Protein AF-0000000078627079 (afdb_homodimer)

Nearest PDB structures (foldseek):
  5yqt-assembly2_B  TM=7.638E-01  e=1.837E-06  Rhodococcus erythropolis
  4xdw-assembly2_F  TM=7.660E-01  e=4.203E-06  Rhodococcus erythropolis
  5cf1-assembly3_D  TM=7.705E-01  e=9.064E-06  Rhodococcus erythropolis
  3ef8-assembly1_A  TM=7.731E-01  e=2.967E-04  Novosphingobium aromaticivorans DSM 12444
  3dm8-assembly1_A-2  TM=7.293E-01  e=3.148E-04  Rhodopseudomonas palustris

Organism: Amborella trichopoda (NCBI:txid13333)

InterPro domains:
  IPR032710 NTF2-like domain superfamily [SSF54427] (51-167)

Foldseek 3Di:
DDDDPPPCPCPPPPCPDDPPDDPDPPPPPCPVPLPQPCCVPVVDDALLCVVQVVLVQCLQFLNHFPVSLVLADQQAWEDELQATAGGSLLSLLVSNCLVVFFVGKGFRYKDWDWADPDNQWTKIKMFTWMWTHGPNDIDIWTWIWIFGTDRSHTRYIYTGTVHDDNDPPVVCVPVVVSVVSVVVNHVVSVVSCVVSVSNDGD/DPDPPPPDPCPPPPCPDDPPDDPDPPPPPCPVPLVQPCCVPVVDDALLCVVQVVLVQCLQFLNHFPVSLVLADQQAWEDELQATAGGSLLSLLVSNCLVVFFVGKGFRYKDWDWADPDNQWTKIKIFTWMWTHGPNDIDIWTWIWMFGTDRSHTRYIYTGTVHDDNDPPVVPVPVVVSVVSVVVNHVVSVVSCVVSVSNDGD

Solvent-accessible surface area (backbone atoms only — not comparable to full-atom values): 22394 Å² total; per-residue (Å²): 141,79,86,74,83,74,79,79,72,82,75,77,78,80,79,85,69,79,90,69,76,82,75,71,78,76,79,80,70,78,76,71,73,79,68,37,59,63,67,53,65,62,95,66,57,46,75,58,48,68,68,46,48,66,32,52,50,28,40,55,31,50,63,55,53,72,72,46,55,65,47,43,32,73,78,14,36,39,41,39,89,75,40,43,27,68,20,52,42,35,43,40,16,60,39,60,45,43,52,76,63,25,85,37,40,30,59,44,37,49,45,80,48,71,52,68,80,48,88,37,29,32,35,40,39,33,43,35,36,35,39,34,25,47,91,89,38,82,42,76,46,49,28,32,35,40,34,35,30,52,85,65,16,33,45,35,39,38,42,18,59,76,62,37,68,82,76,39,75,80,70,36,78,40,66,65,58,47,54,52,50,49,52,46,23,41,24,18,36,46,17,42,20,59,75,40,59,59,28,53,75,131,140,88,82,77,82,78,81,81,74,88,68,82,76,78,80,83,67,78,87,67,72,86,72,75,78,75,78,81,70,77,73,71,71,77,66,36,59,63,66,53,65,64,95,65,57,46,76,58,48,67,67,46,48,64,33,52,50,28,40,55,30,50,64,56,52,73,72,45,55,64,47,43,31,72,76,14,36,38,40,38,90,76,42,43,26,68,19,52,41,36,42,40,16,60,40,59,45,42,52,77,64,25,86,38,38,31,61,45,38,50,46,80,46,72,52,68,79,48,87,37,30,32,34,40,39,33,45,35,36,34,40,36,24,46,92,88,38,81,43,76,46,48,29,32,36,40,35,36,30,51,84,65,16,34,44,35,40,38,42,16,58,74,62,38,70,80,77,40,73,77,72,35,79,41,67,64,56,45,53,52,50,48,51,48,23,43,24,18,35,46,17,43,18,58,76,39,59,60,27,54,74,131

pLDDT: mean 78.37, std 28.72, range [17.34, 98.81]

Radius of gyration: 31.0 Å; Cα contacts (8 Å, |Δi|>4): 709; chains: 2; bounding box: 144×73×47 Å

Secondary structure (DSSP, 8-state):
------------------TTS---------------B----GGG--HHHHHHHHHHHHHHTT---GGGGGGEEEEEEEE-SS-EEESHHHHHHHHHTHHHH-SEEEEEEEEEEEEESSSS-EEEEEEEEEEEEETTEEEEEEEEEEEEEETTEEEEEEEEETT--SS-TTT-SSHHHHHHHHHHHHHHHHHHHHHTTTT---/------------------TTS---------------B----GGG--HHHHHHHHHHHHHHTT---GGGGGGEEEEEEEE-SS-EEESHHHHHHHHHTHHHH-SEEEEEEEEEEEEESSSS-EEEEEEEEEEEEETTEEEEEEEEEEEEEETTEEEEEEEEETT--SS-TTT-SSHHHHHHHHHHHHHHHHHHHHHTTTT---

Structure (mmCIF, N/CA/C/O backbone):
data_AF-0000000078627079-model_v1
#
loop_
_entity.id
_entity.type
_entity.pdbx_description
1 polymer 'SnoaL-like domain-containing protein'
#
loop_
_atom_site.group_PDB
_atom_site.id
_atom_site.type_symbol
_atom_site.label_atom_id
_atom_site.label_alt_id
_atom_site.label_comp_id
_atom_site.label_asym_id
_atom_site.label_entity_id
_atom_site.label_seq_id
_atom_site.pdbx_PDB_ins_code
_atom_site.Cartn_x
_atom_site.Cartn_y
_atom_site.Cartn_z
_atom_site.occupancy
_atom_site.B_iso_or_equiv
_atom_site.auth_seq_id
_atom_site.auth_comp_id
_atom_site.auth_asym_id
_atom_site.auth_atom_id
_atom_site.pdbx_PDB_model_num
ATOM 1 N N . MET A 1 1 ? 75.375 30.641 18.703 1 23.47 1 MET A N 1
ATOM 2 C CA . MET A 1 1 ? 75.938 29.312 18.531 1 23.47 1 MET A CA 1
ATOM 3 C C . MET A 1 1 ? 74.875 28.234 18.625 1 23.47 1 MET A C 1
ATOM 5 O O . MET A 1 1 ? 74.812 27.5 19.609 1 23.47 1 MET A O 1
ATOM 9 N N . ARG A 1 2 ? 73.562 28.672 18.25 1 27.56 2 ARG A N 1
ATOM 10 C CA . ARG A 1 2 ? 72.188 28.281 18.297 1 27.56 2 ARG A CA 1
ATOM 11 C C . ARG A 1 2 ? 71.938 26.891 17.688 1 27.56 2 ARG A C 1
ATOM 13 O O . ARG A 1 2 ? 72.625 26.547 16.703 1 27.56 2 ARG A O 1
ATOM 20 N N . THR A 1 3 ? 71.438 25.922 18.484 1 22.64 3 THR A N 1
ATOM 21 C CA . THR A 1 3 ? 71.188 24.5 18.516 1 22.64 3 THR A CA 1
ATOM 22 C C . THR A 1 3 ? 70.438 24.062 17.25 1 22.64 3 THR A C 1
ATOM 24 O O . THR A 1 3 ? 69.5 24.719 16.812 1 22.64 3 THR A O 1
ATOM 27 N N . ASP A 1 4 ? 70.938 23.141 16.422 1 20.39 4 ASP A N 1
ATOM 28 C CA . ASP A 1 4 ? 71.062 22.531 15.094 1 20.39 4 ASP A CA 1
ATOM 29 C C . ASP A 1 4 ? 69.812 21.672 14.781 1 20.39 4 ASP A C 1
ATOM 31 O O . ASP A 1 4 ? 69.75 21.062 13.711 1 20.39 4 ASP A O 1
ATOM 35 N N . THR A 1 5 ? 69 21.391 15.891 1 23.48 5 THR A N 1
ATOM 36 C CA . THR A 1 5 ? 68.438 20.031 15.797 1 23.48 5 THR A CA 1
ATOM 37 C C . THR A 1 5 ? 67.625 19.891 14.547 1 23.48 5 THR A C 1
ATOM 39 O O . THR A 1 5 ? 66.625 20.656 14.344 1 23.48 5 THR A O 1
ATOM 42 N N . VAL A 1 6 ? 68 19.078 13.586 1 23.22 6 VAL A N 1
ATOM 43 C CA . VAL A 1 6 ? 67.812 18.609 12.219 1 23.22 6 VAL A CA 1
ATOM 44 C C . VAL A 1 6 ? 66.5 17.875 12.109 1 23.22 6 VAL A C 1
ATOM 46 O O . VAL A 1 6 ? 66.25 16.844 12.75 1 23.22 6 VAL A O 1
ATOM 49 N N . LEU A 1 7 ? 65.312 18.578 12.258 1 22.67 7 LEU A N 1
ATOM 50 C CA . LEU A 1 7 ? 63.938 18.047 12.266 1 22.67 7 LEU A CA 1
ATOM 51 C C . LEU A 1 7 ? 63.688 17.203 11.023 1 22.67 7 LEU A C 1
ATOM 53 O O . LEU A 1 7 ? 63.781 17.688 9.898 1 22.67 7 LEU A O 1
ATOM 57 N N . ARG A 1 8 ? 64.125 15.875 11.078 1 20.59 8 ARG A N 1
ATOM 58 C CA . ARG A 1 8 ? 64.125 14.781 10.117 1 20.59 8 ARG A CA 1
ATOM 59 C C . ARG A 1 8 ? 62.719 14.625 9.508 1 20.59 8 ARG A C 1
ATOM 61 O O . ARG A 1 8 ? 61.719 14.477 10.234 1 20.59 8 ARG A O 1
ATOM 68 N N . SER A 1 9 ? 62.375 15.133 8.344 1 19.88 9 SER A N 1
ATOM 69 C CA . SER A 1 9 ? 61.25 15.234 7.406 1 19.88 9 SER A CA 1
ATOM 70 C C . SER A 1 9 ? 60.812 13.852 6.934 1 19.88 9 SER A C 1
ATOM 72 O O . SER A 1 9 ? 60.094 13.734 5.934 1 19.88 9 SER A O 1
ATOM 74 N N . HIS A 1 10 ? 60.969 12.719 7.734 1 19.64 10 HIS A N 1
ATOM 75 C CA . HIS A 1 10 ? 60.906 11.406 7.09 1 19.64 10 HIS A CA 1
ATOM 76 C C . HIS A 1 10 ? 59.562 11.164 6.465 1 19.64 10 HIS A C 1
ATOM 78 O O . HIS A 1 10 ? 58.531 11.078 7.176 1 19.64 10 HIS A O 1
ATOM 84 N N . ALA A 1 11 ? 59.156 11.734 5.301 1 20.22 11 ALA A N 1
ATOM 85 C CA . ALA A 1 11 ? 58.031 11.586 4.406 1 20.22 11 ALA A CA 1
ATOM 86 C C . ALA A 1 11 ? 57.844 10.141 3.959 1 20.22 11 ALA A C 1
ATOM 88 O O . ALA A 1 11 ? 58.562 9.672 3.066 1 20.22 11 ALA A O 1
ATOM 89 N N . ASP A 1 12 ? 57.938 9.117 4.848 1 18.8 12 ASP A N 1
ATOM 90 C CA . ASP A 1 12 ? 58 7.73 4.398 1 18.8 12 ASP A CA 1
ATOM 91 C C . ASP A 1 12 ? 56.844 7.391 3.465 1 18.8 12 ASP A C 1
ATOM 93 O O . ASP A 1 12 ? 55.719 7.809 3.703 1 18.8 12 ASP A O 1
ATOM 97 N N . LYS A 1 13 ? 57.125 6.992 2.16 1 21.25 13 LYS A N 1
ATOM 98 C CA . LYS A 1 13 ? 56.531 6.508 0.915 1 21.25 13 LYS A CA 1
ATOM 99 C C . LYS A 1 13 ? 55.594 5.324 1.171 1 21.25 13 LYS A C 1
ATOM 101 O O . LYS A 1 13 ? 56.062 4.23 1.506 1 21.25 13 LYS A O 1
ATOM 106 N N . VAL A 1 14 ? 54.562 5.398 1.98 1 21.3 14 VAL A N 1
ATOM 107 C CA . VAL A 1 14 ? 53.75 4.207 2.244 1 21.3 14 VAL A CA 1
ATOM 108 C C . VAL A 1 14 ? 53.281 3.602 0.924 1 21.3 14 VAL A C 1
ATOM 110 O O . VAL A 1 14 ? 52.656 4.285 0.109 1 21.3 14 VAL A O 1
ATOM 113 N N . GLY A 1 15 ? 54 2.703 0.254 1 17.41 15 GLY A N 1
ATOM 114 C CA . GLY A 1 15 ? 53.875 1.931 -0.972 1 17.41 15 GLY A CA 1
ATOM 115 C C . GLY A 1 15 ? 52.531 1.235 -1.104 1 17.41 15 GLY A C 1
ATOM 116 O O . GLY A 1 15 ? 52.219 0.366 -0.298 1 17.41 15 GLY A O 1
ATOM 117 N N . LEU A 1 16 ? 51.406 1.848 -1.576 1 20.73 16 LEU A N 1
ATOM 118 C CA . LEU A 1 16 ? 50.031 1.476 -1.943 1 20.73 16 LEU A CA 1
ATOM 119 C C . LEU A 1 16 ? 50.031 0.351 -2.973 1 20.73 16 LEU A C 1
ATOM 121 O O . LEU A 1 16 ? 49.781 0.588 -4.16 1 20.73 16 LEU A O 1
ATOM 125 N N . SER A 1 17 ? 51.031 -0.522 -3.051 1 18.67 17 SER A N 1
ATOM 126 C CA . SER A 1 17 ? 51.25 -1.398 -4.195 1 18.67 17 SER A CA 1
ATOM 127 C C . SER A 1 17 ? 50.031 -2.25 -4.484 1 18.67 17 SER A C 1
ATOM 129 O O . SER A 1 17 ? 49.531 -2.301 -5.621 1 18.67 17 SER A O 1
ATOM 131 N N . ALA A 1 18 ? 49.75 -3.453 -3.771 1 19.14 18 ALA A N 1
ATOM 132 C CA . ALA A 1 18 ? 49.656 -4.789 -4.344 1 19.14 18 ALA A CA 1
ATOM 133 C C . ALA A 1 18 ? 48.219 -5.059 -4.812 1 19.14 18 ALA A C 1
ATOM 135 O O . ALA A 1 18 ? 47.906 -6.176 -5.234 1 19.14 18 ALA A O 1
ATOM 136 N N . PHE A 1 19 ? 47.156 -4.289 -4.543 1 18.89 19 PHE A N 1
ATOM 137 C CA . PHE A 1 19 ? 45.844 -4.91 -4.652 1 18.89 19 PHE A CA 1
ATOM 138 C C . PHE A 1 19 ? 45.531 -5.238 -6.105 1 18.89 19 PHE A C 1
ATOM 140 O O . PHE A 1 19 ? 44.656 -4.605 -6.715 1 18.89 19 PHE A O 1
ATOM 147 N N . GLY A 1 20 ? 46.438 -5.223 -7.047 1 19.2 20 GLY A N 1
ATOM 148 C CA . GLY A 1 20 ? 46.188 -5.309 -8.477 1 19.2 20 GLY A CA 1
ATOM 149 C C . GLY A 1 20 ? 45.438 -6.559 -8.883 1 19.2 20 GLY A C 1
ATOM 150 O O . GLY A 1 20 ? 44.531 -6.492 -9.703 1 19.2 20 GLY A O 1
ATOM 151 N N . ASP A 1 21 ? 45.938 -7.762 -8.789 1 20.08 21 ASP A N 1
ATOM 152 C CA . ASP A 1 21 ? 45.938 -8.82 -9.797 1 20.08 21 ASP A CA 1
ATOM 153 C C . ASP A 1 21 ? 44.594 -9.547 -9.836 1 20.08 21 ASP A C 1
ATOM 155 O O . ASP A 1 21 ? 44.312 -10.266 -10.789 1 20.08 21 ASP A O 1
ATOM 159 N N . VAL A 1 22 ? 43.906 -9.961 -8.727 1 20.58 22 VAL A N 1
ATOM 160 C CA . VAL A 1 22 ? 43.219 -11.258 -8.734 1 20.58 22 VAL A CA 1
ATOM 161 C C . VAL A 1 22 ? 41.906 -11.156 -9.5 1 20.58 22 VAL A C 1
ATOM 163 O O . VAL A 1 22 ? 41 -11.938 -9.25 1 20.58 22 VAL A O 1
ATOM 166 N N . LEU A 1 23 ? 41.656 -10.258 -10.398 1 23.12 23 LEU A N 1
ATOM 167 C CA . LEU A 1 23 ? 40.406 -10.164 -11.148 1 23.12 23 LEU A CA 1
ATOM 168 C C . LEU A 1 23 ? 40.188 -11.414 -11.992 1 23.12 23 LEU A C 1
ATOM 170 O O . LEU A 1 23 ? 39.875 -11.312 -13.188 1 23.12 23 LEU A O 1
ATOM 174 N N . GLY A 1 24 ? 40.562 -12.594 -11.602 1 22.09 24 GLY A N 1
ATOM 175 C CA . GLY A 1 24 ? 40.375 -13.672 -12.555 1 22.09 24 GLY A CA 1
ATOM 176 C C . GLY A 1 24 ? 38.938 -13.812 -13.016 1 22.09 24 GLY A C 1
ATOM 177 O O . GLY A 1 24 ? 38 -13.523 -12.266 1 22.09 24 GLY A O 1
ATOM 178 N N . THR A 1 25 ? 38.562 -13.82 -14.32 1 23.72 25 THR A N 1
ATOM 179 C CA . THR A 1 25 ? 37.438 -13.984 -15.242 1 23.72 25 THR A CA 1
ATOM 180 C C . THR A 1 25 ? 36.688 -15.273 -14.953 1 23.72 25 THR A C 1
ATOM 182 O O . THR A 1 25 ? 36.469 -16.078 -15.859 1 23.72 25 THR A O 1
ATOM 185 N N . LYS A 1 26 ? 36.75 -15.922 -13.781 1 26.56 26 LYS A N 1
ATOM 186 C CA . LYS A 1 26 ? 36.125 -17.234 -13.914 1 26.56 26 LYS A CA 1
ATOM 187 C C . LYS A 1 26 ? 34.656 -17.109 -14.406 1 26.56 26 LYS A C 1
ATOM 189 O O . LYS A 1 26 ? 33.938 -16.25 -13.93 1 26.56 26 LYS A O 1
ATOM 194 N N . SER A 1 27 ? 34.281 -17.578 -15.617 1 26.45 27 SER A N 1
ATOM 195 C CA . SER A 1 27 ? 33.031 -17.844 -16.359 1 26.45 27 SER A CA 1
ATOM 196 C C . SER A 1 27 ? 32 -18.547 -15.484 1 26.45 27 SER A C 1
ATOM 198 O O . SER A 1 27 ? 32.188 -19.703 -15.102 1 26.45 27 SER A O 1
ATOM 200 N N . PHE A 1 28 ? 31.562 -18.016 -14.359 1 24.69 28 PHE A N 1
ATOM 201 C CA . PHE A 1 28 ? 30.547 -18.703 -13.57 1 24.69 28 PHE A CA 1
ATOM 202 C C . PHE A 1 28 ? 29.344 -19.078 -14.43 1 24.69 28 PHE A C 1
ATOM 204 O O . PHE A 1 28 ? 28.469 -18.25 -14.688 1 24.69 28 PHE A O 1
ATOM 211 N N . ASP A 1 29 ? 29.406 -19.859 -15.523 1 27.47 29 ASP A N 1
ATOM 212 C CA . ASP A 1 29 ? 28.391 -20.594 -16.266 1 27.47 29 ASP A CA 1
ATOM 213 C C . ASP A 1 29 ? 27.531 -21.438 -15.336 1 27.47 29 ASP A C 1
ATOM 215 O O . ASP A 1 29 ? 26.938 -22.438 -15.766 1 27.47 29 ASP A O 1
ATOM 219 N N . GLN A 1 30 ? 27.703 -21.484 -13.992 1 28.11 30 GLN A N 1
ATOM 220 C CA . GLN A 1 30 ? 26.938 -22.547 -13.352 1 28.11 30 GLN A CA 1
ATOM 221 C C . GLN A 1 30 ? 25.438 -22.359 -13.57 1 28.11 30 GLN A C 1
ATOM 223 O O . GLN A 1 30 ? 24.844 -21.422 -13.023 1 28.11 30 GLN A O 1
ATOM 228 N N . SER A 1 31 ? 24.797 -22.594 -14.68 1 31.38 31 SER A N 1
ATOM 229 C CA . SER A 1 31 ? 23.422 -22.984 -14.914 1 31.38 31 SER A CA 1
ATOM 230 C C . SER A 1 31 ? 22.891 -23.875 -13.797 1 31.38 31 SER A C 1
ATOM 232 O O . SER A 1 31 ? 22.641 -25.062 -14.008 1 31.38 31 SER A O 1
ATOM 234 N N . LYS A 1 32 ? 23.359 -23.844 -12.562 1 33.47 32 LYS A N 1
ATOM 235 C CA . LYS A 1 32 ? 22.766 -24.781 -11.625 1 33.47 32 LYS A CA 1
ATOM 236 C C . LYS A 1 32 ? 21.234 -24.688 -11.648 1 33.47 32 LYS A C 1
ATOM 238 O O . LYS A 1 32 ? 20.672 -23.625 -11.383 1 33.47 32 LYS A O 1
ATOM 243 N N . GLU A 1 33 ? 20.531 -25.453 -12.461 1 33.59 33 GLU A N 1
ATOM 244 C CA . GLU A 1 33 ? 19.141 -25.906 -12.438 1 33.59 33 GLU A CA 1
ATOM 245 C C . GLU A 1 33 ? 18.656 -26.109 -11.008 1 33.59 33 GLU A C 1
ATOM 247 O O . GLU A 1 33 ? 19.141 -27 -10.305 1 33.59 33 GLU A O 1
ATOM 252 N N . LEU A 1 34 ? 18.641 -25.125 -10.172 1 35.12 34 LEU A N 1
ATOM 253 C CA . LEU A 1 34 ? 17.875 -25.297 -8.938 1 35.12 34 LEU A CA 1
ATOM 254 C C . LEU A 1 34 ? 16.656 -26.188 -9.164 1 35.12 34 LEU A C 1
ATOM 256 O O . LEU A 1 34 ? 15.656 -25.734 -9.727 1 35.12 34 LEU A O 1
ATOM 260 N N . GLN A 1 35 ? 16.828 -27.469 -9.609 1 33 35 GLN A N 1
ATOM 261 C CA . GLN A 1 35 ? 15.773 -28.469 -9.586 1 33 35 GLN A CA 1
ATOM 262 C C . GLN A 1 35 ? 15.039 -28.469 -8.25 1 33 35 GLN A C 1
ATOM 264 O O . GLN A 1 35 ? 15.617 -28.812 -7.219 1 33 35 GLN A O 1
ATOM 269 N N . GLY A 1 36 ? 14.203 -27.531 -7.949 1 38.09 36 GLY A N 1
ATOM 270 C CA . GLY A 1 36 ? 13.297 -27.703 -6.824 1 38.09 36 GLY A CA 1
ATOM 271 C C . GLY A 1 36 ? 12.922 -29.156 -6.57 1 38.09 36 GLY A C 1
ATOM 272 O O . GLY A 1 36 ? 12.922 -29.969 -7.496 1 38.09 36 GLY A O 1
ATOM 273 N N . LYS A 1 37 ? 13.414 -29.828 -5.578 1 42 37 LYS A N 1
ATOM 274 C CA . LYS A 1 37 ? 12.984 -31.172 -5.215 1 42 37 LYS A CA 1
ATOM 275 C C . LYS A 1 37 ? 11.508 -31.375 -5.543 1 42 37 LYS A C 1
ATOM 277 O O . LYS A 1 37 ? 10.641 -30.719 -4.98 1 42 37 LYS A O 1
ATOM 282 N N . GLU A 1 38 ? 11.18 -31.672 -6.805 1 41.34 38 GLU A N 1
ATOM 283 C CA . GLU A 1 38 ? 9.883 -32.219 -7.176 1 41.34 38 GLU A CA 1
ATOM 284 C C .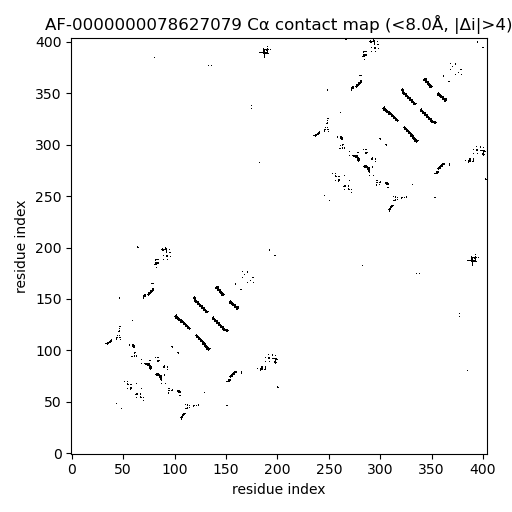 GLU A 1 38 ? 9.477 -33.344 -6.234 1 41.34 38 GLU A C 1
ATOM 286 O O . GLU A 1 38 ? 10.055 -34.438 -6.281 1 41.34 38 GLU A O 1
ATOM 291 N N . SER A 1 39 ? 9.453 -33.25 -5.094 1 42.62 39 SER A N 1
ATOM 292 C CA . SER A 1 39 ? 8.625 -34.344 -4.625 1 42.62 39 SER A CA 1
ATOM 293 C C . SER A 1 39 ? 7.355 -34.469 -5.457 1 42.62 39 SER A C 1
ATOM 295 O O . SER A 1 39 ? 6.246 -34.344 -4.938 1 42.62 39 SER A O 1
ATOM 297 N N . ALA A 1 40 ? 7.355 -33.906 -6.633 1 41.78 40 ALA A N 1
ATOM 298 C CA . ALA A 1 40 ? 6.23 -34.062 -7.551 1 41.78 40 ALA A CA 1
ATOM 299 C C . ALA A 1 40 ? 6.039 -35.531 -7.914 1 41.78 40 ALA A C 1
ATOM 301 O O . ALA A 1 40 ? 6.855 -36.125 -8.633 1 41.78 40 ALA A O 1
ATOM 302 N N . ASP A 1 41 ? 5.629 -36.312 -7.168 1 41.59 41 ASP A N 1
ATOM 303 C CA . ASP A 1 41 ? 5.043 -37.469 -7.797 1 41.59 41 ASP A CA 1
ATOM 304 C C . ASP A 1 41 ? 4.215 -37.094 -9.023 1 41.59 41 ASP A C 1
ATOM 306 O O . ASP A 1 41 ? 3.047 -36.719 -8.891 1 41.59 41 ASP A O 1
ATOM 310 N N . SER A 1 42 ? 4.801 -36.438 -10.031 1 45.69 42 SER A N 1
ATOM 311 C CA . SER A 1 42 ? 4.168 -36.156 -11.312 1 45.69 42 SER A CA 1
ATOM 312 C C . SER A 1 42 ? 3.18 -37.25 -11.703 1 45.69 42 SER A C 1
ATOM 314 O O . SER A 1 42 ? 2.199 -37 -12.398 1 45.69 42 SER A O 1
ATOM 316 N N . LYS A 1 43 ? 3.576 -38.469 -11.383 1 53.81 43 LYS A N 1
ATOM 317 C CA . LYS A 1 43 ? 2.799 -39.656 -11.789 1 53.81 43 LYS A CA 1
ATOM 318 C C . LYS A 1 43 ? 1.375 -39.562 -11.25 1 53.81 43 LYS A C 1
ATOM 320 O O . LYS A 1 43 ? 0.509 -40.344 -11.656 1 53.81 43 LYS A O 1
ATOM 325 N N . GLY A 1 44 ? 1.033 -38.25 -10.625 1 62.44 44 GLY A N 1
ATOM 326 C CA . GLY A 1 44 ? -0.257 -38.25 -9.953 1 62.44 44 GLY A CA 1
ATOM 327 C C . GLY A 1 44 ? -0.945 -36.875 -10.031 1 62.44 44 GLY A C 1
ATOM 328 O O . GLY A 1 44 ? -1.989 -36.688 -9.406 1 62.44 44 GLY A O 1
ATOM 329 N N . LEU A 1 45 ? -0.298 -36.031 -10.922 1 72.81 45 LEU A N 1
ATOM 330 C CA . LEU A 1 45 ? -1.014 -34.75 -10.961 1 72.81 45 LEU A CA 1
ATOM 331 C C . LEU A 1 45 ? -2.287 -34.875 -11.789 1 72.81 45 LEU A C 1
ATOM 333 O O . LEU A 1 45 ? -2.287 -35.5 -12.844 1 72.81 45 LEU A O 1
ATOM 337 N N . GLY A 1 46 ? -3.342 -34.375 -11.312 1 83.19 46 GLY A N 1
ATOM 338 C CA . GLY A 1 46 ? -4.57 -34.281 -12.078 1 83.19 46 GLY A CA 1
ATOM 339 C C . GLY A 1 46 ? -4.418 -33.469 -13.359 1 83.19 46 GLY A C 1
ATOM 340 O O . GLY A 1 46 ? -3.4 -32.781 -13.555 1 83.19 46 GLY A O 1
ATOM 341 N N . LYS A 1 47 ? -5.234 -33.688 -14.312 1 87.94 47 LYS A N 1
ATOM 342 C CA . LYS A 1 47 ? -5.191 -33.062 -15.641 1 87.94 47 LYS A CA 1
ATOM 343 C C . LYS A 1 47 ? -5.09 -31.547 -15.547 1 87.94 47 LYS A C 1
ATOM 345 O O . LYS A 1 47 ? -4.34 -30.922 -16.297 1 87.94 47 LYS A O 1
ATOM 350 N N . LEU A 1 48 ? -5.852 -30.938 -14.695 1 93.62 48 LEU A N 1
ATOM 351 C CA . LEU A 1 48 ? -5.809 -29.484 -14.523 1 93.62 48 LEU A CA 1
ATOM 352 C C . LEU A 1 48 ? -4.434 -29.047 -14.047 1 93.62 48 LEU A C 1
ATOM 354 O O . LEU A 1 48 ? -3.865 -28.078 -14.578 1 93.62 48 LEU A O 1
ATOM 358 N N . SER A 1 49 ? -3.879 -29.703 -13.094 1 95.56 49 SER A N 1
ATOM 359 C CA . SER A 1 49 ? -2.59 -29.359 -12.508 1 95.56 49 SER A CA 1
ATOM 360 C C . SER A 1 49 ? -1.471 -29.453 -13.539 1 95.56 49 SER A C 1
ATOM 362 O O . SER A 1 49 ? -0.56 -28.625 -13.562 1 95.56 49 SER A O 1
ATOM 364 N N . GLU A 1 50 ? -1.482 -30.469 -14.344 1 94.94 50 GLU A N 1
ATOM 365 C CA . GLU A 1 50 ? -0.459 -30.672 -15.359 1 94.94 50 GLU A CA 1
ATOM 366 C C . GLU A 1 50 ? -0.382 -29.469 -16.312 1 94.94 50 GLU A C 1
ATOM 368 O O . GLU A 1 50 ? 0.702 -29.109 -16.766 1 94.94 50 GLU A O 1
ATOM 373 N N . LYS A 1 51 ? -1.52 -28.938 -16.531 1 95.38 51 LYS A N 1
ATOM 374 C CA . LYS A 1 51 ? -1.592 -27.844 -17.484 1 95.38 51 LYS A CA 1
ATOM 375 C C . LYS A 1 51 ? -1.228 -26.516 -16.812 1 95.38 51 LYS A C 1
ATOM 377 O O . LYS A 1 51 ? -0.621 -25.641 -17.453 1 95.38 51 LYS A O 1
ATOM 382 N N . ILE A 1 52 ? -1.521 -26.281 -15.609 1 97.75 52 ILE A N 1
ATOM 383 C CA . ILE A 1 52 ? -1.507 -24.969 -14.977 1 97.75 52 ILE A CA 1
ATOM 384 C C . ILE A 1 52 ? -0.227 -24.812 -14.156 1 97.75 52 ILE A C 1
ATOM 386 O O . ILE A 1 52 ? 0.4 -23.75 -14.18 1 97.75 52 ILE A O 1
ATOM 390 N N . VAL A 1 53 ? 0.277 -25.797 -13.461 1 97.94 53 VAL A N 1
ATOM 391 C CA . VAL A 1 53 ? 1.307 -25.719 -12.43 1 97.94 53 VAL A CA 1
ATOM 392 C C . VAL A 1 53 ? 2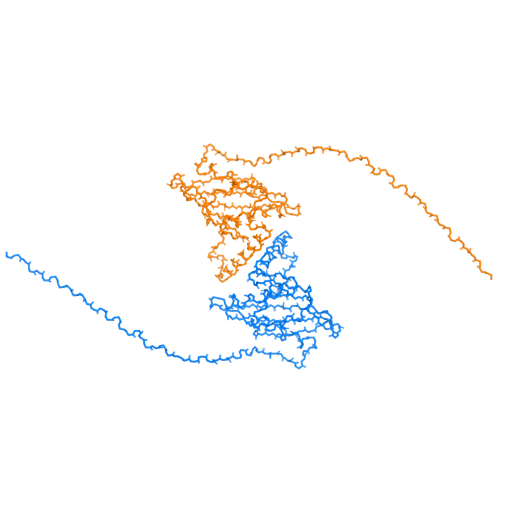.619 -25.234 -13.047 1 97.94 53 VAL A C 1
ATOM 394 O O . VAL A 1 53 ? 3.305 -24.375 -12.484 1 97.94 53 VAL A O 1
ATOM 397 N N . PRO A 1 54 ? 2.992 -25.734 -14.234 1 97.94 54 PRO A N 1
ATOM 398 C CA . PRO A 1 54 ? 4.238 -25.25 -14.828 1 97.94 54 PRO A CA 1
ATOM 399 C C . PRO A 1 54 ? 4.238 -23.734 -15.031 1 97.94 54 PRO A C 1
ATOM 401 O O . PRO A 1 54 ? 5.27 -23.078 -14.852 1 97.94 54 PRO A O 1
ATOM 404 N N . HIS A 1 55 ? 3.121 -23.188 -15.391 1 98.56 55 HIS A N 1
ATOM 405 C CA . HIS A 1 55 ? 3.016 -21.75 -15.578 1 98.56 55 HIS A CA 1
ATOM 406 C C . HIS A 1 55 ? 3.131 -21 -14.258 1 98.56 55 HIS A C 1
ATOM 408 O O . HIS A 1 55 ? 3.754 -19.938 -14.188 1 98.56 55 HIS A O 1
ATOM 414 N N . ILE A 1 56 ? 2.568 -21.562 -13.188 1 98.69 56 ILE A N 1
ATOM 415 C CA . ILE A 1 56 ? 2.66 -20.969 -11.859 1 98.69 56 ILE A CA 1
ATOM 416 C C . ILE A 1 56 ? 4.117 -20.953 -11.406 1 98.69 56 ILE A C 1
ATOM 418 O O . ILE A 1 56 ? 4.582 -19.953 -10.836 1 98.69 56 ILE A O 1
ATOM 422 N N . LEU A 1 57 ? 4.836 -22.016 -11.68 1 98.38 57 LEU A N 1
ATOM 423 C CA . LEU A 1 57 ? 6.246 -22.078 -11.312 1 98.38 57 LEU A CA 1
ATOM 424 C C . LEU A 1 57 ? 7.051 -21.016 -12.031 1 98.38 57 LEU A C 1
ATOM 426 O O . LEU A 1 57 ? 7.922 -20.375 -11.438 1 98.38 57 LEU A O 1
ATOM 430 N N . ASN A 1 58 ? 6.73 -20.766 -13.289 1 98.25 58 ASN A N 1
ATOM 431 C CA . ASN A 1 58 ? 7.406 -19.703 -14.047 1 98.25 58 ASN A CA 1
ATOM 432 C C . ASN A 1 58 ? 7.07 -18.328 -13.5 1 98.25 58 ASN A C 1
ATOM 434 O O . ASN A 1 58 ? 7.957 -17.469 -13.367 1 98.25 58 ASN A O 1
ATOM 438 N N . ILE A 1 59 ? 5.855 -18.125 -13.195 1 98.06 59 ILE A N 1
ATOM 439 C CA . ILE A 1 59 ? 5.34 -16.844 -12.719 1 98.06 59 ILE A CA 1
ATOM 440 C C . ILE A 1 59 ? 5.996 -16.484 -11.391 1 98.06 59 ILE A C 1
ATOM 442 O O . ILE A 1 59 ? 6.504 -15.375 -11.227 1 98.06 59 ILE A O 1
ATOM 446 N N . TYR A 1 60 ? 6.082 -17.438 -10.523 1 98.19 60 TYR A N 1
ATOM 447 C CA . TYR A 1 60 ? 6.68 -17.203 -9.219 1 98.19 60 TYR A CA 1
ATOM 448 C C . TYR A 1 60 ? 8.203 -17.219 -9.305 1 98.19 60 TYR A C 1
ATOM 450 O O . TYR A 1 60 ? 8.883 -16.734 -8.391 1 98.19 60 TYR A O 1
ATOM 458 N N . GLY A 1 61 ? 8.75 -17.734 -10.328 1 97.56 61 GLY A N 1
ATOM 459 C CA . GLY A 1 61 ? 10.188 -17.844 -10.5 1 97.56 61 GLY A CA 1
ATOM 460 C C . GLY A 1 61 ? 10.805 -16.641 -11.195 1 97.56 61 GLY A C 1
ATOM 461 O O . GLY A 1 61 ? 11.992 -16.641 -11.516 1 97.56 61 GLY A O 1
ATOM 462 N N . SER A 1 62 ? 9.984 -15.648 -11.492 1 94.88 62 SER A N 1
ATOM 463 C CA . SER A 1 62 ? 10.398 -14.414 -12.164 1 94.88 62 SER A CA 1
ATOM 464 C C . SER A 1 62 ? 10.914 -14.695 -13.57 1 94.88 62 SER A C 1
ATOM 466 O O . SER A 1 62 ? 11.781 -13.977 -14.078 1 94.88 62 SER A O 1
ATOM 468 N N . CYS A 1 63 ? 10.469 -15.695 -14.172 1 95.06 63 CYS A N 1
ATOM 469 C CA . CYS A 1 63 ? 10.836 -16.031 -15.547 1 95.06 63 CYS A CA 1
ATOM 470 C C . CYS A 1 63 ? 9.586 -16.219 -16.406 1 95.06 63 CYS A C 1
ATOM 472 O O . CYS A 1 63 ? 9.617 -16.953 -17.391 1 95.06 63 CYS A O 1
ATOM 474 N N . ALA A 1 64 ? 8.562 -15.547 -16.016 1 96.25 64 ALA A N 1
ATOM 475 C CA . ALA A 1 64 ? 7.289 -15.648 -16.719 1 96.25 64 ALA A CA 1
ATOM 476 C C . ALA A 1 64 ? 7.371 -14.969 -18.094 1 96.25 64 ALA A C 1
ATOM 478 O O . ALA A 1 64 ? 8.055 -13.953 -18.25 1 96.25 64 ALA A O 1
ATOM 479 N N . THR A 1 65 ? 6.699 -15.555 -19.047 1 96.19 65 THR A N 1
ATOM 480 C CA . THR A 1 65 ? 6.453 -14.961 -20.344 1 96.19 65 THR A CA 1
ATOM 481 C C . THR A 1 65 ? 4.961 -14.734 -20.578 1 96.19 65 THR A C 1
ATOM 483 O O . THR A 1 65 ? 4.137 -15.141 -19.75 1 96.19 65 THR A O 1
ATOM 486 N N . ALA A 1 66 ? 4.652 -14.062 -21.641 1 97 66 ALA A N 1
ATOM 487 C CA . ALA A 1 66 ? 3.256 -13.758 -21.953 1 97 66 ALA A CA 1
ATOM 488 C C . ALA A 1 66 ? 2.406 -15.031 -21.938 1 97 66 ALA A C 1
ATOM 490 O O . ALA A 1 66 ? 1.269 -15.016 -21.469 1 97 66 ALA A O 1
ATOM 491 N N . CYS A 1 67 ? 2.969 -16.094 -22.391 1 97.81 67 CYS A N 1
ATOM 492 C CA . CYS A 1 67 ? 2.244 -17.359 -22.531 1 97.81 67 CYS A CA 1
ATOM 493 C C . CYS A 1 67 ? 1.849 -17.922 -21.172 1 97.81 67 CYS A C 1
ATOM 495 O O . CYS A 1 67 ? 0.81 -18.562 -21.047 1 97.81 67 CYS A O 1
ATOM 497 N N . ASP A 1 68 ? 2.604 -17.625 -20.203 1 98.5 68 ASP A N 1
ATOM 498 C CA . ASP A 1 68 ? 2.334 -18.172 -18.859 1 98.5 68 ASP A CA 1
ATOM 499 C C . ASP A 1 68 ? 1.058 -17.562 -18.281 1 98.5 68 ASP A C 1
ATOM 501 O O . ASP A 1 68 ? 0.426 -18.172 -17.406 1 98.5 68 ASP A O 1
ATOM 505 N N . PHE A 1 69 ? 0.644 -16.453 -18.797 1 98.75 69 PHE A N 1
ATOM 506 C CA . PHE A 1 69 ? -0.522 -15.781 -18.25 1 98.75 69 PHE A CA 1
ATOM 507 C C . PHE A 1 69 ? -1.788 -16.172 -18.984 1 98.75 69 PHE A C 1
ATOM 509 O O . PHE A 1 69 ? -2.893 -15.789 -18.594 1 98.75 69 PHE A O 1
ATOM 516 N N . GLU A 1 70 ? -1.66 -16.969 -19.984 1 98.38 70 GLU A N 1
ATOM 517 C CA . GLU A 1 70 ? -2.811 -17.422 -20.75 1 98.38 70 GLU A CA 1
ATOM 518 C C . GLU A 1 70 ? -3.664 -18.391 -19.938 1 98.38 70 GLU A C 1
ATOM 520 O O . GLU A 1 70 ? -4.801 -18.703 -20.312 1 98.38 70 GLU A O 1
ATOM 525 N N . ILE A 1 71 ? -3.125 -18.859 -18.844 1 98.62 71 ILE A N 1
ATOM 526 C CA . ILE A 1 71 ? -3.869 -19.781 -18 1 98.62 71 ILE A CA 1
ATOM 527 C C . ILE A 1 71 ? -4.996 -19.031 -17.281 1 98.62 71 ILE A C 1
ATOM 529 O O . ILE A 1 71 ? -5.91 -19.641 -16.734 1 98.62 71 ILE A O 1
ATOM 533 N N . TYR A 1 72 ? -4.996 -17.703 -17.266 1 98.81 72 TYR A N 1
ATOM 534 C CA . TYR A 1 72 ? -5.969 -16.906 -16.531 1 98.81 72 TYR A CA 1
ATOM 535 C C . TYR A 1 72 ? -7.164 -16.547 -17.406 1 98.81 72 TYR A C 1
ATOM 537 O O . TYR A 1 72 ? -7.008 -16.281 -18.594 1 98.81 72 TYR A O 1
ATOM 545 N N . ALA A 1 73 ? -8.32 -16.562 -16.781 1 98.69 73 ALA A N 1
ATOM 546 C CA . ALA A 1 73 ? -9.477 -15.93 -17.391 1 98.69 73 ALA A CA 1
ATOM 547 C C . ALA A 1 73 ? -9.289 -14.422 -17.516 1 98.69 73 ALA A C 1
ATOM 549 O O . ALA A 1 73 ? -8.539 -13.82 -16.734 1 98.69 73 ALA A O 1
ATOM 550 N N . PRO A 1 74 ? -9.961 -13.773 -18.438 1 97.75 74 PRO A N 1
ATOM 551 C CA . PRO A 1 74 ? -9.758 -12.336 -18.672 1 97.75 74 PRO A CA 1
ATOM 552 C C . PRO A 1 74 ? -10.023 -11.492 -17.422 1 97.75 74 PRO A C 1
ATOM 554 O O . PRO A 1 74 ? -9.336 -10.492 -17.203 1 97.75 74 PRO A O 1
ATOM 557 N N . ASN A 1 75 ? -10.961 -11.891 -16.578 1 97.44 75 ASN A N 1
ATOM 558 C CA . ASN A 1 75 ? -11.328 -11.117 -15.398 1 97.44 75 ASN A CA 1
ATOM 559 C C . ASN A 1 75 ? -10.867 -11.789 -14.109 1 97.44 75 ASN A C 1
ATOM 561 O O . ASN A 1 75 ? -11.484 -11.633 -13.055 1 97.44 75 ASN A O 1
ATOM 565 N N . ALA A 1 76 ? -9.805 -12.602 -14.234 1 98.69 76 ALA A N 1
ATOM 566 C CA . ALA A 1 76 ? -9.281 -13.32 -13.078 1 98.69 76 ALA A CA 1
ATOM 567 C C . ALA A 1 76 ? -8.812 -12.352 -11.992 1 98.69 76 ALA A C 1
ATOM 569 O O . ALA A 1 76 ? -8.484 -11.195 -12.289 1 98.69 76 ALA A O 1
ATOM 570 N N . ILE A 1 77 ? -8.789 -12.828 -10.789 1 98.25 77 ILE A N 1
ATOM 571 C CA . ILE A 1 77 ? -8.352 -12.031 -9.648 1 98.25 77 ILE A CA 1
ATOM 572 C C . ILE A 1 77 ? -7.168 -12.711 -8.961 1 98.25 77 ILE A C 1
ATOM 574 O O . ILE A 1 77 ? -7.145 -13.938 -8.828 1 98.25 77 ILE A O 1
ATOM 578 N N . PHE A 1 78 ? -6.199 -11.977 -8.555 1 98.12 78 PHE A N 1
ATOM 579 C CA . PHE A 1 78 ? -5.074 -12.43 -7.75 1 98.12 78 PHE A CA 1
ATOM 580 C C . PHE A 1 78 ? -4.996 -11.648 -6.441 1 98.12 78 PHE A C 1
ATOM 582 O O . PHE A 1 78 ? -5.105 -10.422 -6.441 1 98.12 78 PHE A O 1
ATOM 589 N N . GLU A 1 79 ? -4.824 -12.352 -5.352 1 95.75 79 GLU A N 1
ATOM 590 C CA . GLU A 1 79 ? -4.688 -11.68 -4.066 1 95.75 79 GLU A CA 1
ATOM 591 C C . GLU A 1 79 ? -3.629 -12.359 -3.199 1 95.75 79 GLU A C 1
ATOM 593 O O . GLU A 1 79 ? -3.578 -13.586 -3.121 1 95.75 79 GLU A O 1
ATOM 598 N N . ASP A 1 80 ? -2.787 -11.625 -2.623 1 93.75 80 ASP A N 1
ATOM 599 C CA . ASP A 1 80 ? -1.892 -12.008 -1.538 1 93.75 80 ASP A CA 1
ATOM 600 C C . ASP A 1 80 ? -1.839 -10.93 -0.459 1 93.75 80 ASP A C 1
ATOM 602 O O . ASP A 1 80 ? -2.531 -9.914 -0.556 1 93.75 80 ASP A O 1
ATOM 606 N N . PRO A 1 81 ? -1.146 -11.109 0.641 1 89.88 81 PRO A N 1
ATOM 607 C CA . PRO A 1 81 ? -1.153 -10.117 1.718 1 89.88 81 PRO A CA 1
ATOM 608 C C . PRO A 1 81 ? -0.688 -8.734 1.254 1 89.88 81 PRO A C 1
ATOM 610 O O . PRO A 1 81 ? -1.071 -7.723 1.841 1 89.88 81 PRO A O 1
ATOM 613 N N . LEU A 1 82 ? 0.023 -8.641 0.118 1 89.25 82 LEU A N 1
ATOM 614 C CA . LEU A 1 82 ? 0.627 -7.371 -0.28 1 89.25 82 LEU A CA 1
ATOM 615 C C . LEU A 1 82 ? -0.052 -6.812 -1.525 1 89.25 82 LEU A C 1
ATOM 617 O O . LEU A 1 82 ? 0.052 -5.617 -1.812 1 89.25 82 LEU A O 1
ATOM 621 N N . SER A 1 83 ? -0.766 -7.684 -2.164 1 92.31 83 SER A N 1
ATOM 622 C CA . SER A 1 83 ? -1.213 -7.27 -3.49 1 92.31 83 SER A CA 1
ATOM 623 C C . SER A 1 83 ? -2.635 -7.746 -3.768 1 92.31 83 SER A C 1
ATOM 625 O O . SER A 1 83 ? -3.076 -8.758 -3.217 1 92.31 83 SER A O 1
ATOM 627 N N . CYS A 1 84 ? -3.293 -6.953 -4.566 1 93.81 84 CYS A N 1
ATOM 628 C CA . CYS A 1 84 ? -4.59 -7.277 -5.152 1 93.81 84 CYS A CA 1
ATOM 629 C C . CYS A 1 84 ? -4.648 -6.855 -6.617 1 93.81 84 CYS A C 1
ATOM 631 O O . CYS A 1 84 ? -4.469 -5.68 -6.934 1 93.81 84 CYS A O 1
ATOM 633 N N . ALA A 1 85 ? -4.859 -7.812 -7.488 1 97.69 85 ALA A N 1
ATOM 634 C CA . ALA A 1 85 ? -4.879 -7.543 -8.922 1 97.69 85 ALA A CA 1
ATOM 635 C C . ALA A 1 85 ? -6.168 -8.055 -9.562 1 97.69 85 ALA A C 1
ATOM 637 O O . ALA A 1 85 ? -6.652 -9.133 -9.219 1 97.69 85 ALA A O 1
ATOM 638 N N . GLN A 1 86 ? -6.691 -7.246 -10.406 1 97.44 86 GLN A N 1
ATOM 639 C CA . GLN A 1 86 ? -7.891 -7.621 -11.156 1 97.44 86 GLN A CA 1
ATOM 640 C C . GLN A 1 86 ? -7.645 -7.559 -12.656 1 97.44 86 GLN A C 1
ATOM 642 O O . GLN A 1 86 ? -7.277 -6.508 -13.188 1 97.44 86 GLN A O 1
ATOM 647 N N . GLY A 1 87 ? -7.852 -8.75 -13.266 1 98.19 87 GLY A N 1
ATOM 648 C CA . GLY A 1 87 ? -7.605 -8.836 -14.703 1 98.19 87 GLY A CA 1
ATOM 649 C C . GLY A 1 87 ? -6.191 -9.266 -15.039 1 98.19 87 GLY A C 1
ATOM 650 O O . GLY A 1 87 ? -5.266 -9.023 -14.258 1 98.19 87 GLY A O 1
ATOM 651 N N . VAL A 1 88 ? -6.023 -9.781 -16.172 1 98.62 88 VAL A N 1
ATOM 652 C CA . VAL A 1 88 ? -4.762 -10.383 -16.594 1 98.62 88 VAL A CA 1
ATOM 653 C C . VAL A 1 88 ? -3.67 -9.32 -16.641 1 98.62 88 VAL A C 1
ATOM 655 O O . VAL A 1 88 ? -2.523 -9.578 -16.266 1 98.62 88 VAL A O 1
ATOM 658 N N . LYS A 1 89 ? -4.008 -8.109 -17.062 1 98.31 89 LYS A N 1
ATOM 659 C CA . LYS A 1 89 ? -3 -7.062 -17.188 1 98.31 89 LYS A CA 1
ATOM 660 C C . LYS A 1 89 ? -2.416 -6.699 -15.82 1 98.31 89 LYS A C 1
ATOM 662 O O . LYS A 1 89 ? -1.2 -6.547 -15.68 1 98.31 89 LYS A O 1
ATOM 667 N N . GLN A 1 90 ? -3.264 -6.543 -14.812 1 98.38 90 GLN A N 1
ATOM 668 C CA . GLN A 1 90 ? -2.76 -6.254 -13.477 1 98.38 90 GLN A CA 1
ATOM 669 C C . GLN A 1 90 ? -2.014 -7.449 -12.898 1 98.38 90 GLN A C 1
ATOM 671 O O . GLN A 1 90 ? -1.018 -7.285 -12.188 1 98.38 90 GLN A O 1
ATOM 676 N N . ILE A 1 91 ? -2.49 -8.648 -13.211 1 98.69 91 ILE A N 1
ATOM 677 C CA . ILE A 1 91 ? -1.803 -9.852 -12.742 1 98.69 91 ILE A CA 1
ATOM 678 C C . ILE A 1 91 ? -0.401 -9.906 -13.344 1 98.69 91 ILE A C 1
ATOM 680 O O . ILE A 1 91 ? 0.572 -10.188 -12.633 1 98.69 91 ILE A O 1
ATOM 684 N N . LYS A 1 92 ? -0.312 -9.609 -14.594 1 98.5 92 LYS A N 1
ATOM 685 C CA . LYS A 1 92 ? 0.996 -9.523 -15.242 1 98.5 92 LYS A CA 1
ATOM 686 C C . LYS A 1 92 ? 1.898 -8.523 -14.516 1 98.5 92 LYS A C 1
ATOM 688 O O . LYS A 1 92 ? 3.047 -8.836 -14.195 1 98.5 92 LYS A O 1
ATOM 693 N N . SER A 1 93 ? 1.354 -7.387 -14.273 1 98.12 93 SER A N 1
ATOM 694 C CA . SER A 1 93 ? 2.135 -6.352 -13.609 1 98.12 93 SER A CA 1
ATOM 695 C C . SER A 1 93 ? 2.639 -6.828 -12.25 1 98.12 93 SER A C 1
ATOM 697 O O . SER A 1 93 ? 3.793 -6.586 -11.891 1 98.12 93 SER A O 1
ATOM 699 N N . ALA A 1 94 ? 1.756 -7.469 -11.531 1 97.75 94 ALA A N 1
ATOM 700 C CA . ALA A 1 94 ? 2.117 -7.969 -10.211 1 97.75 94 ALA A CA 1
ATOM 701 C C . ALA A 1 94 ? 3.312 -8.914 -10.289 1 97.75 94 ALA A C 1
ATOM 703 O O . ALA A 1 94 ? 4.293 -8.75 -9.555 1 97.75 94 ALA A O 1
ATOM 704 N N . PHE A 1 95 ? 3.279 -9.805 -11.234 1 98.06 95 PHE A N 1
ATOM 705 C CA . PHE A 1 95 ? 4.297 -10.852 -11.242 1 98.06 95 PHE A CA 1
ATOM 706 C C . PHE A 1 95 ? 5.527 -10.398 -12.016 1 98.06 95 PHE A C 1
ATOM 708 O O . PHE A 1 95 ? 6.652 -10.781 -11.68 1 98.06 95 PHE A O 1
ATOM 715 N N . TYR A 1 96 ? 5.391 -9.516 -13.008 1 97.31 96 TYR A N 1
ATOM 716 C CA . TYR A 1 96 ? 6.555 -8.953 -13.68 1 97.31 96 TYR A CA 1
ATOM 717 C C . TYR A 1 96 ? 7.359 -8.07 -12.734 1 97.31 96 TYR A C 1
ATOM 719 O O . TYR A 1 96 ? 8.578 -7.941 -12.875 1 97.31 96 TYR A O 1
ATOM 727 N N . SER A 1 97 ? 6.703 -7.496 -11.781 1 96.12 97 SER A N 1
ATOM 728 C CA . SER A 1 97 ? 7.402 -6.617 -10.852 1 96.12 97 SER A CA 1
ATOM 729 C C . SER A 1 97 ? 8.344 -7.402 -9.945 1 96.12 97 SER A C 1
ATOM 731 O O . SER A 1 97 ? 9.281 -6.84 -9.375 1 96.12 97 SER A O 1
ATOM 733 N N . LEU A 1 98 ? 8.109 -8.711 -9.797 1 94.81 98 LEU A N 1
ATOM 734 C CA . LEU A 1 98 ? 8.961 -9.523 -8.93 1 94.81 98 LEU A CA 1
ATOM 735 C C . LEU A 1 98 ? 10.414 -9.453 -9.375 1 94.81 98 LEU A C 1
ATOM 737 O O . LEU A 1 98 ? 11.312 -9.305 -8.539 1 94.81 98 LEU A O 1
ATOM 741 N N . SER A 1 99 ? 10.633 -9.516 -10.633 1 93.69 99 SER A N 1
ATOM 742 C CA . SER A 1 99 ? 12 -9.539 -11.156 1 93.69 99 SER A CA 1
ATOM 743 C C . SER A 1 99 ? 12.68 -8.188 -10.977 1 93.69 99 SER A C 1
ATOM 745 O O . SER A 1 99 ? 13.898 -8.078 -11.086 1 93.69 99 SER A O 1
ATOM 747 N N . LYS A 1 100 ? 11.883 -7.16 -10.758 1 92.81 100 LYS A N 1
ATOM 748 C CA . LYS A 1 100 ? 12.445 -5.832 -10.531 1 92.81 100 LYS A CA 1
ATOM 749 C C . LYS A 1 100 ? 12.812 -5.641 -9.062 1 92.81 100 LYS A C 1
ATOM 751 O O . LYS A 1 100 ? 13.672 -4.816 -8.734 1 92.81 100 LYS A O 1
ATOM 756 N N . VAL A 1 101 ? 12.188 -6.395 -8.227 1 92.62 101 VAL A N 1
ATOM 757 C CA . VAL A 1 101 ? 12.336 -6.211 -6.789 1 92.62 101 VAL A CA 1
ATOM 758 C C . VAL A 1 101 ? 13.305 -7.262 -6.238 1 92.62 101 VAL A C 1
ATOM 760 O O . VAL A 1 101 ? 14.133 -6.957 -5.375 1 92.62 101 VAL A O 1
ATOM 763 N N . PHE A 1 102 ? 13.203 -8.438 -6.734 1 95.31 102 PHE A N 1
ATOM 764 C CA . PHE A 1 102 ? 13.992 -9.555 -6.219 1 95.31 102 PHE A CA 1
ATOM 765 C C . PHE A 1 102 ? 15.016 -10.008 -7.25 1 95.31 102 PHE A C 1
ATOM 767 O O . PHE A 1 102 ? 14.68 -10.195 -8.422 1 95.31 102 PHE A O 1
ATOM 774 N N . SER A 1 103 ? 16.219 -10.242 -6.785 1 96.44 103 SER A N 1
ATOM 775 C CA . SER A 1 103 ? 17.25 -10.719 -7.695 1 96.44 103 SER A CA 1
ATOM 776 C C . SER A 1 103 ? 17.109 -12.211 -7.969 1 96.44 103 SER A C 1
ATOM 778 O O . SER A 1 103 ? 17.625 -12.719 -8.969 1 96.44 103 SER A O 1
ATOM 780 N N . GLU A 1 104 ? 16.516 -12.891 -7 1 97.19 104 GLU A N 1
ATOM 781 C CA . GLU A 1 104 ? 16.172 -14.297 -7.148 1 97.19 104 GLU A CA 1
ATOM 782 C C . GLU A 1 104 ? 14.742 -14.57 -6.672 1 97.19 104 GLU A C 1
ATOM 784 O O . GLU A 1 104 ? 14.258 -13.922 -5.738 1 97.19 104 GLU A O 1
ATOM 789 N N . SER A 1 105 ? 14.094 -15.453 -7.34 1 97.88 105 SER A N 1
ATOM 790 C CA . SER A 1 105 ? 12.758 -15.898 -6.969 1 97.88 105 SER A CA 1
ATOM 791 C C . SER A 1 105 ? 12.469 -17.297 -7.523 1 97.88 105 SER A C 1
ATOM 793 O O . SER A 1 105 ? 12.672 -17.547 -8.711 1 97.88 105 SER A O 1
ATOM 795 N N . ALA A 1 106 ? 12.031 -18.203 -6.574 1 98 106 ALA A N 1
ATOM 796 C CA . ALA A 1 106 ? 11.695 -19.531 -7.043 1 98 106 ALA A CA 1
ATOM 797 C C . ALA A 1 106 ? 10.914 -20.312 -5.988 1 98 106 ALA A C 1
ATOM 799 O O . ALA A 1 106 ? 11.203 -20.203 -4.793 1 98 106 ALA A O 1
ATOM 800 N N . ILE A 1 107 ? 9.977 -21.031 -6.527 1 98 107 ILE A N 1
ATOM 801 C CA . ILE A 1 107 ? 9.398 -22.062 -5.66 1 98 107 ILE A CA 1
ATOM 802 C C . ILE A 1 107 ? 10.359 -23.25 -5.551 1 98 107 ILE A C 1
ATOM 804 O O . ILE A 1 107 ? 10.633 -23.922 -6.547 1 98 107 ILE A O 1
ATOM 808 N N . VAL A 1 108 ? 10.797 -23.547 -4.332 1 97.81 108 VAL A N 1
ATOM 809 C CA . VAL A 1 108 ? 11.867 -24.516 -4.188 1 97.81 108 VAL A CA 1
ATOM 810 C C . VAL A 1 108 ? 11.289 -25.844 -3.713 1 97.81 108 VAL A C 1
ATOM 812 O O . VAL A 1 108 ? 11.93 -26.891 -3.855 1 97.81 108 VAL A O 1
ATOM 815 N N . GLU A 1 109 ? 10.211 -25.812 -3.041 1 97.81 109 GLU A N 1
ATOM 816 C CA . GLU A 1 109 ? 9.438 -26.984 -2.635 1 97.81 109 GLU A CA 1
ATOM 817 C C . GLU A 1 109 ? 7.949 -26.766 -2.865 1 97.81 109 GLU A C 1
ATOM 819 O O . GLU A 1 109 ? 7.438 -25.672 -2.652 1 97.81 109 GLU A O 1
ATOM 824 N N . TYR A 1 110 ? 7.336 -27.828 -3.395 1 97.69 110 TYR A N 1
ATOM 825 C CA . TYR A 1 110 ? 5.887 -27.703 -3.48 1 97.69 110 TYR A CA 1
ATOM 826 C C . TYR A 1 110 ? 5.219 -29.078 -3.529 1 97.69 110 TYR A C 1
ATOM 828 O O . TYR A 1 110 ? 5.863 -30.078 -3.859 1 97.69 110 TYR A O 1
ATOM 836 N N . SER A 1 111 ? 4.031 -29.141 -3.102 1 97.44 111 SER A N 1
ATOM 837 C CA . SER A 1 111 ? 3.121 -30.266 -3.271 1 97.44 111 SER A CA 1
ATOM 838 C C . SER A 1 111 ? 1.76 -29.812 -3.785 1 97.44 111 SER A C 1
ATOM 840 O O . SER A 1 111 ? 1.319 -28.703 -3.484 1 97.44 111 SER A O 1
ATOM 842 N N . ILE A 1 112 ? 1.1 -30.688 -4.523 1 97.38 112 ILE A N 1
ATOM 843 C CA . ILE A 1 112 ? -0.126 -30.312 -5.211 1 97.38 112 ILE A CA 1
ATOM 844 C C . ILE A 1 112 ? -1.271 -31.219 -4.777 1 97.38 112 ILE A C 1
ATOM 846 O O . ILE A 1 112 ? -1.096 -32.438 -4.664 1 97.38 112 ILE A O 1
ATOM 850 N N . GLN A 1 113 ? -2.367 -30.656 -4.469 1 96.62 113 GLN A N 1
ATOM 851 C CA . GLN A 1 113 ? -3.65 -31.328 -4.328 1 96.62 113 GLN A CA 1
ATOM 852 C C . GLN A 1 113 ? -4.68 -30.766 -5.305 1 96.62 113 GLN A C 1
ATOM 854 O O . GLN A 1 113 ? -4.895 -29.562 -5.363 1 96.62 113 GLN A O 1
ATOM 859 N N . GLU A 1 114 ? -5.223 -31.625 -6.098 1 95.94 114 GLU A N 1
ATOM 860 C CA . GLU A 1 114 ? -6.254 -31.203 -7.051 1 95.94 114 GLU A CA 1
ATOM 861 C C . GLU A 1 114 ? -7.625 -31.734 -6.633 1 95.94 114 GLU A C 1
ATOM 863 O O . GLU A 1 114 ? -7.777 -32.906 -6.336 1 95.94 114 GLU A O 1
ATOM 868 N N . ASN A 1 115 ? -8.578 -30.828 -6.496 1 94.38 115 ASN A N 1
ATOM 869 C CA . ASN A 1 115 ? -9.984 -31.156 -6.309 1 94.38 115 ASN A CA 1
ATOM 870 C C . ASN A 1 115 ? -10.805 -30.859 -7.562 1 94.38 115 ASN A C 1
ATOM 872 O O . ASN A 1 115 ? -11.383 -29.766 -7.691 1 94.38 115 ASN A O 1
ATOM 876 N N . ALA A 1 116 ? -10.883 -31.875 -8.391 1 87.62 116 ALA A N 1
ATOM 877 C CA . ALA A 1 116 ? -11.539 -31.688 -9.68 1 87.62 116 ALA A CA 1
ATOM 878 C C . ALA A 1 116 ? -13.039 -31.969 -9.578 1 87.62 116 ALA A C 1
ATOM 880 O O . ALA A 1 116 ? -13.445 -33 -9.023 1 87.62 116 ALA A O 1
ATOM 881 N N . ALA A 1 117 ? -13.859 -30.984 -9.945 1 87.38 117 ALA A N 1
ATOM 882 C CA . ALA A 1 117 ? -15.289 -31.219 -10.102 1 87.38 117 ALA A CA 1
ATOM 883 C C . ALA A 1 117 ? -15.602 -31.828 -11.469 1 87.38 117 ALA A C 1
ATOM 885 O O . ALA A 1 117 ? -16.422 -32.75 -11.586 1 87.38 117 ALA A O 1
ATOM 886 N N . THR A 1 118 ? -15 -31.297 -12.469 1 88.44 118 THR A N 1
ATOM 887 C CA . THR A 1 118 ? -15.008 -31.812 -13.836 1 88.44 118 THR A CA 1
ATOM 888 C C . THR A 1 118 ? -13.609 -31.734 -14.453 1 88.44 118 THR A C 1
ATOM 890 O O . THR A 1 118 ? -12.633 -31.453 -13.758 1 88.44 118 THR A O 1
ATOM 893 N N . GLU A 1 119 ? -13.531 -32.031 -15.711 1 87.5 119 GLU A N 1
ATOM 894 C CA . GLU A 1 119 ? -12.25 -31.969 -16.406 1 87.5 119 GLU A CA 1
ATOM 895 C C . GLU A 1 119 ? -11.742 -30.547 -16.547 1 87.5 119 GLU A C 1
ATOM 897 O O . GLU A 1 119 ? -10.531 -30.312 -16.656 1 87.5 119 GLU A O 1
ATOM 902 N N . ARG A 1 120 ? -12.602 -29.594 -16.578 1 93.31 120 ARG A N 1
ATOM 903 C CA . ARG A 1 120 ? -12.203 -28.219 -16.828 1 93.31 120 ARG A CA 1
ATOM 904 C C . ARG A 1 120 ? -12.578 -27.312 -15.656 1 93.31 120 ARG A C 1
ATOM 906 O O . ARG A 1 120 ? -12.398 -26.094 -15.727 1 93.31 120 ARG A O 1
ATOM 913 N N . ASN A 1 121 ? -13.141 -27.891 -14.609 1 95.94 121 ASN A N 1
ATOM 914 C CA . ASN A 1 121 ? -13.555 -27.156 -13.414 1 95.94 121 ASN A CA 1
ATOM 915 C C . ASN A 1 121 ? -13.016 -27.812 -12.141 1 95.94 121 ASN A C 1
ATOM 917 O O . ASN A 1 121 ? -13.016 -29.031 -12.023 1 95.94 121 ASN A O 1
ATOM 921 N N . GLY A 1 122 ? -12.461 -26.953 -11.289 1 96.94 122 GLY A N 1
ATOM 922 C CA . GLY A 1 122 ? -11.961 -27.5 -10.031 1 96.94 122 GLY A CA 1
ATOM 923 C C . GLY A 1 122 ? -11.094 -26.516 -9.266 1 96.94 122 GLY A C 1
ATOM 924 O O . GLY A 1 122 ? -11.242 -25.297 -9.406 1 96.94 122 GLY A O 1
ATOM 925 N N . GLU A 1 123 ? -10.336 -27.062 -8.32 1 97.94 123 GLU A N 1
ATOM 926 C CA . GLU A 1 123 ? -9.445 -26.297 -7.453 1 97.94 123 GLU A CA 1
ATOM 927 C C . GLU A 1 123 ? -8.086 -27 -7.309 1 97.94 123 GLU A C 1
ATOM 929 O O . GLU A 1 123 ? -8.023 -28.219 -7.18 1 97.94 123 GLU A O 1
ATOM 934 N N . ILE A 1 124 ? -7.121 -26.203 -7.422 1 97.88 124 ILE A N 1
ATOM 935 C CA . ILE A 1 124 ? -5.77 -26.688 -7.156 1 97.88 124 ILE A CA 1
ATOM 936 C C . ILE A 1 124 ? -5.234 -26.031 -5.883 1 97.88 124 ILE A C 1
ATOM 938 O O . ILE A 1 124 ? -5.293 -24.812 -5.734 1 97.88 124 ILE A O 1
ATOM 942 N N . LEU A 1 125 ? -4.746 -26.828 -4.965 1 97.88 125 LEU A N 1
ATOM 943 C CA . LEU A 1 125 ? -4.051 -26.375 -3.764 1 97.88 125 LEU A CA 1
ATOM 944 C C . LEU A 1 125 ? -2.564 -26.719 -3.84 1 97.88 125 LEU A C 1
ATOM 946 O O . LEU A 1 125 ? -2.191 -27.875 -4.051 1 97.88 125 LEU A O 1
ATOM 950 N N . MET A 1 126 ? -1.806 -25.719 -3.725 1 98.12 126 MET A N 1
ATOM 951 C CA . MET A 1 126 ? -0.359 -25.922 -3.791 1 98.12 126 MET A CA 1
ATOM 952 C C . MET A 1 126 ? 0.311 -25.438 -2.504 1 98.12 126 MET A C 1
ATOM 954 O O . MET A 1 126 ? 0.419 -24.234 -2.262 1 98.12 126 MET A O 1
ATOM 958 N N . ASP A 1 127 ? 0.779 -26.328 -1.69 1 97.81 127 ASP A N 1
ATOM 959 C CA . ASP A 1 127 ? 1.686 -26 -0.594 1 97.81 127 ASP A CA 1
ATOM 960 C C . ASP A 1 127 ? 3.1 -25.75 -1.108 1 97.81 127 ASP A C 1
ATOM 962 O O . ASP A 1 127 ? 3.646 -26.547 -1.869 1 97.81 127 ASP A O 1
ATOM 966 N N . ASN A 1 128 ? 3.586 -24.562 -0.73 1 97.62 128 ASN A N 1
ATOM 967 C CA . ASN A 1 128 ? 4.883 -24.281 -1.338 1 97.62 128 ASN A CA 1
ATOM 968 C C . ASN A 1 128 ? 5.789 -23.5 -0.392 1 97.62 128 ASN A C 1
ATOM 970 O O . ASN A 1 128 ? 5.32 -22.938 0.592 1 97.62 128 ASN A O 1
ATOM 974 N N . LYS A 1 129 ? 7.031 -23.594 -0.625 1 97.88 129 LYS A N 1
ATOM 975 C CA . LYS A 1 129 ? 8.078 -22.75 -0.054 1 97.88 129 LYS A CA 1
ATOM 976 C C . LYS A 1 129 ? 8.711 -21.875 -1.12 1 97.88 129 LYS A C 1
ATOM 978 O O . LYS A 1 129 ? 9.375 -22.359 -2.033 1 97.88 129 LYS A O 1
ATOM 983 N N . GLN A 1 130 ? 8.523 -20.594 -1.02 1 97.44 130 GLN A N 1
ATOM 984 C CA . GLN A 1 130 ? 9.023 -19.609 -1.975 1 97.44 130 GLN A CA 1
ATOM 985 C C . GLN A 1 130 ? 10.32 -18.969 -1.478 1 97.44 130 GLN A C 1
ATOM 987 O O . GLN A 1 130 ? 10.391 -18.5 -0.334 1 97.44 130 GLN A O 1
ATOM 992 N N . HIS A 1 131 ? 11.289 -19.016 -2.361 1 97.69 131 HIS A N 1
ATOM 993 C CA . HIS A 1 131 ? 12.562 -18.344 -2.098 1 97.69 131 HIS A CA 1
ATOM 994 C C . HIS A 1 131 ? 12.656 -17.016 -2.846 1 97.69 131 HIS A C 1
ATOM 996 O O . HIS A 1 131 ? 12.336 -16.953 -4.035 1 97.69 131 HIS A O 1
ATOM 1002 N N . TYR A 1 132 ? 13.039 -15.984 -2.092 1 96.19 132 TYR A N 1
ATOM 1003 C CA . TYR A 1 132 ? 13.375 -14.695 -2.682 1 96.19 132 TYR A CA 1
ATOM 1004 C C . TYR A 1 132 ? 14.742 -14.211 -2.211 1 96.19 132 TYR A C 1
ATOM 1006 O O . TYR A 1 132 ? 15.18 -14.555 -1.11 1 96.19 132 TYR A O 1
ATOM 1014 N N . LYS A 1 133 ? 15.383 -13.5 -3.061 1 96.06 133 LYS A N 1
ATOM 1015 C CA . LYS A 1 133 ? 16.547 -12.719 -2.658 1 96.06 133 LYS A CA 1
ATOM 1016 C C . LYS A 1 133 ? 16.297 -11.227 -2.834 1 96.06 133 LYS A C 1
ATOM 1018 O O . LYS A 1 133 ? 16.109 -10.75 -3.957 1 96.06 133 LYS A O 1
ATOM 1023 N N . PHE A 1 134 ? 16.281 -10.547 -1.739 1 92.38 134 PHE A N 1
ATOM 1024 C CA . PHE A 1 134 ? 16 -9.117 -1.709 1 92.38 134 PHE A CA 1
ATOM 1025 C C . PHE A 1 134 ? 17.188 -8.352 -1.121 1 92.38 134 PHE A C 1
ATOM 1027 O O . PHE A 1 134 ? 17.531 -8.531 0.047 1 92.38 134 PHE A O 1
ATOM 1034 N N . MET A 1 135 ? 17.75 -7.527 -1.881 1 90.44 135 MET A N 1
ATOM 1035 C CA . MET A 1 135 ? 18.906 -6.738 -1.446 1 90.44 135 MET A CA 1
ATOM 1036 C C . MET A 1 135 ? 19.969 -7.629 -0.816 1 90.44 135 MET A C 1
ATOM 1038 O O . MET A 1 135 ? 20.453 -7.336 0.276 1 90.44 135 MET A O 1
ATOM 1042 N N . GLY A 1 136 ? 20.219 -8.734 -1.413 1 92.19 136 GLY A N 1
ATOM 1043 C CA . GLY A 1 136 ? 21.297 -9.641 -1.034 1 92.19 136 GLY A CA 1
ATOM 1044 C C . GLY A 1 136 ? 20.906 -10.586 0.085 1 92.19 136 GLY A C 1
ATOM 1045 O O . GLY A 1 136 ? 21.688 -11.453 0.469 1 92.19 136 GLY A O 1
ATOM 1046 N N . LYS A 1 137 ? 19.688 -10.414 0.592 1 93.19 137 LYS A N 1
ATOM 1047 C CA . LYS A 1 137 ? 19.266 -11.258 1.709 1 93.19 137 LYS A CA 1
ATOM 1048 C C . LYS A 1 137 ? 18.234 -12.281 1.263 1 93.19 137 LYS A C 1
ATOM 1050 O O . LYS A 1 137 ? 17.344 -11.977 0.469 1 93.19 137 LYS A O 1
ATOM 1055 N N . ASN A 1 138 ? 18.391 -13.484 1.834 1 94.25 138 ASN A N 1
ATOM 1056 C CA . ASN A 1 138 ? 17.453 -14.562 1.523 1 94.25 138 ASN A CA 1
ATOM 1057 C C . ASN A 1 138 ? 16.188 -14.477 2.383 1 94.25 138 ASN A C 1
ATOM 1059 O O . ASN A 1 138 ? 16.281 -14.273 3.596 1 94.25 138 ASN A O 1
ATOM 1063 N N . VAL A 1 139 ? 15.109 -14.609 1.688 1 92.69 139 VAL A N 1
ATOM 1064 C CA . VAL A 1 139 ? 13.805 -14.633 2.342 1 92.69 139 VAL A CA 1
ATOM 1065 C C . VAL A 1 139 ? 13.023 -15.867 1.893 1 92.69 139 VAL A C 1
ATOM 1067 O O . VAL A 1 139 ? 12.969 -16.172 0.699 1 92.69 139 VAL A O 1
ATOM 1070 N N . GLU A 1 140 ? 12.477 -16.5 2.883 1 95.31 140 GLU A N 1
ATOM 1071 C CA . GLU A 1 140 ? 11.625 -17.641 2.568 1 95.31 140 GLU A CA 1
ATOM 1072 C C . GLU A 1 140 ? 10.188 -17.391 3.014 1 95.31 140 GLU A C 1
ATOM 1074 O O . GLU A 1 140 ? 9.945 -16.906 4.125 1 95.31 140 GLU A O 1
ATOM 1079 N N . VAL A 1 141 ? 9.297 -17.703 2.117 1 94.81 141 VAL A N 1
ATOM 1080 C CA . VAL A 1 141 ? 7.879 -17.531 2.418 1 94.81 141 VAL A CA 1
ATOM 1081 C C . VAL A 1 141 ? 7.164 -18.875 2.277 1 94.81 141 VAL A C 1
ATOM 1083 O O . VAL A 1 141 ? 7.164 -19.484 1.199 1 94.81 141 VAL A O 1
ATOM 1086 N N . ILE A 1 142 ? 6.609 -19.344 3.371 1 96.31 142 ILE A N 1
ATOM 1087 C CA . ILE A 1 142 ? 5.742 -20.516 3.34 1 96.31 142 ILE A CA 1
ATOM 1088 C C . ILE A 1 142 ? 4.309 -20.094 3.039 1 96.31 142 ILE A C 1
ATOM 1090 O O . ILE A 1 142 ? 3.787 -19.156 3.664 1 96.31 142 ILE A O 1
ATOM 1094 N N . SER A 1 143 ? 3.723 -20.75 1.979 1 96.44 143 SER A N 1
ATOM 1095 C CA . SER A 1 143 ? 2.377 -20.297 1.646 1 96.44 143 SER A CA 1
ATOM 1096 C C . SER A 1 143 ? 1.536 -21.422 1.073 1 96.44 143 SER A C 1
ATOM 1098 O O . SER A 1 143 ? 2.059 -22.5 0.771 1 96.44 143 SER A O 1
ATOM 1100 N N . LEU A 1 144 ? 0.256 -21.234 1.134 1 97.5 144 LEU A N 1
ATOM 1101 C CA . LEU A 1 144 ? -0.72 -22.031 0.396 1 97.5 144 LEU A CA 1
ATOM 1102 C C . LEU A 1 144 ? -1.287 -21.25 -0.779 1 97.5 144 LEU A C 1
ATOM 1104 O O . LEU A 1 144 ? -1.968 -20.234 -0.583 1 97.5 144 LEU A O 1
ATOM 1108 N N . ILE A 1 145 ? -0.956 -21.672 -1.979 1 98.12 145 ILE A N 1
ATOM 1109 C CA . ILE A 1 145 ? -1.545 -21.109 -3.184 1 98.12 145 ILE A CA 1
ATOM 1110 C C . ILE A 1 145 ? -2.83 -21.844 -3.533 1 98.12 145 ILE A C 1
ATOM 1112 O O . ILE A 1 145 ? -2.836 -23.078 -3.635 1 98.12 145 ILE A O 1
ATOM 1116 N N . LYS A 1 146 ? -3.922 -21.109 -3.65 1 98.12 146 LYS A N 1
ATOM 1117 C CA . LYS A 1 146 ? -5.227 -21.641 -4.027 1 98.12 146 LYS A CA 1
ATOM 1118 C C . LYS A 1 146 ? -5.664 -21.125 -5.391 1 98.12 146 LYS A C 1
ATOM 1120 O O . LYS A 1 146 ? -5.766 -19.906 -5.59 1 98.12 146 LYS A O 1
ATOM 1125 N N . LEU A 1 147 ? -5.953 -22.031 -6.301 1 98.56 147 LEU A N 1
ATOM 1126 C CA . LEU A 1 147 ? -6.402 -21.672 -7.645 1 98.56 147 LEU A CA 1
ATOM 1127 C C . LEU A 1 147 ? -7.793 -22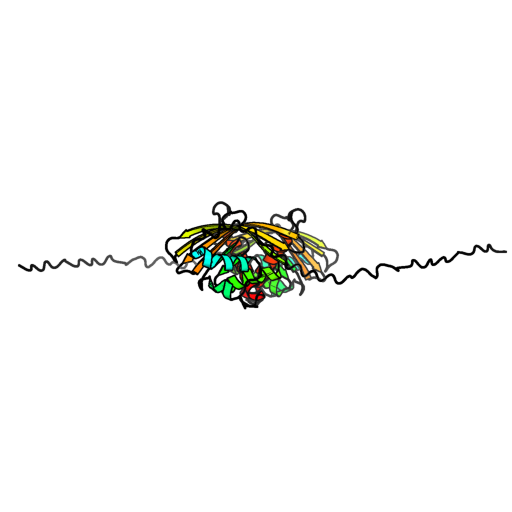.25 -7.918 1 98.56 147 LEU A C 1
ATOM 1129 O O . LEU A 1 147 ? -8.008 -23.453 -7.801 1 98.56 147 LEU A O 1
ATOM 1133 N N . ARG A 1 148 ? -8.664 -21.391 -8.227 1 98.62 148 ARG A N 1
ATOM 1134 C CA . ARG A 1 148 ? -9.977 -21.812 -8.703 1 98.62 148 ARG A CA 1
ATOM 1135 C C . ARG A 1 148 ? -10.031 -21.797 -10.227 1 98.62 148 ARG A C 1
ATOM 1137 O O . ARG A 1 148 ? -9.703 -20.797 -10.859 1 98.62 148 ARG A O 1
ATOM 1144 N N . ILE A 1 149 ? -10.438 -22.938 -10.766 1 98.31 149 ILE A N 1
ATOM 1145 C CA . ILE A 1 149 ? -10.422 -23.094 -12.219 1 98.31 149 ILE A CA 1
ATOM 1146 C C . ILE A 1 149 ? -11.852 -23.266 -12.734 1 98.31 149 ILE A C 1
ATOM 1148 O O . ILE A 1 149 ? -12.617 -24.062 -12.203 1 98.31 149 ILE A O 1
ATOM 1152 N N . LYS A 1 150 ? -12.195 -22.453 -13.688 1 97.94 150 LYS A N 1
ATOM 1153 C CA . LYS A 1 150 ? -13.445 -22.562 -14.438 1 97.94 150 LYS A CA 1
ATOM 1154 C C . LYS A 1 150 ? -13.188 -22.562 -15.945 1 97.94 150 LYS A C 1
ATOM 1156 O O . LYS A 1 150 ? -12.453 -21.719 -16.453 1 97.94 150 LYS A O 1
ATOM 1161 N N . ASP A 1 151 ? -13.773 -23.562 -16.641 1 97.06 151 ASP A N 1
ATOM 1162 C CA . ASP A 1 151 ? -13.633 -23.719 -18.078 1 97.06 151 ASP A CA 1
ATOM 1163 C C . ASP A 1 151 ? -12.156 -23.734 -18.484 1 97.06 151 ASP A C 1
ATOM 1165 O O . ASP A 1 151 ? -11.766 -23.078 -19.453 1 97.06 151 ASP A O 1
ATOM 1169 N N . GLY A 1 152 ? -11.367 -24.344 -17.594 1 96.56 152 GLY A N 1
ATOM 1170 C CA . GLY A 1 152 ? -9.969 -24.594 -17.906 1 96.56 152 GLY A CA 1
ATOM 1171 C C . GLY A 1 152 ? -9.07 -23.406 -17.609 1 96.56 152 GLY A C 1
ATOM 1172 O O . GLY A 1 152 ? -7.871 -23.453 -17.891 1 96.56 152 GLY A O 1
ATOM 1173 N N . LYS A 1 153 ? -9.656 -22.344 -17.047 1 98.44 153 LYS A N 1
ATOM 1174 C CA . LYS A 1 153 ? -8.898 -21.125 -16.781 1 98.44 153 LYS A CA 1
ATOM 1175 C C . LYS A 1 153 ? -8.938 -20.766 -15.297 1 98.44 153 LYS A C 1
ATOM 1177 O O . LYS A 1 153 ? -9.93 -21.031 -14.617 1 98.44 153 LYS A O 1
ATOM 1182 N N . VAL A 1 154 ? -7.855 -20.234 -14.828 1 98.81 154 VAL A N 1
ATOM 1183 C CA . VAL A 1 154 ? -7.82 -19.75 -13.453 1 98.81 154 VAL A CA 1
ATOM 1184 C C . VAL A 1 154 ? -8.672 -18.5 -13.32 1 98.81 154 VAL A C 1
ATOM 1186 O O . VAL A 1 154 ? -8.438 -17.5 -14.008 1 98.81 154 VAL A O 1
ATOM 1189 N N . VAL A 1 155 ? -9.633 -18.5 -12.453 1 98.81 155 VAL A N 1
ATOM 1190 C CA . VAL A 1 155 ? -10.508 -17.344 -12.258 1 98.81 155 VAL A CA 1
ATOM 1191 C C . VAL A 1 155 ? -10.156 -16.641 -10.953 1 98.81 155 VAL A C 1
ATOM 1193 O O . VAL A 1 155 ? -10.469 -15.469 -10.766 1 98.81 155 VAL A O 1
ATOM 1196 N N . CYS A 1 156 ? -9.594 -17.391 -10.062 1 98.62 156 CYS A N 1
ATOM 1197 C CA . CYS A 1 156 ? -9.188 -16.844 -8.773 1 98.62 156 CYS A CA 1
ATOM 1198 C C . CYS A 1 156 ? -7.867 -17.469 -8.32 1 98.62 156 CYS A C 1
ATOM 1200 O O . CYS A 1 156 ? -7.711 -18.688 -8.328 1 98.62 156 CYS A O 1
ATOM 1202 N N . HIS A 1 157 ? -6.91 -16.672 -8 1 98.75 157 HIS A N 1
ATOM 1203 C CA . HIS A 1 157 ? -5.582 -17.031 -7.516 1 98.75 157 HIS A CA 1
ATOM 1204 C C . HIS A 1 157 ? -5.293 -16.359 -6.168 1 98.75 157 HIS A C 1
ATOM 1206 O O . HIS A 1 157 ? -5.102 -15.148 -6.098 1 98.75 157 HIS A O 1
ATOM 1212 N N . GLU A 1 158 ? -5.277 -17.156 -5.105 1 97.69 158 GLU A N 1
ATOM 1213 C CA . GLU A 1 158 ? -4.969 -16.641 -3.771 1 97.69 158 GLU A CA 1
ATOM 1214 C C . GLU A 1 158 ? -3.652 -17.219 -3.254 1 97.69 158 GLU A C 1
ATOM 1216 O O . GLU A 1 158 ? -3.373 -18.406 -3.436 1 97.69 158 GLU A O 1
ATOM 1221 N N . ASP A 1 159 ? -2.842 -16.422 -2.744 1 97.12 159 ASP A N 1
ATOM 1222 C CA . ASP A 1 159 ? -1.595 -16.812 -2.094 1 97.12 159 ASP A CA 1
ATOM 1223 C C . ASP A 1 159 ? -1.641 -16.516 -0.597 1 97.12 159 ASP A C 1
ATOM 1225 O O . ASP A 1 159 ? -1.458 -15.367 -0.18 1 97.12 159 ASP A O 1
ATOM 1229 N N . TRP A 1 160 ? -1.876 -17.594 0.245 1 95.12 160 TRP A N 1
ATOM 1230 C CA . TRP A 1 160 ? -1.997 -17.484 1.694 1 95.12 160 TRP A CA 1
ATOM 1231 C C . TRP A 1 160 ? -0.638 -17.641 2.369 1 95.12 160 TRP A C 1
ATOM 1233 O O . TRP A 1 160 ? -0.165 -18.766 2.57 1 95.12 160 TRP A O 1
ATOM 1243 N N . TRP A 1 161 ? -0.096 -16.516 2.766 1 92.69 161 TRP A N 1
ATOM 1244 C CA . TRP A 1 161 ? 1.182 -16.562 3.467 1 92.69 161 TRP A CA 1
ATOM 1245 C C . TRP A 1 161 ? 1.014 -17.156 4.863 1 92.69 161 TRP A C 1
ATOM 1247 O O . TRP A 1 161 ? 0.062 -16.828 5.574 1 92.69 161 TRP A O 1
ATOM 1257 N N . ASN A 1 162 ? 1.953 -18.047 5.254 1 90.19 162 ASN A N 1
ATOM 1258 C CA . ASN A 1 162 ? 1.874 -18.828 6.492 1 90.19 162 ASN A CA 1
ATOM 1259 C C . ASN A 1 162 ? 0.568 -19.609 6.582 1 90.19 162 ASN A C 1
ATOM 1261 O O . ASN A 1 162 ? 0.05 -19.828 7.676 1 90.19 162 ASN A O 1
ATOM 1265 N N . LYS A 1 163 ? -0.054 -19.781 5.449 1 86.62 163 LYS A N 1
ATOM 1266 C CA . LYS A 1 163 ? -1.268 -20.562 5.262 1 86.62 163 LYS A CA 1
ATOM 1267 C C . LYS A 1 163 ? -2.451 -19.938 5.992 1 86.62 163 LYS A C 1
ATOM 1269 O O . LYS A 1 163 ? -3.332 -20.656 6.48 1 86.62 163 LYS A O 1
ATOM 1274 N N . LYS A 1 164 ? -2.328 -18.609 6.227 1 85.31 164 LYS A N 1
ATOM 1275 C CA . LYS A 1 164 ? -3.422 -17.875 6.844 1 85.31 164 LYS A CA 1
ATOM 1276 C C . LYS A 1 164 ? -4.266 -17.156 5.793 1 85.31 164 LYS A C 1
ATOM 1278 O O . LYS A 1 164 ? -3.725 -16.562 4.852 1 85.31 164 LYS A O 1
ATOM 1283 N N . PRO A 1 165 ? -5.504 -17.172 6.004 1 78.44 165 PRO A N 1
ATOM 1284 C CA . PRO A 1 165 ? -6.379 -16.484 5.043 1 78.44 165 PRO A CA 1
ATOM 1285 C C . PRO A 1 165 ? -6.117 -14.984 4.973 1 78.44 165 PRO A C 1
ATOM 1287 O O . PRO A 1 165 ? -5.68 -14.383 5.957 1 78.44 165 PRO A O 1
ATOM 1290 N N . LEU A 1 166 ? -6.258 -14.398 3.732 1 69.12 166 LEU A N 1
ATOM 1291 C CA . LEU A 1 166 ? -6 -12.984 3.469 1 69.12 166 LEU A CA 1
ATOM 1292 C C . LEU A 1 166 ? -6.898 -12.102 4.324 1 69.12 166 LEU A C 1
ATOM 1294 O O . LEU A 1 166 ? -6.457 -11.062 4.828 1 69.12 166 LEU A O 1
ATOM 1298 N N . TRP A 1 167 ? -8.359 -12.336 4.344 1 61.38 167 TRP A N 1
ATOM 1299 C CA . TRP A 1 167 ? -9.305 -11.492 5.066 1 61.38 167 TRP A CA 1
ATOM 1300 C C . TRP A 1 167 ? -9.805 -12.188 6.324 1 61.38 167 TRP A C 1
ATOM 1302 O O . TRP A 1 167 ? -10.57 -13.148 6.246 1 61.38 167 TRP A O 1
ATOM 1312 N N . ASN A 1 168 ? -9.078 -12.805 6.984 1 49.97 168 ASN A N 1
ATOM 1313 C CA . ASN A 1 168 ? -9.75 -13.508 8.07 1 49.97 168 ASN A CA 1
ATOM 1314 C C . ASN A 1 168 ? -10.562 -12.555 8.945 1 49.97 168 ASN A C 1
ATOM 1316 O O . ASN A 1 168 ? -10.078 -11.5 9.344 1 49.97 168 ASN A O 1
ATOM 1320 N N . ARG A 1 169 ? -11.961 -12.539 8.812 1 45.47 169 ARG A N 1
ATOM 1321 C CA . ARG A 1 169 ? -12.883 -11.914 9.75 1 45.47 169 ARG A CA 1
ATOM 1322 C C . ARG A 1 169 ? -12.258 -11.773 11.133 1 45.47 169 ARG A C 1
ATOM 1324 O O . ARG A 1 169 ? -12.5 -10.789 11.836 1 45.47 169 ARG A O 1
ATOM 1331 N N . GLU A 1 170 ? -11.805 -12.734 11.555 1 45.34 170 GLU A N 1
ATOM 1332 C CA . GLU A 1 170 ? -11.328 -12.812 12.93 1 45.34 170 GLU A CA 1
ATOM 1333 C C . GLU A 1 170 ? -10.094 -11.93 13.133 1 45.34 170 GLU A C 1
ATOM 1335 O O . GLU A 1 170 ? -9.789 -11.531 14.258 1 45.34 170 GLU A O 1
ATOM 1340 N N . THR A 1 171 ? -9.273 -11.82 12.086 1 42.16 171 THR A N 1
ATOM 1341 C CA . THR A 1 171 ? -8.016 -11.109 12.281 1 42.16 171 THR A CA 1
ATOM 1342 C C . THR A 1 171 ? -8.203 -9.609 12.094 1 42.16 171 THR A C 1
ATOM 1344 O O . THR A 1 171 ? -7.41 -8.812 12.594 1 42.16 171 THR A O 1
ATOM 1347 N N . VAL A 1 172 ? -9.086 -9.242 11.109 1 49.97 172 VAL A N 1
ATOM 1348 C CA . VAL A 1 172 ? -9.281 -7.797 11.172 1 49.97 172 VAL A CA 1
ATOM 1349 C C . VAL A 1 172 ? -10.25 -7.461 12.305 1 49.97 172 VAL A C 1
ATOM 1351 O O . VAL A 1 172 ? -11.461 -7.656 12.164 1 49.97 172 VAL A O 1
ATOM 1354 N N . GLY A 1 173 ? -9.859 -7.668 13.414 1 49.12 173 GLY A N 1
ATOM 1355 C CA . GLY A 1 173 ? -10.711 -7.301 14.531 1 49.12 173 GLY A CA 1
ATOM 1356 C C . GLY A 1 173 ? -11.547 -6.062 14.266 1 49.12 173 GLY A C 1
ATOM 1357 O O . GLY A 1 173 ? -12.57 -5.844 14.914 1 49.12 173 GLY A O 1
ATOM 1358 N N . PHE A 1 174 ? -10.984 -5.316 13.234 1 63.62 174 PHE A N 1
ATOM 1359 C CA . PHE A 1 174 ? -11.758 -4.113 12.969 1 63.62 174 PHE A CA 1
ATOM 1360 C C . PHE A 1 174 ? -12.023 -3.951 11.477 1 63.62 174 PHE A C 1
ATOM 1362 O O . PHE A 1 174 ? -11.117 -3.604 10.719 1 63.62 174 PHE A O 1
ATOM 1369 N N . PRO A 1 175 ? -13.266 -4.48 11.109 1 73.44 175 PRO A N 1
ATOM 1370 C CA . PRO A 1 175 ? -13.672 -4.434 9.703 1 73.44 175 PRO A CA 1
ATOM 1371 C C . PRO A 1 175 ? -13.18 -3.172 8.992 1 73.44 175 PRO A C 1
ATOM 1373 O O . PRO A 1 175 ? -12.797 -3.227 7.82 1 73.44 175 PRO A O 1
ATOM 1376 N N . LEU A 1 176 ? -13.102 -2.164 9.664 1 80.19 176 LEU A N 1
ATOM 1377 C CA . LEU A 1 176 ? -12.703 -0.898 9.055 1 80.19 176 LEU A CA 1
ATOM 1378 C C . LEU A 1 176 ? -11.234 -0.919 8.656 1 80.19 176 LEU A C 1
ATOM 1380 O O . LEU A 1 176 ? -10.867 -0.421 7.59 1 80.19 176 LEU A O 1
ATOM 1384 N N . VAL A 1 177 ? -10.469 -1.555 9.484 1 80.56 177 VAL A N 1
ATOM 1385 C CA . VAL A 1 177 ? -9.039 -1.649 9.211 1 80.56 177 VAL A CA 1
ATOM 1386 C C . VAL A 1 177 ? -8.805 -2.51 7.973 1 80.56 177 VAL A C 1
ATOM 1388 O O . VAL A 1 177 ? -7.949 -2.193 7.145 1 80.56 177 VAL A O 1
ATOM 1391 N N . GLY A 1 178 ? -9.594 -3.525 7.867 1 83 178 GLY A N 1
ATOM 1392 C CA . GLY A 1 178 ? -9.5 -4.391 6.699 1 83 178 GLY A CA 1
ATOM 1393 C C . GLY A 1 178 ? -9.82 -3.678 5.402 1 83 178 GLY A C 1
ATOM 1394 O O . GLY A 1 178 ? -9.133 -3.859 4.398 1 83 178 GLY A O 1
ATOM 1395 N N . ARG A 1 179 ? -10.875 -2.9 5.449 1 87.25 179 ARG A N 1
ATOM 1396 C CA . ARG A 1 179 ? -11.289 -2.162 4.258 1 87.25 179 ARG A CA 1
ATOM 1397 C C . ARG A 1 179 ? -10.227 -1.139 3.859 1 87.25 179 ARG A C 1
ATOM 1399 O O . ARG A 1 179 ? -9.922 -0.982 2.676 1 87.25 179 ARG A O 1
ATOM 1406 N N . LEU A 1 180 ? -9.672 -0.433 4.832 1 86.25 180 LEU A N 1
ATOM 1407 C CA . LEU A 1 180 ? -8.617 0.536 4.559 1 86.25 180 LEU A CA 1
ATOM 1408 C C . LEU A 1 180 ? -7.375 -0.155 4 1 86.25 180 LEU A C 1
ATOM 1410 O O . LEU A 1 180 ? -6.762 0.335 3.051 1 86.25 180 LEU A O 1
ATOM 1414 N N . ALA A 1 181 ? -7.07 -1.289 4.562 1 86.38 181 ALA A N 1
ATOM 1415 C CA . ALA A 1 181 ? -5.926 -2.062 4.086 1 86.38 181 ALA A CA 1
ATOM 1416 C C . ALA A 1 181 ? -6.129 -2.508 2.641 1 86.38 181 ALA A C 1
ATOM 1418 O O . ALA A 1 181 ? -5.188 -2.492 1.843 1 86.38 181 ALA A O 1
ATOM 1419 N N . GLU A 1 182 ? -7.309 -2.904 2.381 1 88.81 182 GLU A N 1
ATOM 1420 C CA . GLU A 1 182 ? -7.633 -3.307 1.015 1 88.81 182 GLU A CA 1
ATOM 1421 C C . GLU A 1 182 ? -7.484 -2.139 0.045 1 88.81 182 GLU A C 1
ATOM 1423 O O . GLU A 1 182 ? -6.961 -2.303 -1.058 1 88.81 182 GLU A O 1
ATOM 1428 N N . MET A 1 183 ? -7.984 -1.011 0.416 1 89.44 183 MET A N 1
ATOM 1429 C CA . MET A 1 183 ? -7.859 0.185 -0.414 1 89.44 183 MET A CA 1
ATOM 1430 C C . MET A 1 183 ? -6.391 0.507 -0.683 1 89.44 183 MET A C 1
ATOM 1432 O O . MET A 1 183 ? -6.023 0.839 -1.811 1 89.44 183 MET A O 1
ATOM 1436 N N . MET A 1 184 ? -5.59 0.364 0.388 1 90.62 184 MET A N 1
ATOM 1437 C CA . MET A 1 184 ? -4.16 0.629 0.233 1 90.62 184 MET A CA 1
ATOM 1438 C C . MET A 1 184 ? -3.527 -0.358 -0.742 1 90.62 184 MET A C 1
ATOM 1440 O O . MET A 1 184 ? -2.705 0.028 -1.576 1 90.62 184 MET A O 1
ATOM 1444 N N . ARG A 1 185 ? -3.922 -1.595 -0.666 1 92.31 185 ARG A N 1
ATOM 1445 C CA . ARG A 1 185 ? -3.387 -2.605 -1.571 1 92.31 185 ARG A CA 1
ATOM 1446 C C . ARG A 1 185 ? -3.807 -2.328 -3.012 1 92.31 185 ARG A C 1
ATOM 1448 O O . ARG A 1 185 ? -3.006 -2.475 -3.936 1 92.31 185 ARG A O 1
ATOM 1455 N N . LYS A 1 186 ? -5.02 -1.936 -3.146 1 94.06 186 LYS A N 1
ATOM 1456 C CA . LYS A 1 186 ? -5.512 -1.627 -4.484 1 94.06 186 LYS A CA 1
ATOM 1457 C C . LYS A 1 186 ? -4.785 -0.422 -5.074 1 94.06 186 LYS A C 1
ATOM 1459 O O . LYS A 1 186 ? -4.445 -0.415 -6.262 1 94.06 186 LYS A O 1
ATOM 1464 N N . SER A 1 187 ? -4.543 0.574 -4.262 1 95.62 187 SER A N 1
ATOM 1465 C CA . SER A 1 187 ? -3.793 1.74 -4.719 1 95.62 187 SER A CA 1
ATOM 1466 C C . SER A 1 187 ? -2.361 1.367 -5.086 1 95.62 187 SER A C 1
ATOM 1468 O O . SER A 1 187 ? -1.829 1.837 -6.094 1 95.62 187 SER A O 1
ATOM 1470 N N . ALA A 1 188 ? -1.776 0.578 -4.223 1 96 188 ALA A N 1
ATOM 1471 C CA . ALA A 1 188 ? -0.427 0.105 -4.523 1 96 188 ALA A CA 1
ATOM 1472 C C . ALA A 1 188 ? -0.389 -0.634 -5.855 1 96 188 ALA A C 1
ATOM 1474 O O . ALA A 1 188 ? 0.53 -0.437 -6.656 1 96 188 ALA A O 1
ATOM 1475 N N . MET A 1 189 ? -1.394 -1.451 -6.066 1 96.56 189 MET A N 1
ATOM 1476 C CA . MET A 1 189 ? -1.465 -2.191 -7.324 1 96.56 189 MET A CA 1
ATOM 1477 C C . MET A 1 189 ? -1.585 -1.238 -8.508 1 96.56 189 MET A C 1
ATOM 1479 O O . MET A 1 189 ? -0.971 -1.461 -9.555 1 96.56 189 MET A O 1
ATOM 1483 N N . LEU A 1 190 ? -2.365 -0.21 -8.336 1 96 190 LEU A N 1
ATOM 1484 C CA . LEU A 1 190 ? -2.469 0.792 -9.391 1 96 190 LEU A CA 1
ATOM 1485 C C . LEU A 1 190 ? -1.111 1.426 -9.672 1 96 190 LEU A C 1
ATOM 1487 O O . LEU A 1 190 ? -0.723 1.581 -10.836 1 96 190 LEU A O 1
ATOM 1491 N N . GLY A 1 191 ? -0.369 1.756 -8.656 1 96.94 191 GLY A N 1
ATOM 1492 C CA . GLY A 1 191 ? 0.978 2.279 -8.82 1 96.94 191 GLY A CA 1
ATOM 1493 C C . GLY A 1 191 ? 1.907 1.317 -9.539 1 96.94 191 GLY A C 1
ATOM 1494 O O . GLY A 1 191 ? 2.598 1.702 -10.484 1 96.94 191 GLY A O 1
ATOM 1495 N N . ILE A 1 192 ? 1.868 0.085 -9.109 1 96.62 192 ILE A N 1
ATOM 1496 C CA . ILE A 1 192 ? 2.68 -0.957 -9.734 1 96.62 192 ILE A CA 1
ATOM 1497 C C . ILE A 1 192 ? 2.287 -1.114 -11.195 1 96.62 192 ILE A C 1
ATOM 1499 O O . ILE A 1 192 ? 3.15 -1.241 -12.07 1 96.62 192 ILE A O 1
ATOM 1503 N N . HIS A 1 193 ? 0.973 -1.096 -11.43 1 97.62 193 HIS A N 1
ATOM 1504 C CA . HIS A 1 193 ? 0.452 -1.248 -12.781 1 97.62 193 HIS A CA 1
ATOM 1505 C C . HIS A 1 193 ? 0.966 -0.143 -13.695 1 97.62 193 HIS A C 1
ATOM 1507 O O . HIS A 1 193 ? 1.367 -0.408 -14.836 1 97.62 193 HIS A O 1
ATOM 1513 N N . VAL A 1 194 ? 1.047 0.998 -13.219 1 95.44 194 VAL A N 1
ATOM 1514 C CA . VAL A 1 194 ? 1.569 2.131 -13.977 1 95.44 194 VAL A CA 1
ATOM 1515 C C . VAL A 1 194 ? 3.068 1.951 -14.211 1 95.44 194 VAL A C 1
ATOM 1517 O O . VAL A 1 194 ? 3.553 2.098 -15.336 1 95.44 194 VAL A O 1
ATOM 1520 N N . MET A 1 195 ? 3.738 1.576 -13.219 1 94.88 195 MET A N 1
ATOM 1521 C CA . MET A 1 195 ? 5.191 1.435 -13.297 1 94.88 195 MET A CA 1
ATOM 1522 C C . MET A 1 195 ? 5.578 0.326 -14.266 1 94.88 195 MET A C 1
ATOM 1524 O O . MET A 1 195 ? 6.617 0.403 -14.922 1 94.88 195 MET A O 1
ATOM 1528 N N . MET A 1 196 ? 4.688 -0.675 -14.344 1 95.75 196 MET A N 1
ATOM 1529 C CA . MET A 1 196 ? 4.988 -1.844 -15.172 1 95.75 196 MET A CA 1
ATOM 1530 C C . MET A 1 196 ? 4.418 -1.681 -16.578 1 95.75 196 MET A C 1
ATOM 1532 O O . MET A 1 196 ? 4.277 -2.658 -17.312 1 95.75 196 MET A O 1
ATOM 1536 N N . GLY A 1 197 ? 4.008 -0.571 -16.922 1 96 197 GLY A N 1
ATOM 1537 C CA . GLY A 1 197 ? 3.52 -0.316 -18.281 1 96 197 GLY A CA 1
ATOM 1538 C C . GLY A 1 197 ? 2.174 -0.959 -18.547 1 96 197 GLY A C 1
ATOM 1539 O O . GLY A 1 197 ? 1.924 -1.429 -19.672 1 96 197 GLY A O 1
ATOM 1540 N N . PHE A 1 198 ? 1.397 -1.117 -17.484 1 96.19 198 PHE A N 1
ATOM 1541 C CA . PHE A 1 198 ? 0.029 -1.609 -17.594 1 96.19 198 PHE A CA 1
ATOM 1542 C C . PHE A 1 198 ? 0.006 -3.053 -18.078 1 96.19 198 PHE A C 1
ATOM 1544 O O . PHE A 1 198 ? -0.826 -3.418 -18.906 1 96.19 198 PHE A O 1
ATOM 1551 N N . GLY A 1 199 ? 0.964 -3.797 -17.594 1 93.31 199 GLY A N 1
ATOM 1552 C CA . GLY A 1 199 ? 0.991 -5.227 -17.875 1 93.31 199 GLY A CA 1
ATOM 1553 C C . GLY A 1 199 ? 1.644 -5.562 -19.203 1 93.31 199 GLY A C 1
ATOM 1554 O O . GLY A 1 199 ? 1.416 -6.641 -19.75 1 93.31 199 GLY A O 1
ATOM 1555 N N . LYS A 1 200 ? 2.381 -4.645 -19.672 1 94.12 200 LYS A N 1
ATOM 1556 C CA . LYS A 1 200 ? 3.053 -4.863 -20.938 1 94.12 200 LYS A CA 1
ATOM 1557 C C . LYS A 1 200 ? 4.066 -5.996 -20.844 1 94.12 200 LYS A C 1
ATOM 1559 O O . LYS A 1 200 ? 4.82 -6.078 -19.875 1 94.12 200 LYS A O 1
ATOM 1564 N N . ASP A 1 201 ? 4.031 -6.875 -21.797 1 94.38 201 ASP A N 1
ATOM 1565 C CA . ASP A 1 201 ? 4.973 -7.988 -21.844 1 94.38 201 ASP A CA 1
ATOM 1566 C C . ASP A 1 201 ? 6.391 -7.5 -22.125 1 94.38 201 ASP A C 1
ATOM 1568 O O . ASP A 1 201 ? 6.59 -6.613 -22.953 1 94.38 201 ASP A O 1
ATOM 1572 N N . PRO A 1 202 ? 7.371 -7.953 -21.391 1 85.25 202 PRO A N 1
ATOM 1573 C CA . PRO A 1 202 ? 8.75 -7.527 -21.641 1 85.25 202 PRO A CA 1
ATOM 1574 C C . PRO A 1 202 ? 9.281 -8 -22.984 1 85.25 202 PRO A C 1
ATOM 1576 O O . PRO A 1 202 ? 8.812 -9 -23.531 1 85.25 202 PRO A O 1
ATOM 1579 N N . MET B 1 1 ? -67.25 -33.656 -21.672 1 21.2 1 MET B N 1
ATOM 1580 C CA . MET B 1 1 ? -67.75 -32.281 -21.625 1 21.2 1 MET B CA 1
ATOM 1581 C C . MET B 1 1 ? -66.812 -31.359 -20.922 1 21.2 1 MET B C 1
ATOM 1583 O O . MET B 1 1 ? -66.312 -31.672 -19.828 1 21.2 1 MET B O 1
ATOM 1587 N N . ARG B 1 2 ? -66.125 -30.234 -21.719 1 24.67 2 ARG B N 1
ATOM 1588 C CA . ARG B 1 2 ? -65 -29.328 -22 1 24.67 2 ARG B CA 1
ATOM 1589 C C . ARG B 1 2 ? -65 -28.156 -21.031 1 24.67 2 ARG B C 1
ATOM 1591 O O . ARG B 1 2 ? -64.375 -27.125 -21.297 1 24.67 2 ARG B O 1
ATOM 1598 N N . THR B 1 3 ? -65.625 -28.312 -19.812 1 21.61 3 THR B N 1
ATOM 1599 C CA . THR B 1 3 ? -66.25 -27.188 -19.078 1 21.61 3 THR B CA 1
ATOM 1600 C C . THR B 1 3 ? -65.125 -26.25 -18.578 1 21.61 3 THR B C 1
ATOM 1602 O O . THR B 1 3 ? -64.125 -26.703 -18.016 1 21.61 3 THR B O 1
ATOM 1605 N N . ASP B 1 4 ? -65.062 -24.922 -19 1 20.56 4 ASP B N 1
ATOM 1606 C CA . ASP B 1 4 ? -64.438 -23.625 -19.266 1 20.56 4 ASP B CA 1
ATOM 1607 C C . ASP B 1 4 ? -64.188 -22.844 -17.969 1 20.56 4 ASP B C 1
ATOM 1609 O O . ASP B 1 4 ? -65 -21.938 -17.641 1 20.56 4 ASP B O 1
ATOM 1613 N N . THR B 1 5 ? -64.125 -23.578 -16.812 1 21.84 5 THR B N 1
ATOM 1614 C CA . THR B 1 5 ? -64.312 -22.906 -15.531 1 21.84 5 THR B CA 1
ATOM 1615 C C . THR B 1 5 ? -63.312 -21.766 -15.375 1 21.84 5 THR B C 1
ATOM 1617 O O . THR B 1 5 ? -62.094 -21.984 -15.32 1 21.84 5 THR B O 1
ATOM 1620 N N . VAL B 1 6 ? -63.688 -20.531 -15.797 1 22.77 6 VAL B N 1
ATOM 1621 C CA . VAL B 1 6 ? -63.25 -19.141 -16.016 1 22.77 6 VAL B CA 1
ATOM 1622 C C . VAL B 1 6 ? -62.75 -18.547 -14.695 1 22.77 6 VAL B C 1
ATOM 1624 O O . VAL B 1 6 ? -63.531 -18.422 -13.742 1 22.77 6 VAL B O 1
ATOM 1627 N N . LEU B 1 7 ? -61.5 -18.922 -14.18 1 22 7 LEU B N 1
ATOM 1628 C CA . LEU B 1 7 ? -60.75 -18.641 -12.969 1 22 7 LEU B CA 1
ATOM 1629 C C . LEU B 1 7 ? -60.594 -17.125 -12.75 1 22 7 LEU B C 1
ATOM 1631 O O . LEU B 1 7 ? -60.094 -16.422 -13.602 1 22 7 LEU B O 1
ATOM 1635 N N . ARG B 1 8 ? -61.594 -16.5 -12.102 1 19.97 8 ARG B N 1
ATOM 1636 C CA . ARG B 1 8 ? -61.906 -15.125 -11.719 1 19.97 8 ARG B CA 1
ATOM 1637 C C . ARG B 1 8 ? -60.688 -14.43 -11.133 1 19.97 8 ARG B C 1
ATOM 1639 O O . ARG B 1 8 ? -59.969 -15 -10.305 1 19.97 8 ARG B O 1
ATOM 1646 N N . SER B 1 9 ? -60.125 -13.188 -11.672 1 18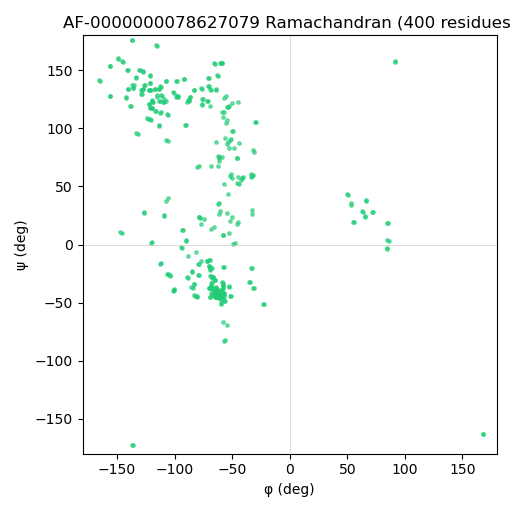.95 9 SER B N 1
ATOM 1647 C CA . SER B 1 9 ? -59.125 -12.141 -11.891 1 18.95 9 SER B CA 1
ATOM 1648 C C . SER B 1 9 ? -59.031 -11.211 -10.688 1 18.95 9 SER B C 1
ATOM 1650 O O . SER B 1 9 ? -58.312 -10.195 -10.734 1 18.95 9 SER B O 1
ATOM 1652 N N . HIS B 1 10 ? -59.531 -11.578 -9.461 1 18.59 10 HIS B N 1
ATOM 1653 C CA . HIS B 1 10 ? -59.844 -10.453 -8.57 1 18.59 10 HIS B CA 1
ATOM 1654 C C . HIS B 1 10 ? -58.562 -9.68 -8.219 1 18.59 10 HIS B C 1
ATOM 1656 O O . HIS B 1 10 ? -57.656 -10.219 -7.586 1 18.59 10 HIS B O 1
ATOM 1662 N N . ALA B 1 11 ? -58.094 -8.633 -9.031 1 21.11 11 ALA B N 1
ATOM 1663 C CA . ALA B 1 11 ? -57.062 -7.594 -9.141 1 21.11 11 ALA B CA 1
ATOM 1664 C C . ALA B 1 11 ? -57.156 -6.605 -7.98 1 21.11 11 ALA B C 1
ATOM 1666 O O . ALA B 1 11 ? -56.656 -5.492 -8.062 1 21.11 11 ALA B O 1
ATOM 1667 N N . ASP B 1 12 ? -57.688 -6.996 -6.785 1 18.83 12 ASP B N 1
ATOM 1668 C CA . ASP B 1 12 ? -58 -5.871 -5.918 1 18.83 12 ASP B CA 1
ATOM 1669 C C . ASP B 1 12 ? -56.812 -4.945 -5.738 1 18.83 12 ASP B C 1
ATOM 1671 O O . ASP B 1 12 ? -55.688 -5.406 -5.582 1 18.83 12 ASP B O 1
ATOM 1675 N N . LYS B 1 13 ? -56.906 -3.641 -6.133 1 20.45 13 LYS B N 1
ATOM 1676 C CA . LYS B 1 13 ? -56.25 -2.361 -6.328 1 20.45 13 LYS B CA 1
ATOM 1677 C C . LYS B 1 13 ? -55.625 -1.854 -5.02 1 20.45 13 LYS B C 1
ATOM 1679 O O . LYS B 1 13 ? -56.375 -1.397 -4.133 1 20.45 13 LYS B O 1
ATOM 1684 N N . VAL B 1 14 ? -54.781 -2.652 -4.285 1 21.47 14 VAL B N 1
ATOM 1685 C CA . VAL B 1 14 ? -54.312 -2.184 -2.982 1 21.47 14 VAL B CA 1
ATOM 1686 C C . VAL B 1 14 ? -53.781 -0.758 -3.107 1 21.47 14 VAL B C 1
ATOM 1688 O O . VAL B 1 14 ? -53 -0.46 -4.008 1 21.47 14 VAL B O 1
ATOM 1691 N N . GLY B 1 15 ? -54.594 0.27 -2.779 1 17.34 15 GLY B N 1
ATOM 1692 C CA . GLY B 1 15 ? -54.5 1.72 -2.77 1 17.34 15 GLY B CA 1
ATOM 1693 C C . GLY B 1 15 ? -53.188 2.219 -2.201 1 17.34 15 GLY B C 1
ATOM 1694 O O . GLY B 1 15 ? -52.844 1.923 -1.055 1 17.34 15 GLY B O 1
ATOM 1695 N N . LEU B 1 16 ? -52.031 2.402 -2.992 1 21.05 16 LEU B N 1
ATOM 1696 C CA . LEU B 1 16 ? -50.656 2.904 -2.959 1 21.05 16 LEU B CA 1
ATOM 1697 C C . LEU B 1 16 ? -50.625 4.328 -2.42 1 21.05 16 LEU B C 1
ATOM 1699 O O . LEU B 1 16 ? -49.688 5.07 -2.686 1 21.05 16 LEU B O 1
ATOM 1703 N N . SER B 1 17 ? -51.781 4.812 -1.871 1 18.95 17 SER B N 1
ATOM 1704 C CA . SER B 1 17 ? -51.906 6.266 -1.84 1 18.95 17 SER B CA 1
ATOM 1705 C C . SER B 1 17 ? -50.75 6.914 -1.084 1 18.95 17 SER B C 1
ATOM 1707 O O . SER B 1 17 ? -50.125 7.836 -1.59 1 18.95 17 SER B O 1
ATOM 1709 N N . ALA B 1 18 ? -50.844 6.98 0.334 1 19.55 18 ALA B N 1
ATOM 1710 C CA . ALA B 1 18 ? -50.75 8.195 1.143 1 19.55 18 ALA B CA 1
ATOM 1711 C C . ALA B 1 18 ? -49.281 8.578 1.359 1 19.55 18 ALA B C 1
ATOM 1713 O O . ALA B 1 18 ? -48.969 9.477 2.148 1 19.55 18 ALA B O 1
ATOM 1714 N N . PHE B 1 19 ? -48.281 7.793 0.953 1 18.73 19 PHE B N 1
ATOM 1715 C CA . PHE B 1 19 ? -47 8.078 1.602 1 18.73 19 PHE B CA 1
ATOM 1716 C C . PHE B 1 19 ? -46.469 9.461 1.212 1 18.73 19 PHE B C 1
ATOM 1718 O O . PHE B 1 19 ? -45.5 9.578 0.472 1 18.73 19 PHE B O 1
ATOM 1725 N N . GLY B 1 20 ? -47.312 10.336 0.634 1 18.94 20 GLY B N 1
ATOM 1726 C CA . GLY B 1 20 ? -46.938 11.602 0.019 1 18.94 20 GLY B CA 1
ATOM 1727 C C . GLY B 1 20 ? -46.156 12.5 0.941 1 18.94 20 GLY B C 1
ATOM 1728 O O . GLY B 1 20 ? -45.125 13.062 0.535 1 18.94 20 GLY B O 1
ATOM 1729 N N . ASP B 1 21 ? -46.688 13.062 1.977 1 20.09 21 ASP B N 1
ATOM 1730 C CA . ASP B 1 21 ? -46.594 14.461 2.404 1 20.09 21 ASP B CA 1
ATOM 1731 C C . ASP B 1 21 ? -45.281 14.734 3.129 1 20.09 21 ASP B C 1
ATOM 1733 O O . ASP B 1 21 ? -44.875 15.891 3.27 1 20.09 21 ASP B O 1
ATOM 1737 N N . VAL B 1 22 ? -44.781 13.914 4.062 1 20.11 22 VAL B N 1
ATOM 1738 C CA . VAL B 1 22 ? -44.125 14.516 5.219 1 20.11 22 VAL B CA 1
ATOM 1739 C C . VAL B 1 22 ? -42.719 14.961 4.844 1 20.11 22 VAL B C 1
ATOM 1741 O O . VAL B 1 22 ? -41.75 14.625 5.531 1 20.11 22 VAL B O 1
ATOM 1744 N N . LEU B 1 23 ? -42.344 15.234 3.582 1 22.88 23 LEU B N 1
ATOM 1745 C CA . LEU B 1 23 ? -41 15.703 3.162 1 22.88 23 LEU B CA 1
ATOM 1746 C C . LEU B 1 23 ? -40.688 17.047 3.811 1 22.88 23 LEU B C 1
ATOM 1748 O O . LEU B 1 23 ? -40.25 17.984 3.129 1 22.88 23 LEU B O 1
ATOM 1752 N N . GLY B 1 24 ? -41.094 17.312 5.008 1 22.25 24 GLY B N 1
ATOM 1753 C CA . GLY B 1 24 ? -40.781 18.672 5.438 1 22.25 24 GLY B CA 1
ATOM 1754 C C . GLY B 1 24 ? -39.312 19.016 5.336 1 22.25 24 GLY B C 1
ATOM 1755 O O . GLY B 1 24 ? -38.438 18.141 5.473 1 22.25 24 GLY B O 1
ATOM 1756 N N . THR B 1 25 ? -38.844 20.125 4.68 1 23.52 25 THR B N 1
ATOM 1757 C CA . THR B 1 25 ? -37.656 20.938 4.344 1 23.52 25 THR B CA 1
ATOM 1758 C C . THR B 1 25 ? -36.844 21.25 5.594 1 23.52 25 THR B C 1
ATOM 1760 O O . THR B 1 25 ? -36.844 22.391 6.066 1 23.52 25 THR B O 1
ATOM 1763 N N . LYS B 1 26 ? -36.875 20.516 6.703 1 26.66 26 LYS B N 1
ATOM 1764 C CA . LYS B 1 26 ? -36.156 21.234 7.746 1 26.66 26 LYS B CA 1
ATOM 1765 C C . LYS B 1 26 ? -34.719 21.516 7.328 1 26.66 26 LYS B C 1
ATOM 1767 O O . LYS B 1 26 ? -34.062 20.625 6.809 1 26.66 26 LYS B O 1
ATOM 1772 N N . SER B 1 27 ? -34.281 22.781 7.039 1 26.44 27 SER B N 1
ATOM 1773 C CA . SER B 1 27 ? -33.031 23.484 6.828 1 26.44 27 SER B CA 1
ATOM 1774 C C . SER B 1 27 ? -31.969 23.062 7.84 1 26.44 27 SER B C 1
ATOM 1776 O O . SER B 1 27 ? -32.094 23.344 9.031 1 26.44 27 SER B O 1
ATOM 1778 N N . PHE B 1 28 ? -31.641 21.797 7.984 1 25.08 28 PHE B N 1
ATOM 1779 C CA . PHE B 1 28 ? -30.594 21.469 8.945 1 25.08 28 PHE B CA 1
A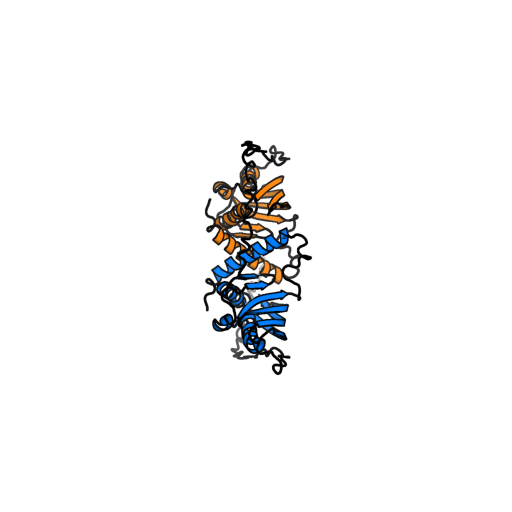TOM 1780 C C . PHE B 1 28 ? -29.344 22.328 8.703 1 25.08 28 PHE B C 1
ATOM 1782 O O . PHE B 1 28 ? -28.547 22.031 7.809 1 25.08 28 PHE B O 1
ATOM 1789 N N . ASP B 1 29 ? -29.328 23.656 8.781 1 26.98 29 ASP B N 1
ATOM 1790 C CA . ASP B 1 29 ? -28.281 24.672 8.93 1 26.98 29 ASP B CA 1
ATOM 1791 C C . ASP B 1 29 ? -27.312 24.297 10.047 1 26.98 29 ASP B C 1
ATOM 1793 O O . ASP B 1 29 ? -26.672 25.156 10.641 1 26.98 29 ASP B O 1
ATOM 1797 N N . GLN B 1 30 ? -27.422 23.156 10.758 1 28.33 30 GLN B N 1
ATOM 1798 C CA . GLN B 1 30 ? -26.531 23.172 11.914 1 28.33 30 GLN B CA 1
ATOM 1799 C C . GLN B 1 30 ? -25.078 23.266 11.492 1 28.33 30 GLN B C 1
ATOM 1801 O O . GLN B 1 30 ? -24.516 22.312 10.953 1 28.33 30 GLN B O 1
ATOM 1806 N N . SER B 1 31 ? -24.531 24.312 10.914 1 31.12 31 SER B N 1
ATOM 1807 C CA . SER B 1 31 ? -23.141 24.75 10.945 1 31.12 31 SER B CA 1
ATOM 1808 C C . SER B 1 31 ? -22.484 24.406 12.281 1 31.12 31 SER B C 1
ATOM 1810 O O . SER B 1 31 ? -22.172 25.297 13.078 1 31.12 31 SER B O 1
ATOM 1812 N N . LYS B 1 32 ? -22.844 23.375 12.984 1 35 32 LYS B N 1
ATOM 1813 C CA . LYS B 1 32 ? -22.125 23.203 14.242 1 35 32 LYS B CA 1
ATOM 1814 C C . LYS B 1 32 ? -20.609 23.234 14.008 1 35 32 LYS B C 1
ATOM 1816 O O . LYS B 1 32 ? -20.078 22.406 13.273 1 35 32 LYS B O 1
ATOM 1821 N N . GLU B 1 33 ? -19.953 24.391 14.055 1 33.53 33 GLU B N 1
ATOM 1822 C CA . GLU B 1 33 ? -18.547 24.719 14.289 1 33.53 33 GLU B CA 1
ATOM 1823 C C . GLU B 1 33 ? -17.906 23.719 15.258 1 33.53 33 GLU B C 1
ATOM 1825 O O . GLU B 1 33 ? -18.266 23.688 16.438 1 33.53 33 GLU B O 1
ATOM 1830 N N . LEU B 1 34 ? -17.891 22.469 14.953 1 35.16 34 LEU B N 1
ATOM 1831 C CA . LEU B 1 34 ? -17 21.625 15.766 1 35.16 34 LEU B CA 1
ATOM 1832 C C . LEU B 1 34 ? -15.75 22.406 16.172 1 35.16 34 LEU B C 1
ATOM 1834 O O . LEU B 1 34 ? -14.812 22.531 15.383 1 35.16 34 LEU B O 1
ATOM 1838 N N . GLN B 1 35 ? -15.867 23.562 16.875 1 32.91 35 GLN B N 1
ATOM 1839 C CA . GLN B 1 35 ? -14.758 24.234 17.531 1 32.91 35 GLN B CA 1
ATOM 1840 C C . GLN B 1 35 ? -13.891 23.25 18.312 1 32.91 35 GLN B C 1
ATOM 1842 O O . GLN B 1 35 ? -14.344 22.641 19.281 1 32.91 35 GLN B O 1
ATOM 1847 N N . GLY B 1 36 ? -13.086 22.453 17.656 1 38.38 36 GLY B N 1
ATOM 1848 C CA . GLY B 1 36 ? -12.07 21.75 18.422 1 38.38 36 GLY B CA 1
ATOM 1849 C C . GLY B 1 36 ? -11.609 22.5 19.656 1 38.38 36 GLY B C 1
ATOM 1850 O O . GLY B 1 36 ? -11.672 23.734 19.688 1 38.38 36 GLY B O 1
ATOM 1851 N N . LYS B 1 37 ? -11.977 22.156 20.844 1 42.44 37 LYS B N 1
ATOM 1852 C CA . LYS B 1 37 ? -11.453 22.766 22.062 1 42.44 37 LYS B CA 1
ATOM 1853 C C . LYS B 1 37 ? -10.016 23.234 21.875 1 42.44 37 LYS B C 1
ATOM 1855 O O . LYS B 1 37 ? -9.125 22.422 21.625 1 42.44 37 LYS B O 1
ATOM 1860 N N . GLU B 1 38 ? -9.805 24.391 21.25 1 41.44 38 GLU B N 1
ATOM 1861 C CA . GLU B 1 38 ? -8.523 25.094 21.312 1 41.44 38 GLU B CA 1
ATOM 1862 C C . GLU B 1 38 ? -7.973 25.109 22.734 1 41.44 38 GLU B C 1
ATOM 1864 O O . GLU B 1 38 ? -8.508 25.797 23.609 1 41.44 38 GLU B O 1
ATOM 1869 N N . SER B 1 39 ? -7.859 24.156 23.359 1 42.31 39 SER B N 1
ATOM 1870 C CA . SER B 1 39 ? -6.949 24.531 24.438 1 42.31 39 SER B CA 1
ATOM 1871 C C . SER B 1 39 ? -5.75 25.312 23.906 1 42.31 39 SER B C 1
ATOM 1873 O O . SER B 1 39 ? -4.613 24.859 24 1 42.31 39 SER B O 1
ATOM 1875 N N . ALA B 1 40 ? -5.891 25.844 22.688 1 41.84 40 ALA B N 1
ATOM 1876 C CA . ALA B 1 40 ? -4.84 26.688 22.141 1 41.84 40 ALA B CA 1
ATOM 1877 C C . ALA B 1 40 ? -4.625 27.922 23.016 1 41.84 40 ALA B C 1
ATOM 1879 O O . ALA B 1 40 ? -5.477 28.812 23.078 1 41.84 40 ALA B O 1
ATOM 1880 N N . ASP B 1 41 ? -4.09 27.859 24.031 1 41.31 41 ASP B N 1
ATOM 1881 C CA . ASP B 1 41 ? -3.51 29.109 24.469 1 41.31 41 ASP B CA 1
ATOM 1882 C C . ASP B 1 41 ? -2.836 29.859 23.328 1 41.31 41 ASP B C 1
ATOM 1884 O O . ASP B 1 41 ? -1.692 29.562 22.969 1 41.31 41 ASP B O 1
ATOM 1888 N N . SER B 1 42 ? -3.562 30.172 22.25 1 45.5 42 SER B N 1
ATOM 1889 C CA . SER B 1 42 ? -3.092 31.016 21.156 1 45.5 42 SER B CA 1
ATOM 1890 C C . SER B 1 42 ? -2.094 32.062 21.641 1 45.5 42 SER B C 1
ATOM 1892 O O . SER B 1 42 ? -1.229 32.5 20.891 1 45.5 42 SER B O 1
ATOM 1894 N N . LYS B 1 43 ? -2.385 32.562 22.828 1 53.53 43 LYS B N 1
ATOM 1895 C CA . LYS B 1 43 ? -1.593 33.656 23.391 1 53.53 43 LYS B CA 1
ATOM 1896 C C . LYS B 1 43 ? -0.12 33.25 23.5 1 53.53 43 LYS B C 1
ATOM 1898 O O . LYS B 1 43 ? 0.736 34.125 23.719 1 53.53 43 LYS B O 1
ATOM 1903 N N . GLY B 1 44 ? 0.204 31.953 22.844 1 62.09 44 GLY B N 1
ATOM 1904 C CA . GLY B 1 44 ? 1.558 31.484 23.094 1 62.09 44 GLY B CA 1
ATOM 1905 C C . GLY B 1 44 ? 2.164 30.734 21.922 1 62.09 44 GLY B C 1
ATOM 1906 O O . GLY B 1 44 ? 3.256 30.188 22.031 1 62.09 44 GLY B O 1
ATOM 1907 N N . LEU B 1 45 ? 1.381 30.844 20.766 1 73.12 45 LEU B N 1
ATOM 1908 C CA . LEU B 1 45 ? 2.021 30.125 19.672 1 73.12 45 LEU B CA 1
ATOM 1909 C C . LEU B 1 45 ? 3.205 30.906 19.109 1 73.12 45 LEU B C 1
ATOM 1911 O O . LEU B 1 45 ? 3.125 32.125 18.953 1 73.12 45 LEU B O 1
ATOM 1915 N N . GLY B 1 46 ? 4.281 30.281 18.906 1 83.06 46 GLY B N 1
ATOM 1916 C CA . GLY B 1 46 ? 5.414 30.875 18.219 1 83.06 46 GLY B CA 1
ATOM 1917 C C . GLY B 1 46 ? 5.086 31.344 16.812 1 83.06 46 GLY B C 1
ATOM 1918 O O . GLY B 1 46 ? 4.02 31.016 16.281 1 83.06 46 GLY B O 1
ATOM 1919 N N . LYS B 1 47 ? 5.809 32.25 16.297 1 87.94 47 LYS B N 1
ATOM 1920 C CA . LYS B 1 47 ? 5.594 32.906 15.008 1 87.94 47 LYS B CA 1
ATOM 1921 C C . LYS B 1 47 ? 5.426 31.859 13.898 1 87.94 47 LYS B C 1
ATOM 1923 O O . LYS B 1 47 ? 4.566 32 13.023 1 87.94 47 LYS B O 1
ATOM 1928 N N . LEU B 1 48 ? 6.254 30.844 13.875 1 93.62 48 LEU B N 1
ATOM 1929 C CA . LEU B 1 48 ? 6.156 29.797 12.867 1 93.62 48 LEU B CA 1
ATOM 1930 C C . LEU B 1 48 ? 4.816 29.078 12.969 1 93.62 48 LEU B C 1
ATOM 1932 O O . LEU B 1 48 ? 4.148 28.844 11.961 1 93.62 48 LEU B O 1
ATOM 1936 N N . SER B 1 49 ? 4.395 28.734 14.141 1 95.5 49 SER B N 1
ATOM 1937 C CA . SER B 1 49 ? 3.154 28 14.367 1 95.5 49 SER B CA 1
ATOM 1938 C C . SER B 1 49 ? 1.941 28.812 13.922 1 95.5 49 SER B C 1
ATOM 1940 O O . SER B 1 49 ? 0.99 28.25 13.367 1 95.5 49 SER B O 1
ATOM 1942 N N . GLU B 1 50 ? 1.92 30.078 14.195 1 94.88 50 GLU B N 1
ATOM 1943 C CA . GLU B 1 50 ? 0.806 30.938 13.82 1 94.88 50 GLU B CA 1
ATOM 1944 C C . GLU B 1 50 ? 0.568 30.906 12.312 1 94.88 50 GLU B C 1
ATOM 1946 O O . GLU B 1 50 ? -0.575 30.984 11.859 1 94.88 50 GLU B O 1
ATOM 1951 N N . LYS B 1 51 ? 1.648 30.797 11.641 1 95.38 51 LYS B N 1
ATOM 1952 C CA . LYS B 1 51 ? 1.563 30.844 10.18 1 95.38 51 LYS B CA 1
ATOM 1953 C C . LYS B 1 51 ? 1.2 29.469 9.617 1 95.38 51 LYS B C 1
ATOM 1955 O O . LYS B 1 51 ? 0.481 29.375 8.617 1 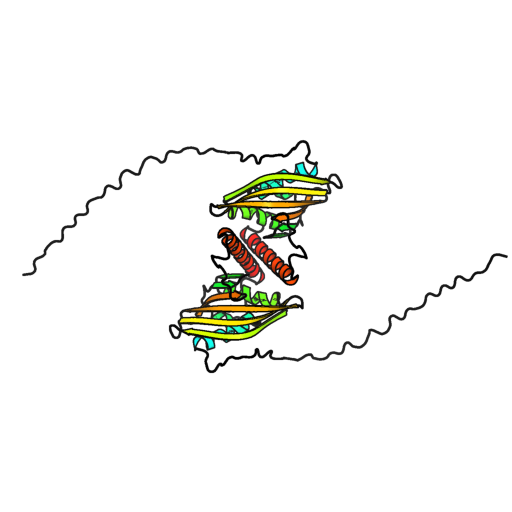95.38 51 LYS B O 1
ATOM 1960 N N . ILE B 1 52 ? 1.609 28.406 10.164 1 97.75 52 ILE B N 1
ATOM 1961 C CA . ILE B 1 52 ? 1.592 27.094 9.547 1 97.75 52 ILE B CA 1
ATOM 1962 C C . ILE B 1 52 ? 0.398 26.297 10.07 1 97.75 52 ILE B C 1
ATOM 1964 O O . ILE B 1 52 ? -0.28 25.609 9.305 1 97.75 52 ILE B O 1
ATOM 1968 N N . VAL B 1 53 ? 0.016 26.359 11.32 1 97.94 53 VAL B N 1
ATOM 1969 C CA . VAL B 1 53 ? -0.905 25.453 12.016 1 97.94 53 VAL B CA 1
ATOM 1970 C C . VAL B 1 53 ? -2.297 25.562 11.398 1 97.94 53 VAL B C 1
ATOM 1972 O O . VAL B 1 53 ? -2.963 24.562 11.164 1 97.94 53 VAL B O 1
ATOM 1975 N N . PRO B 1 54 ? -2.764 26.781 11.078 1 97.94 54 PRO B N 1
ATOM 1976 C CA . PRO B 1 54 ? -4.09 26.859 10.461 1 97.94 54 PRO B CA 1
ATOM 1977 C C . PRO B 1 54 ? -4.184 26.062 9.164 1 97.94 54 PRO B C 1
ATOM 1979 O O . PRO B 1 54 ? -5.223 25.469 8.883 1 97.94 54 PRO B O 1
ATOM 1982 N N . HIS B 1 55 ? -3.143 26.047 8.398 1 98.56 55 HIS B N 1
ATOM 1983 C CA . HIS B 1 55 ? -3.131 25.297 7.156 1 98.56 55 HIS B CA 1
ATOM 1984 C C . HIS B 1 55 ? -3.146 23.797 7.426 1 98.56 55 HIS B C 1
ATOM 1986 O O . HIS B 1 55 ? -3.814 23.031 6.715 1 98.56 55 HIS B O 1
ATOM 1992 N N . ILE B 1 56 ? -2.447 23.344 8.461 1 98.75 56 ILE B N 1
ATOM 1993 C CA . ILE B 1 56 ? -2.43 21.938 8.852 1 98.75 56 ILE B CA 1
ATOM 1994 C C . ILE B 1 56 ? -3.83 21.5 9.273 1 98.75 56 ILE B C 1
ATOM 1996 O O . ILE B 1 56 ? -4.285 20.422 8.914 1 98.75 56 ILE B O 1
ATOM 2000 N N . LEU B 1 57 ? -4.523 22.359 9.992 1 98.44 57 LEU B N 1
ATOM 2001 C CA . LEU B 1 57 ? -5.879 22.062 10.43 1 98.44 57 LEU B CA 1
ATOM 2002 C C . LEU B 1 57 ? -6.812 21.891 9.234 1 98.44 57 LEU B C 1
ATOM 2004 O O . LEU B 1 57 ? -7.648 20.984 9.211 1 98.44 57 LEU B O 1
ATOM 2008 N N . ASN B 1 58 ? -6.625 22.719 8.219 1 98.25 58 ASN B N 1
ATOM 2009 C CA . ASN B 1 58 ? -7.43 22.609 7.008 1 98.25 58 ASN B CA 1
ATOM 2010 C C . ASN B 1 58 ? -7.113 21.328 6.242 1 98.25 58 ASN B C 1
ATOM 2012 O O . ASN B 1 58 ? -8.023 20.641 5.762 1 98.25 58 ASN B O 1
ATOM 2016 N N . ILE B 1 59 ? -5.887 21.016 6.156 1 98.06 59 ILE B N 1
ATOM 2017 C CA . ILE B 1 59 ? -5.391 19.859 5.406 1 98.06 59 ILE B CA 1
ATOM 2018 C C . ILE B 1 59 ? -5.926 18.578 6.031 1 98.06 59 ILE B C 1
ATOM 2020 O O . ILE B 1 59 ? -6.469 17.719 5.332 1 98.06 59 ILE B O 1
ATOM 2024 N N . TYR B 1 60 ? -5.867 18.5 7.312 1 98.19 60 TYR B N 1
ATOM 2025 C CA . TYR B 1 60 ? -6.34 17.312 8.008 1 98.19 60 TYR B CA 1
ATOM 2026 C C . TYR B 1 60 ? -7.859 17.312 8.133 1 98.19 60 TYR B C 1
ATOM 2028 O O . TYR B 1 60 ? -8.469 16.281 8.406 1 98.19 60 TYR B O 1
ATOM 2036 N N . GLY B 1 61 ? -8.484 18.422 7.945 1 97.62 61 GLY B N 1
ATOM 2037 C CA . GLY B 1 61 ? -9.93 18.562 8.078 1 97.62 61 GLY B CA 1
ATOM 2038 C C . GLY B 1 61 ? -10.672 18.312 6.777 1 97.62 61 GLY B C 1
ATOM 2039 O O . GLY B 1 61 ? -11.891 18.5 6.703 1 97.62 61 GLY B O 1
ATOM 2040 N N . SER B 1 62 ? -9.953 17.938 5.746 1 95 62 SER B N 1
ATOM 2041 C CA . SER B 1 62 ? -10.492 17.656 4.422 1 95 62 SER B CA 1
ATOM 2042 C C . SER B 1 62 ? -11.141 18.906 3.816 1 95 62 SER B C 1
ATOM 2044 O O . SER B 1 62 ? -12.094 18.797 3.045 1 95 62 SER B O 1
ATOM 2046 N N . CYS B 1 63 ? -10.703 20.016 4.156 1 95.12 63 CYS B N 1
ATOM 2047 C CA . CYS B 1 63 ? -11.18 21.281 3.602 1 95.12 63 CYS B CA 1
ATOM 2048 C C . CYS B 1 63 ? -10.031 22.109 3.064 1 95.12 63 CYS B C 1
ATOM 2050 O O . CYS B 1 63 ? -10.109 23.344 3.023 1 95.12 63 CYS B O 1
ATOM 2052 N N . ALA B 1 64 ? -9.008 21.422 2.684 1 96.25 64 ALA B N 1
ATOM 2053 C CA . ALA B 1 64 ? -7.812 22.094 2.178 1 96.25 64 ALA B CA 1
ATOM 2054 C C . ALA B 1 64 ? -8.07 22.719 0.809 1 96.25 64 ALA B C 1
ATOM 2056 O O . ALA B 1 64 ? -8.828 22.172 0.003 1 96.25 64 ALA B O 1
ATOM 2057 N N . THR B 1 65 ? -7.477 23.859 0.604 1 96.25 65 THR B N 1
ATOM 2058 C CA . THR B 1 65 ? -7.398 24.516 -0.7 1 96.25 65 THR B CA 1
ATOM 2059 C C . THR B 1 65 ? -5.953 24.609 -1.173 1 96.25 65 THR B C 1
ATOM 2061 O O . THR B 1 65 ? -5.027 24.281 -0.427 1 96.25 65 THR B O 1
ATOM 2064 N N . ALA B 1 66 ? -5.789 25.016 -2.402 1 97.06 66 ALA B N 1
ATOM 2065 C CA . ALA B 1 66 ? -4.453 25.125 -2.98 1 97.06 66 ALA B CA 1
ATOM 2066 C C . ALA B 1 66 ? -3.541 25.969 -2.088 1 97.06 66 ALA B C 1
ATOM 2068 O O . ALA B 1 66 ? -2.363 25.641 -1.916 1 97.06 66 ALA B O 1
ATOM 2069 N N . CYS B 1 67 ? -4.082 26.969 -1.47 1 97.81 67 CYS B N 1
ATOM 2070 C CA . CYS B 1 67 ? -3.307 27.906 -0.669 1 97.81 67 CYS B CA 1
ATOM 2071 C C . CYS B 1 67 ? -2.744 27.234 0.576 1 97.81 67 CYS B C 1
ATOM 2073 O O . CYS B 1 67 ? -1.668 27.594 1.054 1 97.81 67 CYS B O 1
ATOM 2075 N N . ASP B 1 68 ? -3.412 26.266 1.045 1 98.5 68 ASP B N 1
ATOM 2076 C CA . ASP B 1 68 ? -2.982 25.578 2.264 1 98.5 68 ASP B CA 1
ATOM 2077 C C . ASP B 1 68 ? -1.684 24.812 2.035 1 98.5 68 ASP B C 1
ATOM 2079 O O . ASP B 1 68 ? -0.937 24.547 2.98 1 98.5 68 ASP B O 1
ATOM 2083 N N . PHE B 1 69 ? -1.381 24.531 0.805 1 98.75 69 PHE B N 1
ATOM 2084 C CA . PHE B 1 69 ? -0.202 23.734 0.509 1 98.75 69 PHE B CA 1
ATOM 2085 C C . PHE B 1 69 ? 1.001 24.625 0.215 1 98.75 69 PHE B C 1
ATOM 2087 O O . PHE B 1 69 ? 2.117 24.125 0.044 1 98.75 69 PHE B O 1
ATOM 2094 N N . GLU B 1 70 ? 0.813 25.875 0.218 1 98.38 70 GLU B N 1
ATOM 2095 C CA . GLU B 1 70 ? 1.899 26.828 -0.023 1 98.38 70 GLU B CA 1
ATOM 2096 C C . GLU B 1 70 ? 2.883 26.844 1.145 1 98.38 70 GLU B C 1
ATOM 2098 O O . GLU B 1 70 ? 3.986 27.375 1.023 1 98.38 70 GLU B O 1
ATOM 2103 N N . ILE B 1 71 ? 2.488 26.266 2.234 1 98.56 71 ILE B N 1
ATOM 2104 C CA . ILE B 1 71 ? 3.361 26.234 3.402 1 98.56 71 ILE B CA 1
ATOM 2105 C C . ILE B 1 71 ? 4.52 25.266 3.148 1 98.56 71 ILE B C 1
ATOM 2107 O O . ILE B 1 71 ? 5.512 25.266 3.879 1 98.56 71 ILE B O 1
ATOM 2111 N N . TYR B 1 72 ? 4.445 24.422 2.141 1 98.81 72 TYR B N 1
ATOM 2112 C CA . TYR B 1 72 ? 5.445 23.391 1.89 1 98.81 72 TYR B CA 1
ATOM 2113 C C . TYR B 1 72 ? 6.523 23.891 0.939 1 98.81 72 TYR B C 1
ATOM 2115 O O . TYR B 1 72 ? 6.234 24.625 -0.003 1 98.81 72 TYR B O 1
ATOM 2123 N N . ALA B 1 73 ? 7.734 23.469 1.218 1 98.69 73 ALA B N 1
ATOM 2124 C CA . ALA B 1 73 ? 8.789 23.609 0.221 1 98.69 73 ALA B CA 1
ATOM 2125 C C . ALA B 1 73 ? 8.508 22.734 -0.999 1 98.69 73 ALA B C 1
ATOM 2127 O O . ALA B 1 73 ? 7.82 21.719 -0.896 1 98.69 73 ALA B O 1
ATOM 2128 N N . PRO B 1 74 ? 9.047 23.062 -2.145 1 97.69 74 PRO B N 1
ATOM 2129 C CA . PRO B 1 74 ? 8.75 22.328 -3.377 1 97.69 74 PRO B CA 1
ATOM 2130 C C . PRO B 1 74 ? 9.102 20.844 -3.283 1 97.69 74 PRO B C 1
ATOM 2132 O O . PRO B 1 74 ? 8.391 20 -3.836 1 97.69 74 PRO B O 1
ATOM 2135 N N . ASN B 1 75 ? 10.141 20.484 -2.531 1 97.44 75 ASN B N 1
ATOM 2136 C CA . ASN B 1 75 ? 10.594 19.094 -2.432 1 97.44 75 ASN B CA 1
ATOM 2137 C C . ASN B 1 75 ? 10.297 18.5 -1.057 1 97.44 75 ASN B C 1
ATOM 2139 O O . ASN B 1 75 ? 11.008 17.625 -0.59 1 97.44 75 ASN B O 1
ATOM 2143 N N . ALA B 1 76 ? 9.281 19.078 -0.405 1 98.69 76 ALA B N 1
ATOM 2144 C CA . ALA B 1 76 ? 8.914 18.609 0.932 1 98.69 76 ALA B CA 1
ATOM 2145 C C . ALA B 1 76 ? 8.516 17.141 0.913 1 98.69 76 ALA B C 1
ATOM 2147 O O . ALA B 1 76 ? 8.094 16.625 -0.122 1 98.69 76 ALA B O 1
ATOM 2148 N N . ILE B 1 77 ? 8.641 16.5 2.045 1 98.25 77 ILE B N 1
ATOM 2149 C CA . ILE B 1 77 ? 8.281 15.094 2.189 1 98.25 77 ILE B CA 1
ATOM 2150 C C . ILE B 1 77 ? 7.211 14.945 3.27 1 98.25 77 ILE B C 1
ATOM 2152 O O . ILE B 1 77 ? 7.27 15.609 4.305 1 98.25 77 ILE B O 1
ATOM 2156 N N . PHE B 1 78 ? 6.242 14.125 3.049 1 98.12 78 PHE B N 1
ATOM 2157 C CA . PHE B 1 78 ? 5.23 13.734 4.023 1 98.12 78 PHE B CA 1
ATOM 2158 C C . PHE B 1 78 ? 5.25 12.227 4.246 1 98.12 78 PHE B C 1
ATOM 2160 O O . PHE B 1 78 ? 5.293 11.453 3.285 1 98.12 78 PHE B O 1
ATOM 2167 N N . GLU B 1 79 ? 5.23 11.82 5.496 1 95.69 79 GLU B N 1
ATOM 2168 C CA . GLU B 1 79 ? 5.191 10.391 5.797 1 95.69 79 GLU B CA 1
ATOM 2169 C C . GLU B 1 79 ? 4.266 10.102 6.973 1 95.69 79 GLU B C 1
ATOM 2171 O O . GLU B 1 79 ? 4.281 10.812 7.977 1 95.69 79 GLU B O 1
ATOM 2176 N N . ASP B 1 80 ? 3.455 9.156 6.852 1 93.69 80 ASP B N 1
ATOM 2177 C CA . ASP B 1 80 ? 2.695 8.516 7.922 1 93.69 80 ASP B CA 1
ATOM 2178 C C . ASP B 1 80 ? 2.697 6.996 7.77 1 93.69 80 ASP B C 1
ATOM 2180 O O . ASP B 1 80 ? 3.328 6.461 6.855 1 93.69 80 ASP B O 1
ATOM 2184 N N . PRO B 1 81 ? 2.137 6.227 8.672 1 89.88 81 PRO B N 1
ATOM 2185 C CA . PRO B 1 81 ? 2.203 4.766 8.586 1 89.88 81 PRO B CA 1
ATOM 2186 C C . PRO B 1 81 ? 1.622 4.23 7.277 1 89.88 81 PRO B C 1
ATOM 2188 O O . PRO B 1 81 ? 2.006 3.146 6.824 1 89.88 81 PRO B O 1
ATOM 2191 N N . LEU B 1 82 ? 0.799 5.012 6.559 1 89.19 82 LEU B N 1
ATOM 2192 C CA . LEU B 1 82 ? 0.094 4.488 5.395 1 89.19 82 LEU B CA 1
ATOM 2193 C C . LEU B 1 82 ? 0.608 5.133 4.113 1 89.19 82 LEU B C 1
ATOM 2195 O O . LEU B 1 82 ? 0.411 4.594 3.02 1 89.19 82 LEU B O 1
ATOM 2199 N N . SER B 1 83 ? 1.291 6.219 4.309 1 92.31 83 SER B N 1
ATOM 2200 C CA . SER B 1 83 ? 1.576 7.004 3.113 1 92.31 83 SER B CA 1
ATOM 2201 C C . SER B 1 83 ? 2.988 7.582 3.154 1 92.31 83 SER B C 1
ATOM 2203 O O . SER B 1 83 ? 3.539 7.809 4.23 1 92.31 83 SER B O 1
ATOM 2205 N N . CYS B 1 84 ? 3.512 7.727 1.977 1 93.75 84 CYS B N 1
ATOM 2206 C CA . CYS B 1 84 ? 4.762 8.438 1.725 1 93.75 84 CYS B CA 1
ATOM 2207 C C . CYS B 1 84 ? 4.656 9.297 0.473 1 93.75 84 CYS B C 1
ATOM 2209 O O . CYS B 1 84 ? 4.398 8.789 -0.619 1 93.75 84 CYS B O 1
ATOM 2211 N N . ALA B 1 85 ? 4.816 10.594 0.642 1 97.69 85 ALA B N 1
ATOM 2212 C CA . ALA B 1 85 ? 4.676 11.531 -0.469 1 97.69 85 ALA B CA 1
ATOM 2213 C C . ALA B 1 85 ? 5.914 12.406 -0.608 1 97.69 85 ALA B C 1
ATOM 2215 O O . ALA B 1 85 ? 6.484 12.852 0.392 1 97.69 85 ALA B O 1
ATOM 2216 N N . GLN B 1 86 ? 6.312 12.578 -1.817 1 97.44 86 GLN B N 1
ATOM 2217 C CA . GLN B 1 86 ? 7.441 13.445 -2.119 1 97.44 86 GLN B CA 1
ATOM 2218 C C . GLN B 1 86 ? 7.043 14.562 -3.086 1 97.44 86 GLN B C 1
ATOM 2220 O O . GLN B 1 86 ? 6.57 14.289 -4.191 1 97.44 86 GLN B O 1
ATOM 2225 N N . GLY B 1 87 ? 7.25 15.789 -2.572 1 98.19 87 GLY B N 1
ATOM 2226 C CA . GLY B 1 87 ? 6.867 16.938 -3.373 1 98.19 87 GLY B CA 1
ATOM 2227 C C . GLY B 1 87 ? 5.445 17.406 -3.109 1 98.19 87 GLY B C 1
ATOM 2228 O O . GLY B 1 87 ? 4.594 16.609 -2.707 1 98.19 87 GLY B O 1
ATOM 2229 N N . VAL B 1 88 ? 5.18 18.609 -3.408 1 98.62 88 VAL B N 1
ATOM 2230 C CA . VAL B 1 88 ? 3.916 19.25 -3.07 1 98.62 88 VAL B CA 1
ATOM 2231 C C . VAL B 1 88 ? 2.771 18.562 -3.812 1 98.62 88 VAL B C 1
ATOM 2233 O O . VAL B 1 88 ? 1.683 18.391 -3.26 1 98.62 88 VAL B O 1
ATOM 2236 N N . LYS B 1 89 ? 3.01 18.141 -5.039 1 98.25 89 LYS B N 1
ATOM 2237 C CA . LYS B 1 89 ? 1.94 17.516 -5.82 1 98.25 89 LYS B CA 1
ATOM 2238 C C . LYS B 1 89 ? 1.479 16.219 -5.188 1 98.25 89 LYS B C 1
ATOM 2240 O O . LYS B 1 89 ? 0.278 15.953 -5.09 1 98.25 89 LYS B O 1
ATOM 2245 N N . GLN B 1 90 ? 2.412 15.375 -4.77 1 98.38 90 GLN B N 1
ATOM 2246 C CA . GLN B 1 90 ? 2.033 14.133 -4.105 1 98.38 90 GLN B CA 1
ATOM 2247 C C . GLN B 1 90 ? 1.412 14.406 -2.738 1 98.38 90 GLN B C 1
ATOM 2249 O O . GLN B 1 90 ? 0.486 13.711 -2.318 1 98.38 90 GLN B O 1
ATOM 2254 N N . ILE B 1 91 ? 1.919 15.43 -2.051 1 98.69 91 ILE B N 1
ATOM 2255 C CA . ILE B 1 91 ? 1.347 15.789 -0.76 1 98.69 91 ILE B CA 1
ATOM 2256 C C . ILE B 1 91 ? -0.105 16.234 -0.944 1 98.69 91 ILE B C 1
ATOM 2258 O O . ILE B 1 91 ? -0.985 15.812 -0.187 1 98.69 91 ILE B O 1
ATOM 2262 N N . LYS B 1 92 ? -0.339 17 -1.951 1 98.5 92 LYS B N 1
ATOM 2263 C CA . LYS B 1 92 ? -1.709 17.391 -2.281 1 98.5 92 LYS B CA 1
ATOM 2264 C C . LYS B 1 92 ? -2.584 16.156 -2.506 1 98.5 92 LYS B C 1
ATOM 2266 O O . LYS B 1 92 ? -3.676 16.047 -1.943 1 98.5 92 LYS B O 1
ATOM 2271 N N . SER B 1 93 ? -2.08 15.266 -3.291 1 98.12 93 SER B N 1
ATOM 2272 C CA . SER B 1 93 ? -2.84 14.062 -3.592 1 98.12 93 SER B CA 1
ATOM 2273 C C . SER B 1 93 ? -3.178 13.289 -2.318 1 98.12 93 SER B C 1
ATOM 2275 O O . SER B 1 93 ? -4.301 12.805 -2.16 1 98.12 93 SER B O 1
ATOM 2277 N N . ALA B 1 94 ? -2.188 13.188 -1.463 1 97.69 94 ALA B N 1
ATOM 2278 C CA . ALA B 1 94 ? -2.385 12.461 -0.209 1 97.69 94 ALA B CA 1
ATOM 2279 C C . ALA B 1 94 ? -3.531 13.062 0.598 1 97.69 94 ALA B C 1
ATOM 2281 O O . ALA B 1 94 ? -4.434 12.352 1.035 1 97.69 94 ALA B O 1
ATOM 2282 N N . PHE B 1 95 ? -3.555 14.367 0.688 1 98.06 95 PHE B N 1
ATOM 2283 C CA . PHE B 1 95 ? -4.512 14.984 1.598 1 98.06 95 PHE B CA 1
ATOM 2284 C C . PHE B 1 95 ? -5.84 15.242 0.894 1 98.06 95 PHE B C 1
ATOM 2286 O O . PHE B 1 95 ? -6.902 15.172 1.516 1 98.06 95 PHE B O 1
ATOM 2293 N N . TYR B 1 96 ? -5.84 15.453 -0.433 1 97.38 96 TYR B N 1
ATOM 2294 C CA . TYR B 1 96 ? -7.094 15.562 -1.17 1 97.38 96 TYR B CA 1
ATOM 2295 C C . TYR B 1 96 ? -7.844 14.234 -1.176 1 97.38 96 TYR B C 1
ATOM 2297 O O . TYR B 1 96 ? -9.078 14.211 -1.236 1 97.38 96 TYR B O 1
ATOM 2305 N N . SER B 1 97 ? -7.125 13.164 -1.091 1 96.12 97 SER B N 1
ATOM 2306 C CA . SER B 1 97 ? -7.766 11.859 -1.113 1 96.12 97 SER B CA 1
ATOM 2307 C C . SER B 1 97 ? -8.578 11.617 0.157 1 96.12 97 SER B C 1
ATOM 2309 O O . SER B 1 97 ? -9.469 10.766 0.177 1 96.12 97 SER B O 1
ATOM 2311 N N . LEU B 1 98 ? -8.25 12.336 1.238 1 94.88 98 LEU B N 1
ATOM 2312 C CA . LEU B 1 98 ? -8.961 12.141 2.498 1 94.88 98 LEU B CA 1
ATOM 2313 C C . LEU B 1 98 ? -10.461 12.367 2.318 1 94.88 98 LEU B C 1
ATOM 2315 O O . LEU B 1 98 ? -11.273 11.594 2.82 1 94.88 98 LEU B O 1
ATOM 2319 N N . SER B 1 99 ? -10.812 13.375 1.599 1 93.62 99 SER B N 1
ATOM 2320 C CA . SER B 1 99 ? -12.227 13.719 1.431 1 93.62 99 SER B CA 1
ATOM 2321 C C . SER B 1 99 ? -12.945 12.695 0.567 1 93.62 99 SER B C 1
ATOM 2323 O O . SER B 1 99 ? -14.18 12.656 0.539 1 93.62 99 SER B O 1
ATOM 2325 N N . LYS B 1 100 ? -12.188 11.922 -0.174 1 92.81 100 LYS B N 1
ATOM 2326 C CA . LYS B 1 100 ? -12.789 10.875 -0.996 1 92.81 100 LYS B CA 1
ATOM 2327 C C . LYS B 1 100 ? -13.016 9.602 -0.186 1 92.81 100 LYS B C 1
ATOM 2329 O O . LYS B 1 100 ? -13.875 8.789 -0.525 1 92.81 100 LYS B O 1
ATOM 2334 N N . VAL B 1 101 ? -12.258 9.461 0.852 1 92.69 101 VAL B N 1
ATOM 2335 C CA . VAL B 1 101 ? -12.273 8.227 1.63 1 92.69 101 VAL B CA 1
ATOM 2336 C C . VAL B 1 101 ? -13.117 8.414 2.889 1 92.69 101 VAL B C 1
ATOM 2338 O O . VAL B 1 101 ? -13.867 7.52 3.279 1 92.69 101 VAL B O 1
ATOM 2341 N N . PHE B 1 102 ? -13.008 9.562 3.477 1 95.38 102 PHE B N 1
ATOM 2342 C CA . PHE B 1 102 ? -13.688 9.828 4.742 1 95.38 102 PHE B CA 1
ATOM 2343 C C . PHE B 1 102 ? -14.781 10.867 4.559 1 95.38 102 PHE B C 1
ATOM 2345 O O . PHE B 1 102 ? -14.562 11.906 3.938 1 95.38 102 PHE B O 1
ATOM 2352 N N . SER B 1 103 ? -15.906 10.602 5.16 1 96.38 103 SER B N 1
ATOM 2353 C CA . SER B 1 103 ? -17 11.555 5.062 1 96.38 103 SER B CA 1
ATOM 2354 C C . SER B 1 103 ? -16.812 12.719 6.035 1 96.38 103 SER B C 1
ATOM 2356 O O . SER B 1 103 ? -17.406 13.789 5.852 1 96.38 103 SER B O 1
ATOM 2358 N N . GLU B 1 104 ? -16.094 12.422 7.098 1 97.19 104 GLU B N 1
ATOM 2359 C CA . GLU B 1 104 ? -15.688 13.445 8.062 1 97.19 104 GLU B CA 1
ATOM 2360 C C . GLU B 1 104 ? -14.211 13.312 8.422 1 97.19 104 GLU B C 1
ATOM 2362 O O . GLU B 1 104 ? -13.672 12.203 8.461 1 97.19 104 GLU B O 1
ATOM 2367 N N . SER B 1 105 ? -13.586 14.406 8.609 1 97.88 105 SER B N 1
ATOM 2368 C CA . SER B 1 105 ? -12.203 14.469 9.055 1 97.88 105 SER B CA 1
ATOM 2369 C C . SER B 1 105 ? -11.898 15.797 9.75 1 97.88 105 SER B C 1
ATOM 2371 O O . SER B 1 105 ? -12.219 16.859 9.227 1 97.88 105 SER B O 1
ATOM 2373 N N . ALA B 1 106 ? -11.328 15.664 11 1 98 106 ALA B N 1
ATOM 2374 C CA . ALA B 1 106 ? -10.977 16.891 11.711 1 98 106 ALA B CA 1
ATOM 2375 C C . ALA B 1 106 ? -10.047 16.594 12.883 1 98 106 ALA B C 1
ATOM 2377 O O . ALA B 1 106 ? -10.219 15.594 13.586 1 98 106 ALA B O 1
ATOM 2378 N N . ILE B 1 107 ? -9.133 17.5 13.008 1 98 107 ILE B N 1
ATOM 2379 C CA . ILE B 1 107 ? -8.422 17.5 14.281 1 98 107 ILE B CA 1
ATOM 2380 C C . ILE B 1 107 ? -9.305 18.125 15.367 1 98 107 ILE B C 1
ATOM 2382 O O . ILE B 1 107 ? -9.641 19.312 15.297 1 98 107 ILE B O 1
ATOM 2386 N N . VAL B 1 108 ? -9.586 17.359 16.406 1 97.81 108 VAL B N 1
ATOM 2387 C CA . VAL B 1 108 ? -10.586 17.812 17.375 1 97.81 108 VAL B CA 1
ATOM 2388 C C . VAL B 1 108 ? -9.898 18.312 18.641 1 97.81 108 VAL B C 1
ATOM 2390 O O . VAL B 1 108 ? -10.492 19.062 19.422 1 97.81 108 VAL B O 1
ATOM 2393 N N . GLU B 1 109 ? -8.766 17.828 18.906 1 97.75 109 GLU B N 1
ATOM 2394 C CA . GLU B 1 109 ? -7.898 18.297 20 1 97.75 109 GLU B CA 1
ATOM 2395 C C . GLU B 1 109 ? -6.449 18.406 19.531 1 97.75 109 GLU B C 1
ATOM 2397 O O . GLU B 1 109 ? -5.973 17.562 18.766 1 97.75 109 GLU B O 1
ATOM 2402 N N . TYR B 1 110 ? -5.84 19.516 19.953 1 97.75 110 TYR B N 1
ATOM 2403 C CA . TYR B 1 110 ? -4.418 19.578 19.656 1 97.75 110 TYR B CA 1
ATOM 2404 C C . TYR B 1 110 ? -3.689 20.516 20.609 1 97.75 110 TYR B C 1
ATOM 2406 O O . TYR B 1 110 ? -4.312 21.359 21.25 1 97.75 110 TYR B O 1
ATOM 2414 N N . SER B 1 111 ? -2.463 20.281 20.812 1 97.44 111 SER B N 1
ATOM 2415 C CA . SER B 1 111 ? -1.521 21.172 21.469 1 97.44 111 SER B CA 1
ATOM 2416 C C . SER B 1 111 ? -0.246 21.344 20.656 1 97.44 111 SER B C 1
ATOM 2418 O O . SER B 1 111 ? 0.165 20.438 19.938 1 97.44 111 SER B O 1
ATOM 2420 N N . ILE B 1 112 ? 0.381 22.516 20.797 1 97.38 112 ILE B N 1
ATOM 2421 C CA . ILE B 1 112 ? 1.509 22.859 19.938 1 97.38 112 ILE B CA 1
ATOM 2422 C C . ILE B 1 112 ? 2.736 23.156 20.797 1 97.38 112 ILE B C 1
ATOM 2424 O O . ILE B 1 112 ? 2.635 23.828 21.828 1 97.38 112 ILE B O 1
ATOM 2428 N N . GLN B 1 113 ? 3.822 22.594 20.438 1 96.56 113 GLN B N 1
ATOM 2429 C CA . GLN B 1 113 ? 5.148 22.984 20.922 1 96.56 113 GLN B CA 1
ATOM 2430 C C . GLN B 1 113 ? 6.039 23.422 19.766 1 96.56 113 GLN B C 1
ATOM 2432 O O . GLN B 1 113 ? 6.18 22.719 18.766 1 96.56 113 GLN B O 1
ATOM 2437 N N . GLU B 1 114 ? 6.551 24.609 19.859 1 95.88 114 GLU B N 1
ATOM 2438 C CA . GLU B 1 114 ? 7.453 25.141 18.844 1 95.88 114 GLU B CA 1
ATOM 2439 C C . GLU B 1 114 ? 8.883 25.203 19.359 1 95.88 114 GLU B C 1
ATOM 2441 O O . GLU B 1 114 ? 9.133 25.734 20.453 1 95.88 114 GLU B O 1
ATOM 2446 N N . ASN B 1 115 ? 9.797 24.562 18.656 1 94.25 115 ASN B N 1
ATOM 2447 C CA . ASN B 1 115 ? 11.234 24.688 18.875 1 94.25 115 ASN B CA 1
ATOM 2448 C C . ASN B 1 115 ? 11.906 25.516 17.781 1 94.25 115 ASN B C 1
ATOM 2450 O O . ASN B 1 115 ? 12.414 24.953 16.797 1 94.25 115 ASN B O 1
ATOM 2454 N N . ALA B 1 116 ? 11.93 26.797 18.031 1 87.44 116 ALA B N 1
ATOM 2455 C CA . ALA B 1 116 ? 12.445 27.703 17.016 1 87.44 116 ALA B CA 1
ATOM 2456 C C . ALA B 1 116 ? 13.961 27.875 17.141 1 87.44 116 ALA B C 1
ATOM 2458 O O . ALA B 1 116 ? 14.469 28.109 18.234 1 87.44 116 ALA B O 1
ATOM 2459 N N . ALA B 1 117 ? 14.688 27.578 16.062 1 87.12 117 ALA B N 1
ATOM 2460 C CA . ALA B 1 117 ? 16.109 27.922 16.016 1 87.12 117 ALA B CA 1
ATOM 2461 C C . ALA B 1 117 ? 16.297 29.375 15.586 1 87.12 117 ALA B C 1
ATOM 2463 O O . ALA B 1 117 ? 17.156 30.078 16.125 1 87.12 117 ALA B O 1
ATOM 2464 N N . THR B 1 118 ? 15.578 29.781 14.609 1 88.25 118 THR B N 1
ATOM 2465 C CA . THR B 1 118 ? 15.477 31.156 14.148 1 88.25 118 THR B CA 1
ATOM 2466 C C . THR B 1 118 ? 14.023 31.531 13.852 1 88.25 118 THR B C 1
ATOM 2468 O O . THR B 1 118 ? 13.109 30.766 14.18 1 88.25 118 THR B O 1
ATOM 2471 N N . GLU B 1 119 ? 13.828 32.688 13.289 1 87.31 119 GLU B N 1
ATOM 2472 C CA . GLU B 1 119 ? 12.484 33.125 12.945 1 87.31 119 GLU B CA 1
ATOM 2473 C C . GLU B 1 119 ? 11.891 32.312 11.812 1 87.31 119 GLU B C 1
ATOM 2475 O O . GLU B 1 119 ? 10.672 32.188 11.695 1 87.31 119 GLU B O 1
ATOM 2480 N N . ARG B 1 120 ? 12.695 31.766 10.969 1 93.19 120 ARG B N 1
ATOM 2481 C CA . ARG B 1 120 ? 12.203 31.078 9.781 1 93.19 120 ARG B CA 1
ATOM 2482 C C . ARG B 1 120 ? 12.648 29.609 9.781 1 93.19 120 ARG B C 1
ATOM 2484 O O . ARG B 1 120 ? 12.391 28.891 8.82 1 93.19 120 ARG B O 1
ATOM 2491 N N . ASN B 1 121 ? 13.352 29.203 10.82 1 95.88 121 ASN B N 1
ATOM 2492 C CA . ASN B 1 121 ? 13.844 27.828 10.961 1 95.88 121 ASN B CA 1
ATOM 2493 C C . ASN B 1 121 ? 13.469 27.234 12.312 1 95.88 121 ASN B C 1
ATOM 2495 O O . ASN B 1 121 ? 13.547 27.906 13.344 1 95.88 121 ASN B O 1
ATOM 2499 N N . GLY B 1 122 ? 12.961 26 12.242 1 96.88 122 GLY B N 1
ATOM 2500 C CA . GLY B 1 122 ? 12.625 25.359 13.5 1 96.88 122 GLY B CA 1
ATOM 2501 C C . GLY B 1 122 ? 11.789 24.094 13.32 1 96.88 122 GLY B C 1
ATOM 2502 O O . GLY B 1 122 ? 11.859 23.453 12.273 1 96.88 122 GLY B O 1
ATOM 2503 N N . GLU B 1 123 ? 11.164 23.688 14.422 1 97.88 123 GLU B N 1
ATOM 2504 C CA . GLU B 1 123 ? 10.32 22.484 14.469 1 97.88 123 GLU B CA 1
ATOM 2505 C C . GLU B 1 123 ? 9.031 22.75 15.234 1 97.88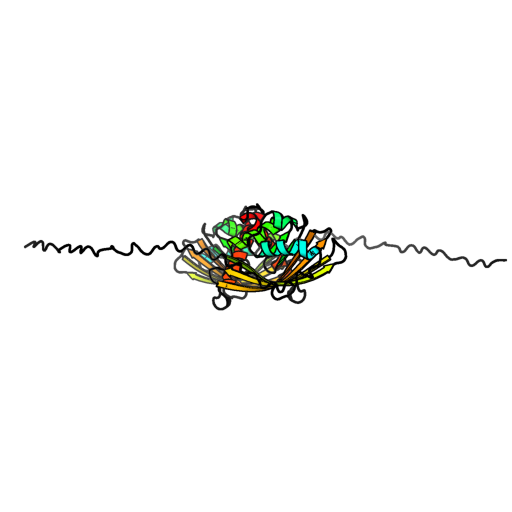 123 GLU B C 1
ATOM 2507 O O . GLU B 1 123 ? 9.039 23.422 16.266 1 97.88 123 GLU B O 1
ATOM 2512 N N . ILE B 1 124 ? 8.016 22.297 14.648 1 97.81 124 ILE B N 1
ATOM 2513 C CA . ILE B 1 124 ? 6.727 22.328 15.328 1 97.81 124 ILE B CA 1
ATOM 2514 C C . ILE B 1 124 ? 6.293 20.906 15.672 1 97.81 124 ILE B C 1
ATOM 2516 O O . ILE B 1 124 ? 6.309 20.031 14.82 1 97.81 124 ILE B O 1
ATOM 2520 N N . LEU B 1 125 ? 5.949 20.688 16.922 1 97.88 125 LEU B N 1
ATOM 2521 C CA . LEU B 1 125 ? 5.359 19.438 17.406 1 97.88 125 LEU B CA 1
ATOM 2522 C C . LEU B 1 125 ? 3.889 19.641 17.766 1 97.88 125 LEU B C 1
ATOM 2524 O O . LEU B 1 125 ? 3.555 20.516 18.562 1 97.88 125 LEU B O 1
ATOM 2528 N N . MET B 1 126 ? 3.096 18.891 17.156 1 98.12 126 MET B N 1
ATOM 2529 C CA . MET B 1 126 ? 1.661 18.984 17.406 1 98.12 126 MET B CA 1
ATOM 2530 C C . MET B 1 126 ? 1.108 17.656 17.922 1 98.12 126 MET B C 1
ATOM 2532 O O . MET B 1 126 ? 0.963 16.703 17.156 1 98.12 126 MET B O 1
ATOM 2536 N N . ASP B 1 127 ? 0.772 17.562 19.172 1 97.81 127 ASP B N 1
ATOM 2537 C CA . ASP B 1 127 ? -0.03 16.469 19.703 1 97.81 127 ASP B CA 1
ATOM 2538 C C . ASP B 1 127 ? -1.501 16.625 19.328 1 97.81 127 ASP B C 1
ATOM 2540 O O . ASP B 1 127 ? -2.082 17.703 19.516 1 97.81 127 ASP B O 1
ATOM 2544 N N . ASN B 1 128 ? -2.008 15.562 18.703 1 97.62 128 ASN B N 1
ATOM 2545 C CA . ASN B 1 128 ? -3.373 15.797 18.25 1 97.62 128 ASN B CA 1
ATOM 2546 C C . ASN B 1 128 ? -4.215 14.531 18.328 1 97.62 128 ASN B C 1
ATOM 2548 O O . ASN B 1 128 ? -3.678 13.43 18.438 1 97.62 128 ASN B O 1
ATOM 2552 N N . LYS B 1 129 ? -5.477 14.719 18.375 1 97.88 129 LYS B N 1
ATOM 2553 C CA . LYS B 1 129 ? -6.504 13.695 18.188 1 97.88 129 LYS B CA 1
ATOM 2554 C C . LYS B 1 129 ? -7.289 13.922 16.906 1 97.88 129 LYS B C 1
ATOM 2556 O O . LYS B 1 129 ? -8.016 14.906 16.781 1 97.88 129 LYS B O 1
ATOM 2561 N N . GLN B 1 130 ? -7.156 13.039 15.953 1 97.5 130 GLN B N 1
ATOM 2562 C CA . GLN B 1 130 ? -7.801 13.133 14.648 1 97.5 130 GLN B CA 1
ATOM 2563 C C . GLN B 1 130 ? -9.07 12.281 14.594 1 97.5 130 GLN B C 1
ATOM 2565 O O . GLN B 1 130 ? -9.047 11.102 14.969 1 97.5 130 GLN B O 1
ATOM 2570 N N . HIS B 1 131 ? -10.117 12.953 14.195 1 97.69 131 HIS B N 1
ATOM 2571 C CA . HIS B 1 131 ? -11.391 12.266 13.977 1 97.69 131 HIS B CA 1
ATOM 2572 C C . HIS B 1 131 ? -11.625 12.008 12.5 1 97.69 131 HIS B C 1
ATOM 2574 O O . HIS B 1 131 ? -11.438 12.898 11.664 1 97.69 131 HIS B O 1
ATOM 2580 N N . TYR B 1 132 ? -11.977 10.75 12.203 1 96.25 132 TYR B N 1
ATOM 2581 C CA . TYR B 1 132 ? -12.43 10.375 10.867 1 96.25 132 TYR B CA 1
ATOM 2582 C C . TYR B 1 132 ? -13.766 9.641 10.938 1 96.25 132 TYR B C 1
ATOM 2584 O O . TYR B 1 132 ? -14.07 8.984 11.938 1 96.25 132 TYR B O 1
ATOM 2592 N N . LYS B 1 133 ? -14.523 9.812 9.922 1 96.06 133 LYS B N 1
ATOM 2593 C CA . LYS B 1 133 ? -15.688 8.953 9.695 1 96.06 133 LYS B CA 1
ATOM 2594 C C . LYS B 1 133 ? -15.531 8.156 8.398 1 96.06 133 LYS B C 1
ATOM 2596 O O . LYS B 1 133 ? -15.484 8.727 7.312 1 96.06 133 LYS B O 1
ATOM 2601 N N . PHE B 1 134 ? -15.438 6.879 8.555 1 92.38 134 PHE B N 1
ATOM 2602 C CA . PHE B 1 134 ? -15.234 5.961 7.438 1 92.38 134 PHE B CA 1
ATOM 2603 C C . PHE B 1 134 ? -16.375 4.969 7.336 1 92.38 134 PHE B C 1
ATOM 2605 O O . PHE B 1 134 ? -16.594 4.164 8.242 1 92.38 134 PHE B O 1
ATOM 2612 N N . MET B 1 135 ? -17.062 5.012 6.277 1 90.5 135 MET B N 1
ATOM 2613 C CA . MET B 1 135 ? -18.203 4.125 6.062 1 90.5 135 MET B CA 1
ATOM 2614 C C . MET B 1 135 ? -19.156 4.156 7.254 1 90.5 135 MET B C 1
ATOM 2616 O O . MET B 1 135 ? -19.547 3.107 7.77 1 90.5 135 MET B O 1
ATOM 2620 N N . GLY B 1 136 ? -19.391 5.32 7.758 1 92.19 136 GLY B N 1
ATOM 2621 C CA . GLY B 1 136 ? -20.375 5.551 8.805 1 92.19 136 GLY B CA 1
ATOM 2622 C C . GLY B 1 136 ? -19.828 5.301 10.203 1 92.19 136 GLY B C 1
ATOM 2623 O O . GLY B 1 136 ? -20.531 5.516 11.195 1 92.19 136 GLY B O 1
ATOM 2624 N N . LYS B 1 137 ? -18.594 4.848 10.258 1 93.25 137 LYS B N 1
ATOM 2625 C CA . LYS B 1 137 ? -18.016 4.531 11.562 1 93.25 137 LYS B CA 1
ATOM 2626 C C . LYS B 1 137 ? -16.969 5.574 11.977 1 93.25 137 LYS B C 1
ATOM 2628 O O . LYS B 1 137 ? -16.188 6.027 11.141 1 93.25 137 LYS B O 1
ATOM 2633 N N . ASN B 1 138 ? -17.016 5.883 13.273 1 94.25 138 ASN B N 1
ATOM 2634 C CA . ASN B 1 138 ? -16.062 6.848 13.82 1 94.25 138 ASN B CA 1
ATOM 2635 C C . ASN B 1 138 ? -14.727 6.191 14.164 1 94.25 138 ASN B C 1
ATOM 2637 O O . ASN B 1 138 ? -14.695 5.117 14.766 1 94.25 138 ASN B O 1
ATOM 2641 N N . VAL B 1 139 ? -13.719 6.863 13.719 1 92.69 139 VAL B N 1
ATOM 2642 C CA . VAL B 1 139 ? -12.352 6.434 14.016 1 92.69 139 VAL B CA 1
ATOM 2643 C C . VAL B 1 139 ? -11.562 7.602 14.609 1 92.69 139 VAL B C 1
ATOM 2645 O O . VAL B 1 139 ? -11.617 8.719 14.094 1 92.69 139 VAL B O 1
ATOM 2648 N N . GLU B 1 140 ? -10.883 7.262 15.664 1 95.31 140 GLU B N 1
ATOM 2649 C CA . GLU B 1 140 ? -10.008 8.266 16.25 1 95.31 140 GLU B CA 1
ATOM 2650 C C . GLU B 1 140 ? -8.547 7.836 16.188 1 95.31 140 GLU B C 1
ATOM 2652 O O . GLU B 1 140 ? -8.219 6.684 16.484 1 95.31 140 GLU B O 1
ATOM 2657 N N . VAL B 1 141 ? -7.742 8.758 15.773 1 94.94 141 VAL B N 1
ATOM 2658 C CA . VAL B 1 141 ? -6.312 8.484 15.688 1 94.94 141 VAL B CA 1
ATOM 2659 C C . VAL B 1 141 ? -5.547 9.477 16.562 1 94.94 141 VAL B C 1
ATOM 2661 O O . VAL B 1 141 ? -5.625 10.688 16.359 1 94.94 141 VAL B O 1
ATOM 2664 N N . ILE B 1 142 ? -4.863 8.945 17.547 1 96.31 142 ILE B N 1
ATOM 2665 C CA . ILE B 1 142 ? -3.945 9.75 18.344 1 96.31 142 ILE B CA 1
ATOM 2666 C C . ILE B 1 142 ? -2.574 9.781 17.672 1 96.31 142 ILE B C 1
ATOM 2668 O O . ILE B 1 142 ? -2.039 8.742 17.297 1 96.31 142 ILE B O 1
ATOM 2672 N N . SER B 1 143 ? -2.064 11.055 17.453 1 96.5 143 SER B N 1
ATOM 2673 C CA . SER B 1 143 ? -0.785 11.086 16.75 1 96.5 143 SER B CA 1
ATOM 2674 C C . SER B 1 143 ? 0.048 12.289 17.188 1 96.5 143 SER B C 1
ATOM 2676 O O . SER B 1 143 ? -0.447 13.18 17.875 1 96.5 143 SER B O 1
ATOM 2678 N N . LEU B 1 144 ? 1.312 12.195 16.938 1 97.5 144 LEU B N 1
ATOM 2679 C CA . LEU B 1 144 ? 2.244 13.32 17 1 97.5 144 LEU B CA 1
ATOM 2680 C C . LEU B 1 144 ? 2.648 13.75 15.586 1 97.5 144 LEU B C 1
ATOM 2682 O O . LEU B 1 144 ? 3.293 12.992 14.859 1 97.5 144 LEU B O 1
ATOM 2686 N N . ILE B 1 145 ? 2.221 14.922 15.203 1 98.12 145 ILE B N 1
ATOM 2687 C CA . ILE B 1 145 ? 2.654 15.523 13.945 1 98.12 145 ILE B CA 1
ATOM 2688 C C . ILE B 1 145 ? 3.934 16.328 14.172 1 98.12 145 ILE B C 1
ATOM 2690 O O . ILE B 1 145 ? 3.988 17.188 15.055 1 98.12 145 ILE B O 1
ATOM 2694 N N . LYS B 1 146 ? 4.969 16 13.406 1 98.12 146 LYS B N 1
ATOM 2695 C CA . LYS B 1 146 ? 6.25 16.688 13.453 1 98.12 146 LYS B CA 1
ATOM 2696 C C . LYS B 1 146 ? 6.52 17.438 12.148 1 98.12 146 LYS B C 1
ATOM 2698 O O . LYS B 1 146 ? 6.539 16.828 11.07 1 98.12 146 LYS B O 1
ATOM 2703 N N . LEU B 1 147 ? 6.746 18.734 12.258 1 98.56 147 LEU B N 1
ATOM 2704 C CA . LEU B 1 147 ? 7.039 19.562 11.094 1 98.56 147 LEU B CA 1
ATOM 2705 C C . LEU B 1 147 ? 8.422 20.203 11.219 1 98.56 147 LEU B C 1
ATOM 2707 O O . LEU B 1 147 ? 8.703 20.891 12.203 1 98.56 147 LEU B O 1
ATOM 2711 N N . ARG B 1 148 ? 9.219 19.938 10.266 1 98.62 148 ARG B N 1
ATOM 2712 C CA . ARG B 1 148 ? 10.484 20.641 10.164 1 98.62 148 ARG B CA 1
ATOM 2713 C C . ARG B 1 148 ? 10.383 21.812 9.188 1 98.62 148 ARG B C 1
ATOM 2715 O O . ARG B 1 148 ? 9.938 21.656 8.055 1 98.62 148 ARG B O 1
ATOM 2722 N N . ILE B 1 149 ? 10.789 22.969 9.688 1 98.31 149 ILE B N 1
ATOM 2723 C CA . ILE B 1 149 ? 10.633 24.188 8.906 1 98.31 149 ILE B CA 1
ATOM 2724 C C . ILE B 1 149 ? 12.008 24.75 8.555 1 98.31 149 ILE B C 1
ATOM 2726 O O . ILE B 1 149 ? 12.867 24.891 9.422 1 98.31 149 ILE B O 1
ATOM 2730 N N . LYS B 1 150 ? 12.211 25.016 7.293 1 97.94 150 LYS B N 1
ATOM 2731 C CA . LYS B 1 150 ? 13.383 25.719 6.77 1 97.94 150 LYS B CA 1
ATOM 2732 C C . LYS B 1 150 ? 12.969 26.859 5.859 1 97.94 150 LYS B C 1
ATOM 2734 O O . LYS B 1 150 ? 12.141 26.688 4.965 1 97.94 150 LYS B O 1
ATOM 2739 N N . ASP B 1 151 ? 13.547 28.062 6.137 1 97.06 151 ASP B N 1
ATOM 2740 C CA . ASP B 1 151 ? 13.266 29.266 5.359 1 97.06 151 ASP B CA 1
ATOM 2741 C C . ASP B 1 151 ? 11.758 29.531 5.281 1 97.06 151 ASP B C 1
ATOM 2743 O O . ASP B 1 151 ? 11.234 29.844 4.207 1 97.06 151 ASP B O 1
ATOM 2747 N N . GLY B 1 152 ? 11.094 29.172 6.395 1 96.5 152 GLY B N 1
ATOM 2748 C CA . GLY B 1 152 ? 9.688 29.516 6.543 1 96.5 152 GLY B CA 1
ATOM 2749 C C . GLY B 1 152 ? 8.766 28.484 5.906 1 96.5 152 GLY B C 1
ATOM 2750 O O . GLY B 1 152 ? 7.547 28.672 5.891 1 96.5 152 GLY B O 1
ATOM 2751 N N . LYS B 1 153 ? 9.344 27.406 5.371 1 98.38 153 LYS B N 1
ATOM 2752 C CA . LYS B 1 153 ? 8.547 26.391 4.688 1 98.38 153 LYS B CA 1
ATOM 2753 C C . LYS B 1 153 ? 8.719 25.016 5.336 1 98.38 153 LYS B C 1
ATOM 2755 O O . LYS B 1 153 ? 9.797 24.703 5.859 1 98.38 153 LYS B O 1
ATOM 2760 N N . VAL B 1 154 ? 7.68 24.266 5.32 1 98.81 154 VAL B N 1
ATOM 2761 C CA . VAL B 1 154 ? 7.762 22.906 5.816 1 98.81 154 VAL B CA 1
ATOM 2762 C C . VAL B 1 154 ? 8.562 22.047 4.84 1 98.81 154 VAL B C 1
ATOM 2764 O O . VAL B 1 154 ? 8.203 21.922 3.664 1 98.81 154 VAL B O 1
ATOM 2767 N N . VAL B 1 155 ? 9.602 21.422 5.293 1 98.81 155 VAL B N 1
ATOM 2768 C CA . VAL B 1 155 ? 10.43 20.578 4.434 1 98.81 155 VAL B CA 1
ATOM 2769 C C . VAL B 1 155 ? 10.18 19.109 4.746 1 98.81 155 VAL B C 1
ATOM 2771 O O . VAL B 1 155 ? 10.461 18.234 3.918 1 98.81 155 VAL B O 1
ATOM 2774 N N . CYS B 1 156 ? 9.75 18.875 5.93 1 98.62 156 CYS B N 1
ATOM 2775 C CA . CYS B 1 156 ? 9.445 17.516 6.363 1 98.62 156 CYS B CA 1
ATOM 2776 C C . CYS B 1 156 ? 8.211 17.484 7.258 1 98.62 156 CYS B C 1
ATOM 2778 O O . CYS B 1 156 ? 8.125 18.266 8.219 1 98.62 156 CYS B O 1
ATOM 2780 N N . HIS B 1 157 ? 7.262 16.703 6.945 1 98.75 157 HIS B N 1
ATOM 2781 C CA . HIS B 1 157 ? 6.008 16.484 7.66 1 98.75 157 HIS B CA 1
ATOM 2782 C C . HIS B 1 157 ? 5.828 15.016 8.023 1 98.75 157 HIS B C 1
ATOM 2784 O O . HIS B 1 157 ? 5.586 14.18 7.152 1 98.75 157 HIS B O 1
ATOM 2790 N N . GLU B 1 158 ? 5.961 14.688 9.297 1 97.69 158 GLU B N 1
ATOM 2791 C CA . GLU B 1 158 ? 5.766 13.328 9.773 1 97.69 158 GLU B CA 1
ATOM 2792 C C . GLU B 1 158 ? 4.543 13.227 10.688 1 97.69 158 GLU B C 1
ATOM 2794 O O . GLU B 1 158 ? 4.316 14.102 11.523 1 97.69 158 GLU B O 1
ATOM 2799 N N . ASP B 1 159 ? 3.758 12.281 10.477 1 97.12 159 ASP B N 1
ATOM 2800 C CA . ASP B 1 159 ? 2.607 11.961 11.312 1 97.12 159 ASP B CA 1
ATOM 2801 C C . ASP B 1 159 ? 2.797 10.625 12.016 1 97.12 159 ASP B C 1
ATOM 2803 O O . ASP B 1 159 ? 2.605 9.562 11.414 1 97.12 159 ASP B O 1
ATOM 2807 N N . TRP B 1 160 ? 3.16 10.68 13.367 1 95.06 160 TRP B N 1
ATOM 2808 C CA . TRP B 1 160 ? 3.424 9.492 14.172 1 95.06 160 TRP B CA 1
ATOM 2809 C C . TRP B 1 160 ? 2.152 9.008 14.859 1 95.06 160 TRP B C 1
ATOM 2811 O O . TRP B 1 160 ? 1.761 9.531 15.906 1 95.06 160 TRP B O 1
ATOM 2821 N N . TRP B 1 161 ? 1.599 7.953 14.281 1 92.81 161 TRP B N 1
ATOM 2822 C CA . TRP B 1 161 ? 0.404 7.383 14.891 1 92.81 161 TRP B CA 1
ATOM 2823 C C . TRP B 1 161 ? 0.746 6.684 16.203 1 92.81 161 TRP B C 1
ATOM 2825 O O . TRP B 1 161 ? 1.746 5.969 16.297 1 92.81 161 TRP B O 1
ATOM 2835 N N . ASN B 1 162 ? -0.1 6.906 17.234 1 90.31 162 ASN B N 1
ATOM 2836 C CA . ASN B 1 162 ? 0.147 6.441 18.594 1 90.31 162 ASN B CA 1
ATOM 2837 C C . ASN B 1 162 ? 1.493 6.934 19.125 1 90.31 162 ASN B C 1
ATOM 2839 O O . ASN B 1 162 ? 2.131 6.258 19.938 1 90.31 162 ASN B O 1
ATOM 2843 N N . LYS B 1 163 ? 1.995 7.941 18.5 1 86.88 163 LYS B N 1
ATOM 2844 C CA . LYS B 1 163 ? 3.221 8.648 18.859 1 86.88 163 LYS B CA 1
ATOM 2845 C C . LYS B 1 163 ? 4.441 7.742 18.703 1 86.88 163 LYS B C 1
ATOM 2847 O O . LYS B 1 163 ? 5.398 7.848 19.469 1 86.88 163 LYS B O 1
ATOM 2852 N N . LYS B 1 164 ? 4.281 6.723 17.828 1 85.5 164 LYS B N 1
ATOM 2853 C CA . LYS B 1 164 ? 5.395 5.824 17.531 1 85.5 164 LYS B CA 1
ATOM 2854 C C . LYS B 1 164 ? 6.086 6.227 16.234 1 85.5 164 LYS B C 1
ATOM 2856 O O . LYS B 1 164 ? 5.426 6.555 15.242 1 85.5 164 LYS B O 1
ATOM 2861 N N . PRO B 1 165 ? 7.332 6.133 16.25 1 78.56 165 PRO B N 1
ATOM 2862 C CA . PRO B 1 165 ? 8.062 6.492 15.031 1 78.56 165 PRO B CA 1
ATOM 2863 C C . PRO B 1 165 ? 7.727 5.582 13.852 1 78.56 165 PRO B C 1
ATOM 2865 O O . PRO B 1 165 ? 7.367 4.418 14.047 1 78.56 165 PRO B O 1
ATOM 2868 N N . LEU B 1 166 ? 7.719 6.184 12.609 1 69.25 166 LEU B N 1
ATOM 2869 C CA . LEU B 1 166 ? 7.367 5.477 11.383 1 69.25 166 LEU B CA 1
ATOM 2870 C C . LEU B 1 166 ? 8.312 4.305 11.141 1 69.25 166 LEU B C 1
ATOM 2872 O O . LEU B 1 166 ? 7.883 3.238 10.695 1 69.25 166 LEU B O 1
ATOM 2876 N N . TRP B 1 167 ? 9.773 4.5 11.195 1 61.41 167 TRP B N 1
ATOM 2877 C CA . TRP B 1 167 ? 10.75 3.465 10.883 1 61.41 167 TRP B CA 1
ATOM 2878 C C . TRP B 1 167 ? 11.43 2.963 12.156 1 61.41 167 TRP B C 1
ATOM 2880 O O . TRP B 1 167 ? 12.406 3.557 12.625 1 61.41 167 TRP B O 1
ATOM 2890 N N . ASN B 1 168 ? 10.844 2.84 13.148 1 49.94 168 ASN B N 1
ATOM 2891 C CA . ASN B 1 168 ? 11.672 2.484 14.297 1 49.94 168 ASN B CA 1
ATOM 2892 C C . ASN B 1 168 ? 12.5 1.232 14.023 1 49.94 168 ASN B C 1
ATOM 2894 O O . ASN B 1 168 ? 11.984 0.241 13.5 1 49.94 168 ASN B O 1
ATOM 2898 N N . ARG B 1 169 ? 13.875 1.356 13.812 1 45.19 169 ARG B N 1
ATOM 2899 C CA . ARG B 1 169 ? 14.836 0.259 13.828 1 45.19 169 ARG B CA 1
ATOM 2900 C C . ARG B 1 169 ? 14.297 -0.926 14.625 1 45.19 169 ARG B C 1
ATOM 2902 O O . ARG B 1 169 ? 14.531 -2.08 14.258 1 45.19 169 ARG B O 1
ATOM 2909 N N . GLU B 1 170 ? 13.914 -0.661 15.672 1 45.22 170 GLU B N 1
ATOM 2910 C CA . GLU B 1 170 ? 13.531 -1.696 16.625 1 45.22 170 GLU B CA 1
ATOM 2911 C C . GLU B 1 170 ? 12.266 -2.42 16.172 1 45.22 170 GLU B C 1
ATOM 2913 O O . 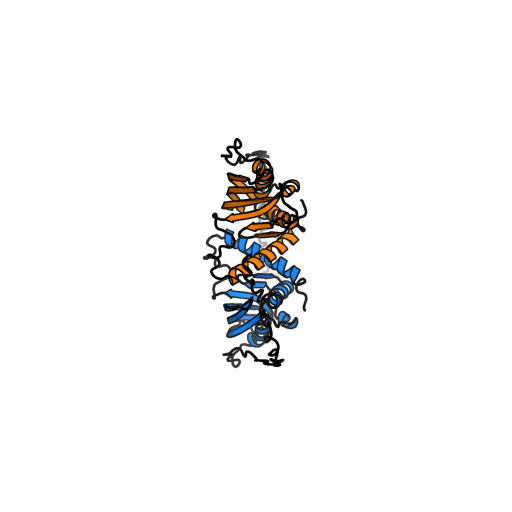GLU B 1 170 ? 12.008 -3.553 16.594 1 45.22 170 GLU B O 1
ATOM 2918 N N . THR B 1 171 ? 11.383 -1.688 15.516 1 42.28 171 THR B N 1
ATOM 2919 C CA . THR B 1 171 ? 10.102 -2.312 15.195 1 42.28 171 THR B CA 1
ATOM 2920 C C . THR B 1 171 ? 10.203 -3.127 13.914 1 42.28 171 THR B C 1
ATOM 2922 O O . THR B 1 171 ? 9.398 -4.031 13.68 1 42.28 171 THR B O 1
ATOM 2925 N N . VAL B 1 172 ? 11 -2.582 12.945 1 50.09 172 VAL B N 1
ATOM 2926 C CA . VAL B 1 172 ? 11.125 -3.539 11.852 1 50.09 172 VAL B CA 1
ATOM 2927 C C . VAL B 1 172 ? 12.18 -4.59 12.195 1 50.09 172 VAL B C 1
ATOM 2929 O O . VAL B 1 172 ? 13.383 -4.312 12.141 1 50.09 172 VAL B O 1
ATOM 2932 N N . GLY B 1 173 ? 11.922 -5.34 13.109 1 49 173 GLY B N 1
ATOM 2933 C CA . GLY B 1 173 ? 12.852 -6.402 13.445 1 49 173 GLY B CA 1
ATOM 2934 C C . GLY B 1 173 ? 13.594 -6.949 12.242 1 49 173 GLY B C 1
ATOM 2935 O O . GLY B 1 173 ? 14.641 -7.578 12.383 1 49 173 GLY B O 1
ATOM 2936 N N . PHE B 1 174 ? 12.914 -6.645 11.055 1 63.72 174 PHE B N 1
ATOM 2937 C CA . PHE B 1 174 ? 13.617 -7.16 9.883 1 63.72 174 PHE B CA 1
ATOM 2938 C C . PHE B 1 174 ? 13.711 -6.098 8.797 1 63.72 174 PHE B C 1
ATOM 2940 O O . PHE B 1 174 ? 12.719 -5.777 8.148 1 63.72 174 PHE B O 1
ATOM 2947 N N . PRO B 1 175 ? 14.938 -5.414 8.844 1 73.69 175 PRO B N 1
ATOM 2948 C CA . PRO B 1 175 ? 15.188 -4.34 7.879 1 73.69 175 PRO B CA 1
ATOM 2949 C C . PRO B 1 175 ? 14.57 -4.617 6.512 1 73.69 175 PRO B C 1
ATOM 2951 O O . PRO B 1 175 ? 14.078 -3.697 5.855 1 73.69 175 PRO B O 1
ATOM 2954 N N . LEU B 1 176 ? 14.516 -5.785 6.172 1 80.38 176 LEU B N 1
ATOM 2955 C CA . LEU B 1 176 ? 14 -6.137 4.855 1 80.38 176 LEU B CA 1
ATOM 2956 C C . LEU B 1 176 ? 12.492 -5.895 4.773 1 80.38 176 LEU B C 1
ATOM 2958 O O . LEU B 1 176 ? 11.992 -5.406 3.76 1 80.38 176 LEU B O 1
ATOM 2962 N N . VAL B 1 177 ? 11.852 -6.18 5.863 1 80.69 177 VAL B N 1
ATOM 2963 C CA . VAL B 1 177 ? 10.414 -5.984 5.918 1 80.69 177 VAL B CA 1
ATOM 2964 C C . VAL B 1 177 ? 10.086 -4.496 5.832 1 80.69 177 VAL B C 1
ATOM 2966 O O . VAL B 1 177 ? 9.133 -4.098 5.156 1 80.69 177 VAL B O 1
ATOM 2969 N N . GLY B 1 178 ? 10.914 -3.719 6.457 1 83.12 178 GLY B N 1
ATOM 2970 C CA . GLY B 1 178 ? 10.734 -2.275 6.402 1 83.12 178 GLY B CA 1
ATOM 2971 C C . GLY B 1 178 ? 10.891 -1.709 5.004 1 83.12 178 GLY B C 1
ATOM 2972 O O . GLY B 1 178 ? 10.102 -0.854 4.586 1 83.12 178 GLY B O 1
ATOM 2973 N N . ARG B 1 179 ? 11.898 -2.191 4.324 1 87.38 179 ARG B N 1
ATOM 2974 C CA . ARG B 1 179 ? 12.148 -1.72 2.967 1 87.38 179 ARG B CA 1
ATOM 2975 C C . ARG B 1 179 ? 11.008 -2.111 2.035 1 87.38 179 ARG B C 1
ATOM 2977 O O . ARG B 1 179 ? 10.57 -1.312 1.202 1 87.38 179 ARG B O 1
ATOM 2984 N N . LEU B 1 180 ? 10.516 -3.34 2.164 1 86.31 180 LEU B N 1
ATOM 2985 C CA . LEU B 1 180 ? 9.398 -3.791 1.352 1 86.31 180 LEU B CA 1
ATOM 2986 C C . LEU B 1 180 ? 8.141 -2.986 1.665 1 86.31 180 LEU B C 1
ATOM 2988 O O . LEU B 1 180 ? 7.402 -2.594 0.756 1 86.31 180 LEU B O 1
ATOM 2992 N N . ALA B 1 181 ? 7.941 -2.713 2.922 1 86.62 181 ALA B N 1
ATOM 2993 C CA . ALA B 1 181 ? 6.793 -1.913 3.342 1 86.62 181 ALA B CA 1
ATOM 2994 C C . ALA B 1 181 ? 6.863 -0.504 2.76 1 86.62 181 ALA B C 1
ATOM 2996 O O . ALA B 1 181 ? 5.848 0.053 2.34 1 86.62 181 ALA B O 1
ATOM 2997 N N . GLU B 1 182 ? 8.039 0.009 2.779 1 88.81 182 GLU B N 1
ATOM 2998 C CA . GLU B 1 182 ? 8.234 1.335 2.201 1 88.81 182 GLU B CA 1
ATOM 2999 C C . GLU B 1 182 ? 7.93 1.337 0.707 1 88.81 182 GLU B C 1
ATOM 3001 O O . GLU B 1 182 ? 7.305 2.268 0.197 1 88.81 182 GLU B O 1
ATOM 3006 N N . MET B 1 183 ? 8.406 0.356 0.017 1 89.38 183 MET B N 1
ATOM 3007 C CA . MET B 1 183 ? 8.133 0.234 -1.413 1 89.38 183 MET B CA 1
ATOM 3008 C C . MET B 1 183 ? 6.633 0.166 -1.678 1 89.38 183 MET B C 1
ATOM 3010 O O . MET B 1 183 ? 6.133 0.808 -2.604 1 89.38 183 MET B O 1
ATOM 3014 N N . MET B 1 184 ? 5.945 -0.611 -0.815 1 90.75 184 MET B N 1
ATOM 3015 C CA . MET B 1 184 ? 4.5 -0.73 -0.968 1 90.75 184 MET B CA 1
ATOM 3016 C C . MET B 1 184 ? 3.816 0.616 -0.748 1 90.75 184 MET B C 1
ATOM 3018 O O . MET B 1 184 ? 2.893 0.975 -1.479 1 90.75 184 MET B O 1
ATOM 3022 N N . ARG B 1 185 ? 4.281 1.354 0.217 1 92.25 185 ARG B N 1
ATOM 3023 C CA . ARG B 1 185 ? 3.705 2.668 0.486 1 92.25 185 ARG B CA 1
ATOM 3024 C C . ARG B 1 185 ? 3.957 3.625 -0.674 1 92.25 185 ARG B C 1
ATOM 3026 O O . ARG B 1 185 ? 3.072 4.391 -1.057 1 92.25 185 ARG B O 1
ATOM 3033 N N . LYS B 1 186 ? 5.137 3.549 -1.196 1 94.06 186 LYS B N 1
ATOM 3034 C CA . LYS B 1 186 ? 5.469 4.41 -2.326 1 94.06 186 LYS B CA 1
ATOM 3035 C C . LYS B 1 186 ? 4.625 4.066 -3.551 1 94.06 186 LYS B C 1
ATOM 3037 O O . LYS B 1 186 ? 4.164 4.961 -4.262 1 94.06 186 LYS B O 1
ATOM 3042 N N . SER B 1 187 ? 4.406 2.795 -3.777 1 95.62 187 SER B N 1
ATOM 3043 C CA . SER B 1 187 ? 3.559 2.373 -4.887 1 95.62 187 SER B CA 1
ATOM 3044 C C . SER B 1 187 ? 2.115 2.816 -4.68 1 95.62 187 SER B C 1
ATOM 3046 O O . SER B 1 187 ? 1.457 3.27 -5.617 1 95.62 187 SER B O 1
ATOM 3048 N N . ALA B 1 188 ? 1.667 2.619 -3.459 1 96 188 ALA B N 1
ATOM 3049 C CA . ALA B 1 188 ? 0.32 3.084 -3.141 1 96 188 ALA B CA 1
ATOM 3050 C C . ALA B 1 188 ? 0.179 4.578 -3.4 1 96 188 ALA B C 1
ATOM 3052 O O . ALA B 1 188 ? -0.826 5.027 -3.959 1 96 188 ALA B O 1
ATOM 3053 N N . MET B 1 189 ? 1.196 5.309 -3.016 1 96.5 189 MET B N 1
ATOM 3054 C CA . MET B 1 189 ? 1.176 6.75 -3.238 1 96.5 189 MET B CA 1
ATOM 3055 C C . MET B 1 189 ? 1.127 7.07 -4.73 1 96.5 189 MET B C 1
ATOM 3057 O O . MET B 1 189 ? 0.424 7.992 -5.148 1 96.5 189 MET B O 1
ATOM 3061 N N . LEU B 1 190 ? 1.87 6.332 -5.5 1 96.06 190 LEU B N 1
ATOM 3062 C CA . LEU B 1 190 ? 1.815 6.52 -6.945 1 96.06 190 LEU B CA 1
ATOM 3063 C C . LEU B 1 190 ? 0.407 6.266 -7.473 1 96.06 190 LEU B C 1
ATOM 3065 O O . LEU B 1 190 ? -0.105 7.039 -8.281 1 96.06 190 LEU B O 1
ATOM 3069 N N . GLY B 1 191 ? -0.241 5.234 -7.012 1 96.94 191 GLY B N 1
ATOM 3070 C CA . GLY B 1 191 ? -1.622 4.965 -7.379 1 96.94 191 GLY B CA 1
ATOM 3071 C C . GLY B 1 191 ? -2.572 6.082 -6.992 1 96.94 191 GLY B C 1
ATOM 3072 O O . GLY B 1 191 ? -3.375 6.535 -7.809 1 96.94 191 GLY B O 1
ATOM 3073 N N . ILE B 1 192 ? -2.426 6.535 -5.785 1 96.62 192 ILE B N 1
ATOM 3074 C CA . ILE B 1 192 ? -3.248 7.633 -5.285 1 96.62 192 ILE B CA 1
ATOM 3075 C C . ILE B 1 192 ? -2.998 8.883 -6.125 1 96.62 192 ILE B C 1
ATOM 3077 O O . ILE B 1 192 ? -3.941 9.594 -6.488 1 96.62 192 ILE B O 1
ATOM 3081 N N . HIS B 1 193 ? -1.717 9.117 -6.414 1 97.62 193 HIS B N 1
ATOM 3082 C CA . HIS B 1 193 ? -1.332 10.281 -7.199 1 97.62 193 HIS B CA 1
ATOM 3083 C C . HIS B 1 193 ? -1.994 10.266 -8.57 1 97.62 193 HIS B C 1
ATOM 3085 O O . HIS B 1 193 ? -2.496 11.297 -9.039 1 97.62 193 HIS B O 1
ATOM 3091 N N . VAL B 1 194 ? -2.092 9.172 -9.141 1 95.5 194 VAL B N 1
ATOM 3092 C CA . VAL B 1 194 ? -2.746 9.016 -10.438 1 95.5 194 VAL B CA 1
ATOM 3093 C C . VAL B 1 194 ? -4.25 9.234 -10.289 1 95.5 194 VAL B C 1
ATOM 3095 O O . VAL B 1 194 ? -4.855 9.984 -11.055 1 95.5 194 VAL B O 1
ATOM 3098 N N . MET B 1 195 ? -4.793 8.664 -9.305 1 95 195 MET B N 1
ATOM 3099 C CA . MET B 1 195 ? -6.234 8.742 -9.094 1 95 195 MET B CA 1
ATOM 3100 C C . MET B 1 195 ? -6.664 10.172 -8.805 1 95 195 MET B C 1
ATOM 3102 O O . MET B 1 195 ? -7.773 10.578 -9.172 1 95 195 MET B O 1
ATOM 3106 N N . MET B 1 196 ? -5.742 10.914 -8.18 1 95.75 196 MET B N 1
ATOM 3107 C CA . MET B 1 196 ? -6.07 12.273 -7.762 1 95.75 196 MET B CA 1
ATOM 3108 C C . MET B 1 196 ? -5.656 13.281 -8.828 1 95.75 196 MET B C 1
ATOM 3110 O O . MET B 1 196 ? -5.543 14.477 -8.547 1 95.75 196 MET B O 1
ATOM 3114 N N . GLY B 1 197 ? -5.344 12.867 -9.953 1 96.06 197 GLY B N 1
ATOM 3115 C CA . GLY B 1 197 ? -5.012 13.773 -11.039 1 96.06 197 GLY B CA 1
ATOM 3116 C C . GLY B 1 197 ? -3.672 14.461 -10.859 1 96.06 197 GLY B C 1
ATOM 3117 O O . GLY B 1 197 ? -3.514 15.633 -11.211 1 96.06 197 GLY B O 1
ATOM 3118 N N . PHE B 1 198 ? -2.768 13.781 -10.141 1 96.25 198 PHE B N 1
ATOM 3119 C CA . PHE B 1 198 ? -1.393 14.234 -9.969 1 96.25 198 PHE B CA 1
ATOM 3120 C C . PHE B 1 198 ? -1.349 15.523 -9.156 1 96.25 198 PHE B C 1
ATOM 3122 O O . PHE B 1 198 ? -0.586 16.438 -9.477 1 96.25 198 PHE B O 1
ATOM 3129 N N . GLY B 1 199 ? -2.227 15.57 -8.195 1 93.44 199 GLY B N 1
ATOM 3130 C CA . GLY B 1 199 ? -2.209 16.688 -7.262 1 93.44 199 GLY B CA 1
ATOM 3131 C C . GLY B 1 199 ? -2.977 17.891 -7.766 1 93.44 199 GLY B C 1
ATOM 3132 O O . GLY B 1 199 ? -2.756 19.016 -7.297 1 93.44 199 GLY B O 1
ATOM 3133 N N . LYS B 1 200 ? -3.803 17.656 -8.688 1 94.25 200 LYS B N 1
ATOM 3134 C CA . LYS B 1 200 ? -4.59 18.75 -9.242 1 94.25 200 LYS B CA 1
ATOM 3135 C C . LYS B 1 200 ? -5.527 19.344 -8.195 1 94.25 200 LYS B C 1
ATOM 3137 O O . LYS B 1 200 ? -6.168 18.609 -7.441 1 94.25 200 LYS B O 1
ATOM 3142 N N . ASP B 1 201 ? -5.555 20.625 -8.117 1 94.44 201 ASP B N 1
ATOM 3143 C CA . ASP B 1 201 ? -6.434 21.312 -7.18 1 94.44 201 ASP B CA 1
ATOM 3144 C C . ASP B 1 201 ? -7.898 21.156 -7.586 1 94.44 201 ASP B C 1
ATOM 3146 O O . ASP B 1 201 ? -8.234 21.234 -8.766 1 94.44 201 ASP B O 1
ATOM 3150 N N . PRO B 1 202 ? -8.773 20.844 -6.68 1 85.19 202 PRO B N 1
ATOM 3151 C CA . PRO B 1 202 ? -10.195 20.688 -7.008 1 85.19 202 PRO B CA 1
ATOM 3152 C C . PRO B 1 202 ? -10.844 22 -7.438 1 85.19 202 PRO B C 1
ATOM 3154 O O . PRO B 1 202 ? -10.375 23.078 -7.055 1 85.19 202 PRO B O 1
#

Sequence (404 aa):
MRTDTVLRSHADKVGLSAFGDVLGTKSFDQSKELQGKESADSKGLGKLSEKIVPHILNIYGSCATACDFEIYAPNAIFEDPLSCAQGVKQIKSAFYSLSKVFSESAIVEYSIQENAATERNGEILMDNKQHYKFMGKNVEVISLIKLRIKDGKVVCHEDWWNKKPLWNRETVGFPLVGRLAEMMRKSAMLGIHVMMGFGKDPMRTDTVLRSHADKVGLSAFGDVLGTKSFDQSKELQGKESADSKGLGKLSEKIVPHILNIYGSCATACDFEIYAPNAIFEDPLSCAQGVKQIKSAFYSLSKVFSESAIVEYSIQENAATERNGEILMDNKQHYKFMGKNVEVISLIKLRIKDGKVVCHEDWWNKKPLWNRETVGFPLVGRLAEMMRKSAMLGIHVMMGFGKDP